Protein AF-A0A7S0ITS0-F1 (afdb_monomer)

Secondary structure (DSSP, 8-state):
--------PPPPPP----TTSPB-HHHHHHS--HHHHTTPPPSSB---TTSHHHHHHHHHTTSS-HHHHHHHHTT-HHHHHHHHTT-TTS------TT----PPP--TTSPB-HHHHHHSS-HHHHTTPPPSSB---TTSHHHHHHHHHTTSS-HHHHHHHHHHTT-PPPPPPPPPPPPP------------------------PPP--TTSPB-HHHHHHS--HHHHTTPPPSSB---TTSHHHHHHHHHTT---S-PPPP---SSHHHHHHHHTTTTTSSSSSSSS-------SSHHHHHHHHHHHHHHHHHHHHHHHHHHHHHHHHHHHHHHHHHHHHHHHHHHHHHHHHHHHHHHHHHHHHHHHHHHHHHHHHHHHHHHHHHHHHHHHHHHHHHHHHH-

Structure (mmCIF, N/CA/C/O backbone):
data_AF-A0A7S0ITS0-F1
#
_entry.id   AF-A0A7S0ITS0-F1
#
loop_
_atom_site.group_PDB
_atom_site.id
_atom_site.type_symbol
_atom_site.label_atom_id
_atom_site.label_alt_id
_atom_site.label_comp_id
_atom_site.label_asym_id
_atom_site.label_entity_id
_atom_site.label_seq_id
_atom_site.pdbx_PDB_ins_code
_atom_site.Cartn_x
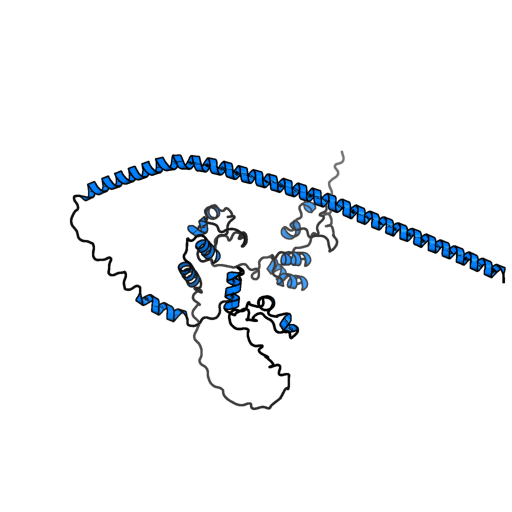_atom_site.Cartn_y
_atom_site.Cartn_z
_atom_site.occupancy
_atom_site.B_iso_or_equiv
_atom_site.auth_seq_id
_atom_site.auth_comp_id
_atom_site.auth_asym_id
_atom_site.auth_atom_id
_atom_site.pdbx_PDB_model_num
ATOM 1 N N . ILE A 1 1 ? 28.813 39.477 42.590 1.00 42.47 1 ILE A N 1
ATOM 2 C CA . ILE A 1 1 ? 28.734 38.665 41.353 1.00 42.47 1 ILE A CA 1
ATOM 3 C C . ILE A 1 1 ? 29.492 37.375 41.623 1.00 42.47 1 ILE A C 1
ATOM 5 O O . ILE A 1 1 ? 30.710 37.340 41.521 1.00 42.47 1 ILE A O 1
ATOM 9 N N . THR A 1 2 ? 28.788 36.361 42.113 1.00 32.75 2 THR A N 1
ATOM 10 C CA . THR A 1 2 ? 29.333 35.030 42.395 1.00 32.75 2 THR A CA 1
ATOM 11 C C . THR A 1 2 ? 29.172 34.181 41.140 1.00 32.75 2 THR A C 1
ATOM 13 O O . THR A 1 2 ? 28.060 33.917 40.695 1.00 32.75 2 THR A O 1
ATOM 16 N N . VAL A 1 3 ? 30.298 33.802 40.538 1.00 39.91 3 VAL A N 1
ATOM 17 C CA . VAL A 1 3 ? 30.356 32.917 39.371 1.00 39.91 3 VAL A CA 1
ATOM 18 C C . VAL A 1 3 ? 30.111 31.490 39.857 1.00 39.91 3 VAL A C 1
ATOM 20 O O . VAL A 1 3 ? 30.981 30.881 40.478 1.00 39.91 3 VAL A O 1
ATOM 23 N N . ILE A 1 4 ? 28.909 30.965 39.615 1.00 39.97 4 ILE A N 1
ATOM 24 C CA . ILE A 1 4 ? 28.580 29.562 39.876 1.00 39.97 4 ILE A CA 1
ATOM 25 C C . ILE A 1 4 ? 29.210 28.733 38.755 1.00 39.97 4 ILE A C 1
ATOM 27 O O . ILE A 1 4 ? 28.819 28.817 37.593 1.00 39.97 4 ILE A O 1
ATOM 31 N N . LYS A 1 5 ? 30.238 27.969 39.121 1.00 49.28 5 LYS A N 1
ATOM 32 C CA . LYS A 1 5 ? 30.976 27.043 38.263 1.00 49.28 5 LYS A CA 1
ATOM 33 C C . LYS A 1 5 ? 30.056 25.872 37.901 1.00 49.28 5 LYS A C 1
ATOM 35 O O . LYS A 1 5 ? 29.666 25.109 38.781 1.00 49.28 5 LYS A O 1
ATOM 40 N N . SER A 1 6 ? 29.695 25.756 36.625 1.00 48.28 6 SER A N 1
ATOM 41 C CA . SER A 1 6 ? 28.881 24.671 36.071 1.00 48.28 6 SER A CA 1
ATOM 42 C C . SER A 1 6 ? 29.515 23.319 36.399 1.00 48.28 6 SER A C 1
ATOM 44 O O . SER A 1 6 ? 30.582 22.984 35.882 1.00 48.28 6 SER A O 1
ATOM 46 N N . GLY A 1 7 ? 28.881 22.567 37.299 1.00 43.94 7 GLY A N 1
ATOM 47 C CA . GLY A 1 7 ? 29.271 21.201 37.620 1.00 43.94 7 GLY A CA 1
ATOM 48 C C . GLY A 1 7 ? 29.162 20.312 36.384 1.00 43.94 7 GLY A C 1
ATOM 49 O O . GLY A 1 7 ? 28.235 20.451 35.587 1.00 43.94 7 GLY A O 1
ATOM 50 N N . SER A 1 8 ? 30.130 19.412 36.233 1.00 50.56 8 SER A N 1
ATOM 51 C CA . SER A 1 8 ? 30.125 18.282 35.306 1.00 50.56 8 SER A CA 1
ATOM 52 C C . SER A 1 8 ? 28.757 17.598 35.316 1.00 50.56 8 SER A C 1
ATOM 54 O O . SER A 1 8 ? 28.393 16.963 36.307 1.00 50.56 8 SER A O 1
ATOM 56 N N . GLY A 1 9 ? 27.989 17.787 34.242 1.00 48.34 9 GLY A N 1
ATOM 57 C CA . GLY A 1 9 ? 26.642 17.250 34.107 1.00 48.34 9 GLY A CA 1
ATOM 58 C C . GLY A 1 9 ? 26.654 15.733 34.242 1.00 48.34 9 GLY A C 1
ATOM 59 O O . GLY A 1 9 ? 27.337 15.047 33.483 1.00 48.34 9 GLY A O 1
ATOM 60 N N . ALA A 1 10 ? 25.906 15.217 35.216 1.00 57.94 10 ALA A N 1
ATOM 61 C CA . ALA A 1 10 ? 25.595 13.800 35.291 1.00 57.94 10 ALA A CA 1
ATOM 62 C C . ALA A 1 10 ? 24.964 13.391 33.953 1.00 57.94 10 ALA A C 1
ATOM 64 O O . ALA A 1 10 ? 23.965 13.980 33.537 1.00 57.94 10 ALA A O 1
ATOM 65 N N . A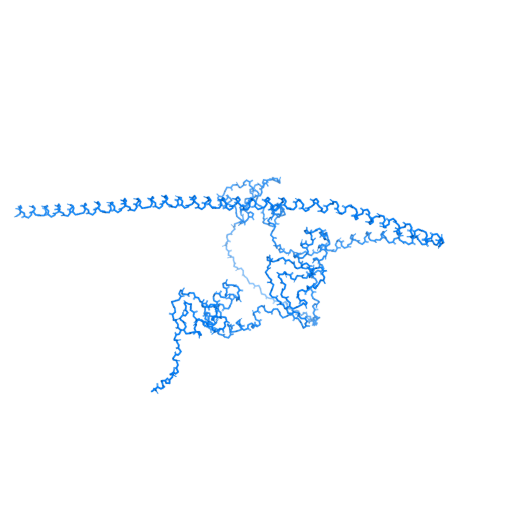LA A 1 11 ? 25.586 12.437 33.255 1.00 62.84 11 ALA A N 1
ATOM 66 C CA . ALA A 1 11 ? 25.053 11.900 32.012 1.00 62.84 11 ALA A CA 1
ATOM 67 C C . ALA A 1 11 ? 23.612 11.447 32.270 1.00 62.84 11 ALA A C 1
ATOM 69 O O . ALA A 1 11 ? 23.376 10.625 33.157 1.00 62.84 11 ALA A O 1
ATOM 70 N N . ALA A 1 12 ? 22.656 12.036 31.544 1.00 63.75 12 ALA A N 1
ATOM 71 C CA . ALA A 1 12 ? 21.253 11.674 31.662 1.00 63.75 12 ALA A CA 1
ATOM 72 C C . ALA A 1 12 ? 21.136 10.159 31.481 1.00 63.75 12 ALA A C 1
ATOM 74 O O . ALA A 1 12 ? 21.561 9.613 30.458 1.00 63.75 12 ALA A O 1
ATOM 75 N N . THR A 1 13 ? 20.619 9.477 32.500 1.00 67.56 13 THR A N 1
ATOM 76 C CA . THR A 1 13 ? 20.425 8.034 32.444 1.00 67.56 13 THR A CA 1
ATOM 77 C C . THR A 1 13 ? 19.500 7.718 31.266 1.00 67.56 13 THR A C 1
ATOM 79 O O . THR A 1 13 ? 18.460 8.366 31.107 1.00 67.56 13 THR A O 1
ATOM 82 N N . PRO A 1 14 ? 19.876 6.775 30.385 1.00 71.75 14 PRO A N 1
ATOM 83 C CA . PRO A 1 14 ? 19.058 6.440 29.232 1.00 71.75 14 PRO A CA 1
ATOM 84 C C . PRO A 1 14 ? 17.687 5.950 29.705 1.00 71.75 14 PRO A C 1
ATOM 86 O O . PRO A 1 14 ? 17.586 5.130 30.617 1.00 71.75 14 PRO A O 1
ATOM 89 N N . TYR A 1 15 ? 16.630 6.472 29.083 1.00 77.31 15 TYR A N 1
ATOM 90 C CA . TYR A 1 15 ? 15.257 6.055 29.345 1.00 77.31 15 TYR A CA 1
ATOM 91 C C . TYR A 1 15 ? 15.112 4.543 29.117 1.00 77.31 15 TYR A C 1
ATOM 93 O O . TYR A 1 15 ? 15.277 4.054 27.996 1.00 77.31 15 TYR A O 1
ATOM 101 N N . GLN A 1 16 ? 14.811 3.804 30.186 1.00 73.69 16 GLN A N 1
ATOM 102 C CA . GLN A 1 16 ? 14.482 2.382 30.121 1.00 73.69 16 GLN A CA 1
ATOM 103 C C . GLN A 1 16 ? 13.000 2.242 29.758 1.00 73.69 16 GLN A C 1
ATOM 105 O O . GLN A 1 16 ? 12.137 2.161 30.629 1.00 73.69 16 GLN A O 1
ATOM 110 N N . GLY A 1 17 ? 12.705 2.282 28.457 1.00 83.12 17 GLY A N 1
ATOM 111 C CA . GLY A 1 17 ? 11.372 1.964 27.941 1.00 83.12 17 GLY A CA 1
ATOM 112 C C . GLY A 1 17 ? 10.968 0.518 28.247 1.00 83.12 17 GLY A C 1
ATOM 113 O O . GLY A 1 17 ? 11.810 -0.338 28.531 1.00 83.12 17 GLY A O 1
ATOM 114 N N . THR A 1 18 ? 9.672 0.235 28.160 1.00 89.88 18 THR A N 1
ATOM 115 C CA . THR A 1 18 ? 9.131 -1.126 28.272 1.00 89.88 18 THR A CA 1
ATOM 116 C C . THR A 1 18 ? 9.589 -1.983 27.090 1.00 89.88 18 THR A C 1
ATOM 118 O O . THR A 1 18 ? 9.863 -1.459 26.014 1.00 89.88 18 THR A O 1
ATOM 121 N N . SER A 1 19 ? 9.640 -3.312 27.226 1.00 86.94 19 SER A N 1
ATOM 122 C CA . SER A 1 19 ? 10.075 -4.214 26.139 1.00 86.94 19 SER A CA 1
ATOM 123 C C . SER A 1 19 ? 9.271 -4.073 24.833 1.00 86.94 19 SER A C 1
ATOM 125 O O . SER A 1 19 ? 9.761 -4.456 23.773 1.00 86.94 19 SER A O 1
ATOM 127 N N . ASN A 1 20 ? 8.079 -3.474 24.890 1.00 90.69 20 ASN A N 1
ATOM 128 C CA . ASN A 1 20 ? 7.211 -3.231 23.739 1.00 90.69 20 ASN A CA 1
ATOM 129 C C . ASN A 1 20 ? 7.474 -1.897 23.024 1.00 90.69 20 ASN A C 1
ATOM 131 O O . ASN A 1 20 ? 6.922 -1.670 21.945 1.00 90.69 20 ASN A O 1
ATOM 135 N N . ASP A 1 21 ? 8.291 -1.010 23.595 1.00 92.94 21 ASP A N 1
ATOM 136 C CA . ASP A 1 21 ? 8.568 0.280 22.974 1.00 92.94 21 ASP A CA 1
ATOM 137 C C . ASP A 1 21 ? 9.462 0.122 21.732 1.00 92.94 21 ASP A C 1
ATOM 139 O O . ASP A 1 21 ? 10.403 -0.682 21.730 1.00 92.94 21 ASP A O 1
ATOM 143 N N . PRO A 1 22 ? 9.202 0.891 20.659 1.00 94.19 22 PRO A N 1
ATOM 144 C CA . PRO A 1 22 ? 9.976 0.805 19.428 1.00 94.19 22 PRO A CA 1
ATOM 145 C C . PRO A 1 22 ? 11.454 1.176 19.638 1.00 94.19 22 PRO A C 1
ATOM 147 O O . PRO A 1 22 ? 11.804 2.024 20.464 1.00 94.19 22 PRO A O 1
ATOM 150 N N . ILE A 1 23 ? 12.330 0.550 18.851 1.00 95.56 23 ILE A N 1
ATOM 151 C CA . ILE A 1 23 ? 13.786 0.736 18.911 1.00 95.56 23 ILE A CA 1
ATOM 152 C C . ILE A 1 23 ? 14.191 2.020 18.169 1.00 95.56 23 ILE A C 1
ATOM 154 O O . ILE A 1 23 ? 13.651 2.347 17.112 1.00 95.56 23 ILE A O 1
ATOM 158 N N . CYS A 1 24 ? 15.159 2.762 18.709 1.00 96.12 24 CYS A N 1
ATOM 159 C CA . CYS A 1 24 ? 15.679 3.979 18.091 1.00 96.12 24 CYS A CA 1
ATOM 160 C C . CYS A 1 24 ? 16.634 3.638 16.938 1.00 96.12 24 CYS A C 1
ATOM 162 O O . CYS A 1 24 ? 17.803 3.324 17.168 1.00 96.12 24 CYS A O 1
ATOM 164 N N . PHE A 1 25 ? 16.164 3.746 15.693 1.00 94.38 25 PHE A N 1
ATOM 165 C CA . PHE A 1 25 ? 16.982 3.419 14.519 1.00 94.38 25 PHE A CA 1
ATOM 166 C C . PHE A 1 25 ? 18.272 4.234 14.411 1.00 94.38 25 PHE A C 1
ATOM 168 O O . PHE A 1 25 ? 19.306 3.682 14.039 1.00 94.38 25 PHE A O 1
ATOM 175 N N . GLU A 1 26 ? 18.222 5.525 14.746 1.00 95.69 26 GLU A N 1
ATOM 176 C CA . GLU A 1 26 ? 19.394 6.405 14.706 1.00 95.69 26 GLU A CA 1
ATOM 177 C C . GLU A 1 26 ? 20.494 5.853 15.622 1.00 95.69 26 GLU A C 1
ATOM 179 O O . GLU A 1 26 ? 21.575 5.516 15.147 1.00 95.69 26 GLU A O 1
ATOM 184 N N . TYR A 1 27 ? 20.155 5.596 16.888 1.00 95.94 27 TYR A N 1
ATOM 185 C CA . TYR A 1 27 ? 21.082 5.043 17.872 1.00 95.94 27 TYR A CA 1
ATOM 186 C C . TYR A 1 27 ? 21.619 3.664 17.481 1.00 95.94 27 TYR A C 1
ATOM 188 O O . TYR A 1 27 ? 22.815 3.426 17.578 1.00 95.94 27 TYR A O 1
ATOM 196 N N . THR A 1 28 ? 20.772 2.752 16.992 1.00 93.62 28 THR A N 1
ATOM 197 C CA . THR A 1 28 ? 21.233 1.400 16.620 1.00 93.62 28 THR A CA 1
ATOM 198 C C . THR A 1 28 ? 22.187 1.367 15.427 1.00 93.62 28 THR A C 1
ATOM 200 O O . THR A 1 28 ? 22.927 0.397 15.269 1.00 93.62 28 THR A O 1
ATOM 203 N N . ASN A 1 29 ? 22.151 2.390 14.568 1.00 89.69 29 ASN A N 1
ATOM 204 C CA . ASN A 1 29 ? 23.000 2.459 13.381 1.00 89.69 29 ASN A CA 1
ATOM 205 C C . ASN A 1 29 ? 24.281 3.258 13.634 1.00 89.69 29 ASN A C 1
ATOM 207 O O . ASN A 1 29 ? 25.328 2.885 13.116 1.00 89.69 29 ASN A O 1
ATOM 211 N N . THR A 1 30 ? 24.208 4.347 14.403 1.00 92.50 30 THR A N 1
ATOM 212 C CA . THR A 1 30 ? 25.341 5.268 14.609 1.00 92.50 30 THR A CA 1
ATOM 213 C C . THR A 1 30 ? 25.968 5.164 15.999 1.00 92.50 30 THR A C 1
ATOM 215 O O . THR A 1 30 ? 27.026 5.740 16.236 1.00 92.50 30 THR A O 1
ATOM 218 N N . GLY A 1 31 ? 25.315 4.482 16.943 1.00 93.62 31 GLY A N 1
ATOM 219 C CA . GLY A 1 31 ? 25.657 4.516 18.368 1.00 93.62 31 GLY A CA 1
ATOM 220 C C . GLY A 1 31 ? 25.289 5.833 19.063 1.00 93.62 31 GLY A C 1
ATOM 221 O O . GLY A 1 31 ? 25.583 6.003 20.244 1.00 93.62 31 GLY A O 1
ATOM 222 N N . GLN A 1 32 ? 24.662 6.782 18.357 1.00 95.44 32 GLN A N 1
ATOM 223 C CA . GLN A 1 32 ? 24.331 8.110 18.875 1.00 95.44 32 GLN A CA 1
ATOM 224 C C . GLN A 1 32 ? 22.893 8.495 18.511 1.00 95.44 32 GLN A C 1
ATOM 226 O O . GLN A 1 32 ? 22.454 8.344 17.377 1.00 95.44 32 GLN A O 1
ATOM 231 N N . CYS A 1 33 ? 22.138 9.017 19.479 1.00 96.00 33 CYS A N 1
ATOM 232 C CA . CYS A 1 33 ? 20.804 9.564 19.237 1.00 96.00 33 CYS A CA 1
ATOM 233 C C . CYS A 1 33 ? 20.864 11.085 19.314 1.00 96.00 33 CYS A C 1
ATOM 235 O O . CYS A 1 33 ? 21.274 11.629 20.341 1.00 96.00 33 CYS A O 1
ATOM 237 N N . SER A 1 34 ? 20.393 11.769 18.272 1.00 96.12 34 SER A N 1
ATOM 238 C CA . SER A 1 34 ? 20.356 13.236 18.209 1.00 96.12 34 SER A CA 1
ATOM 239 C C . SER A 1 34 ? 19.590 13.868 19.380 1.00 96.12 34 SER A C 1
ATOM 241 O O . SER A 1 34 ? 19.975 14.920 19.887 1.00 96.12 34 SER A O 1
ATOM 243 N N . ARG A 1 35 ? 18.528 13.214 19.865 1.00 94.94 35 ARG A N 1
ATOM 244 C CA . ARG A 1 35 ? 17.763 13.668 21.040 1.00 94.94 35 ARG A CA 1
ATOM 245 C C . ARG A 1 35 ? 18.563 13.533 22.328 1.00 94.94 35 ARG A C 1
ATOM 247 O O . ARG A 1 35 ? 18.680 14.504 23.067 1.00 94.94 35 ARG A O 1
ATOM 254 N N . LEU A 1 36 ? 19.181 12.370 22.540 1.00 92.75 36 LEU A N 1
ATOM 255 C CA . LEU A 1 36 ? 20.013 12.126 23.719 1.00 92.75 36 LEU A CA 1
ATOM 256 C C . LEU A 1 36 ? 21.221 13.078 23.753 1.00 92.75 36 LEU A C 1
ATOM 258 O O . LEU A 1 36 ? 21.545 13.620 24.803 1.00 92.75 36 LEU A O 1
ATOM 262 N N . ALA A 1 37 ? 21.833 13.347 22.595 1.00 93.06 37 ALA A N 1
ATOM 263 C CA . ALA A 1 37 ? 22.941 14.294 22.458 1.00 93.06 37 ALA A CA 1
ATOM 264 C C . ALA A 1 37 ? 22.548 15.742 22.809 1.00 93.06 37 ALA A C 1
ATOM 266 O O . ALA A 1 37 ? 23.386 16.514 23.266 1.00 93.06 37 ALA A O 1
ATOM 267 N N . ARG A 1 38 ? 21.270 16.107 22.636 1.00 95.06 38 ARG A N 1
ATOM 268 C CA . ARG A 1 38 ? 20.711 17.408 23.044 1.00 95.06 38 ARG A CA 1
ATOM 269 C C . ARG A 1 38 ? 20.228 17.441 24.500 1.00 95.06 38 ARG A C 1
ATOM 271 O O . ARG A 1 38 ? 19.719 18.467 24.935 1.00 95.06 38 ARG A O 1
ATOM 278 N N . GLY A 1 39 ? 20.359 16.341 25.245 1.00 93.19 39 GLY A N 1
ATOM 279 C CA . GLY A 1 39 ? 19.819 16.211 26.602 1.00 93.19 39 GLY A CA 1
ATOM 280 C C . GLY A 1 39 ? 18.300 16.005 26.653 1.00 93.19 39 GLY A C 1
ATOM 281 O O . GLY A 1 39 ? 17.701 16.123 27.718 1.00 93.19 39 GLY A O 1
ATOM 282 N N . GLU A 1 40 ? 17.661 15.698 25.521 1.00 94.06 40 GLU A N 1
ATOM 283 C CA . GLU A 1 40 ? 16.238 15.363 25.459 1.00 94.06 40 GLU A CA 1
ATOM 284 C C . GLU A 1 40 ? 16.015 13.864 25.702 1.00 94.06 40 GLU A C 1
ATOM 286 O O . GLU A 1 40 ? 16.808 13.009 25.296 1.00 94.06 40 GLU A O 1
ATOM 291 N N . ILE A 1 41 ? 14.867 13.526 26.293 1.00 92.25 41 ILE A N 1
ATOM 292 C CA . ILE A 1 41 ? 14.445 12.134 26.461 1.00 92.25 41 ILE A CA 1
ATOM 293 C C . ILE A 1 41 ? 13.997 11.583 25.099 1.00 92.25 41 ILE A C 1
ATOM 295 O O . ILE A 1 41 ? 13.052 12.077 24.475 1.00 92.25 41 ILE A O 1
ATOM 299 N N . CYS A 1 42 ? 14.676 10.540 24.619 1.00 94.75 42 CYS A N 1
ATOM 300 C CA . CYS A 1 42 ? 14.239 9.814 23.433 1.00 94.75 42 CYS A CA 1
ATOM 301 C C . CYS A 1 42 ? 13.054 8.907 23.783 1.00 94.75 42 CYS A C 1
ATOM 303 O O . CYS A 1 42 ? 13.107 8.161 24.755 1.00 94.75 42 CYS A O 1
ATOM 305 N N . ARG A 1 43 ? 11.996 8.946 22.965 1.00 94.81 43 ARG A N 1
ATOM 306 C CA . ARG A 1 43 ? 10.809 8.086 23.126 1.00 94.81 43 ARG A CA 1
ATOM 307 C C . ARG A 1 43 ? 11.084 6.618 22.767 1.00 94.81 43 ARG A C 1
ATOM 309 O O . ARG A 1 43 ? 10.289 5.748 23.094 1.00 94.81 43 ARG A O 1
ATOM 316 N N . TYR A 1 44 ? 12.175 6.360 22.056 1.00 96.12 44 TYR A N 1
ATOM 317 C CA . TYR A 1 44 ? 12.542 5.045 21.554 1.00 96.12 44 TYR A CA 1
ATOM 318 C C . TYR A 1 44 ? 13.621 4.408 22.429 1.00 96.12 44 TYR A C 1
ATOM 320 O O . TYR A 1 44 ? 14.448 5.109 23.014 1.00 96.12 44 TYR A O 1
ATOM 328 N N . ARG A 1 45 ? 13.661 3.075 22.462 1.00 95.12 45 ARG A N 1
ATOM 329 C CA . ARG A 1 45 ? 14.682 2.327 23.207 1.00 95.12 45 ARG A CA 1
ATOM 330 C C . ARG A 1 45 ? 16.053 2.453 22.545 1.00 95.12 45 ARG A C 1
ATOM 332 O O . ARG A 1 45 ? 16.197 2.227 21.343 1.00 95.12 45 ARG A O 1
ATOM 339 N N . HIS A 1 46 ? 17.065 2.772 23.347 1.00 95.56 46 HIS A N 1
ATOM 340 C CA . HIS A 1 46 ? 18.473 2.740 22.956 1.00 95.56 46 HIS A CA 1
ATOM 341 C C . HIS A 1 46 ? 19.063 1.391 23.351 1.00 95.56 46 HIS A C 1
ATOM 343 O O . HIS A 1 46 ? 19.399 1.170 24.510 1.00 95.56 46 HIS A O 1
ATOM 349 N N . LEU A 1 47 ? 19.120 0.477 22.387 1.00 94.94 47 LEU A N 1
ATOM 350 C CA . LEU A 1 47 ? 19.695 -0.852 22.560 1.00 94.94 47 LEU A CA 1
ATOM 351 C C . LEU A 1 47 ? 21.011 -0.926 21.792 1.00 94.94 47 LEU A C 1
ATOM 353 O O . LEU A 1 47 ? 21.139 -0.333 20.718 1.00 94.94 47 LEU A O 1
ATOM 357 N N . GLU A 1 48 ? 21.978 -1.658 22.336 1.00 92.88 48 GLU A N 1
ATOM 358 C CA . GLU A 1 48 ? 23.237 -1.931 21.648 1.00 92.88 48 GLU A CA 1
ATOM 359 C C . GLU A 1 48 ? 22.998 -2.727 20.360 1.00 92.88 48 GLU A C 1
ATOM 361 O O . GLU A 1 48 ? 22.048 -3.504 20.250 1.00 92.88 48 GLU A O 1
ATOM 366 N N . ALA A 1 49 ? 23.885 -2.566 19.376 1.00 91.56 49 ALA A N 1
ATOM 367 C CA . ALA A 1 49 ? 23.778 -3.254 18.088 1.00 91.56 49 ALA A CA 1
ATOM 368 C C . ALA A 1 49 ? 23.792 -4.793 18.200 1.00 91.56 49 ALA A C 1
ATOM 370 O O . ALA A 1 49 ? 23.316 -5.469 17.288 1.00 91.56 49 ALA A O 1
ATOM 371 N N . SER A 1 50 ? 24.323 -5.327 19.303 1.00 92.69 50 SER A N 1
ATOM 372 C CA . SER A 1 50 ? 24.366 -6.750 19.654 1.00 92.69 50 SER A CA 1
ATOM 373 C C . SER A 1 50 ? 23.087 -7.266 20.330 1.00 92.69 50 SER A C 1
ATOM 375 O O . SER A 1 50 ? 22.942 -8.473 20.508 1.00 92.69 50 SER A O 1
ATOM 377 N N . HIS A 1 51 ? 22.154 -6.390 20.717 1.00 94.50 51 HIS A N 1
ATOM 378 C CA . HIS A 1 51 ? 20.963 -6.785 21.465 1.00 94.50 51 HIS A CA 1
ATOM 379 C C . HIS A 1 51 ? 20.016 -7.643 20.598 1.00 94.50 51 HIS A C 1
ATOM 381 O O . HIS A 1 51 ? 19.750 -7.273 19.448 1.00 94.50 51 HIS A O 1
ATOM 387 N N . PRO A 1 52 ? 19.428 -8.737 21.128 1.00 94.25 52 PRO A N 1
ATOM 388 C CA . PRO A 1 52 ? 18.592 -9.659 20.353 1.00 94.25 52 PRO A CA 1
ATOM 389 C C . PRO A 1 52 ? 17.414 -8.973 19.648 1.00 94.25 52 PRO A C 1
ATOM 391 O O . PRO A 1 52 ? 17.172 -9.254 18.479 1.00 94.25 52 PRO A O 1
ATOM 394 N N . ASP A 1 53 ? 16.738 -8.015 20.293 1.00 94.50 53 ASP A N 1
ATOM 395 C CA . ASP A 1 53 ? 15.663 -7.227 19.656 1.00 94.50 53 ASP A CA 1
ATOM 396 C C . ASP A 1 53 ? 16.143 -6.450 18.411 1.00 94.50 53 ASP A C 1
ATOM 398 O O . ASP A 1 53 ? 15.428 -6.375 17.411 1.00 94.50 53 ASP A O 1
ATOM 402 N N . VAL A 1 54 ? 17.364 -5.895 18.439 1.00 95.19 54 VAL A N 1
ATOM 403 C CA . VAL A 1 54 ? 17.950 -5.151 17.306 1.00 95.19 54 VAL A CA 1
ATOM 404 C C . VAL A 1 54 ? 18.301 -6.108 16.172 1.00 95.19 54 VAL A C 1
ATOM 406 O O . VAL A 1 54 ? 18.049 -5.813 15.002 1.00 95.19 54 VAL A O 1
ATOM 409 N N . VAL A 1 55 ? 18.852 -7.276 16.509 1.00 95.31 55 VAL A N 1
ATOM 410 C CA . VAL A 1 55 ? 19.171 -8.330 15.538 1.00 95.31 55 VAL A CA 1
ATOM 411 C C . VAL A 1 55 ? 17.894 -8.877 14.899 1.00 95.31 55 VAL A C 1
ATOM 413 O O . VAL A 1 55 ? 17.828 -8.986 13.676 1.00 95.31 55 VAL A O 1
ATOM 416 N N . ALA A 1 56 ? 16.853 -9.144 15.691 1.00 94.75 56 ALA A N 1
ATOM 417 C CA . ALA A 1 56 ? 15.559 -9.616 15.207 1.00 94.75 56 ALA A CA 1
ATOM 418 C C . ALA A 1 56 ? 14.909 -8.620 14.237 1.00 94.75 56 ALA A C 1
ATOM 420 O O . ALA A 1 56 ? 14.385 -9.028 13.198 1.00 94.75 56 ALA A O 1
ATOM 421 N N . ASP A 1 57 ? 14.980 -7.318 14.532 1.00 93.50 57 ASP A N 1
ATOM 422 C CA . ASP A 1 57 ? 14.467 -6.288 13.628 1.00 93.50 57 ASP A CA 1
ATOM 423 C C . ASP A 1 57 ? 15.288 -6.205 12.328 1.00 93.50 57 ASP A C 1
ATOM 425 O O . ASP A 1 57 ? 14.720 -6.166 11.235 1.00 93.50 57 ASP A O 1
ATOM 429 N N . LYS A 1 58 ? 16.624 -6.305 12.401 1.00 93.31 58 LYS A N 1
ATOM 430 C CA . LYS A 1 58 ? 17.495 -6.361 11.209 1.00 93.31 58 LYS A CA 1
ATOM 431 C C . LYS A 1 58 ? 17.250 -7.602 10.343 1.00 93.31 58 LYS A C 1
ATOM 433 O O . LYS A 1 58 ? 17.277 -7.482 9.118 1.00 93.31 58 LYS A O 1
ATOM 438 N N . VAL A 1 59 ? 16.981 -8.764 10.940 1.00 95.06 59 VAL A N 1
ATOM 439 C CA . VAL A 1 59 ? 16.603 -9.985 10.205 1.00 95.06 59 VAL A CA 1
ATOM 440 C C . VAL A 1 59 ? 15.239 -9.813 9.537 1.00 95.06 59 VAL A C 1
ATOM 442 O O . VAL A 1 59 ? 15.092 -10.128 8.359 1.00 95.06 59 VAL A O 1
ATOM 445 N N . ARG A 1 60 ? 14.254 -9.230 10.235 1.00 93.31 60 ARG A N 1
ATOM 446 C CA . ARG A 1 60 ? 12.927 -8.934 9.666 1.00 93.31 60 ARG A CA 1
ATOM 447 C C . ARG A 1 60 ? 12.999 -7.963 8.483 1.00 93.31 60 ARG A C 1
ATOM 449 O O . ARG A 1 60 ? 12.240 -8.105 7.531 1.00 93.31 60 ARG A O 1
ATOM 456 N N . GLN A 1 61 ? 13.926 -7.006 8.528 1.00 91.00 61 GLN A N 1
ATOM 457 C CA . GLN A 1 61 ? 14.217 -6.081 7.426 1.00 91.00 61 GLN A CA 1
ATOM 458 C C . GLN A 1 61 ? 15.069 -6.703 6.303 1.00 91.00 61 GLN A C 1
ATOM 460 O O . GLN A 1 61 ? 15.352 -6.021 5.320 1.00 91.00 61 GLN A O 1
ATOM 465 N N . GLY A 1 62 ? 15.523 -7.954 6.442 1.00 92.94 62 GLY A N 1
ATOM 466 C CA . GLY A 1 62 ? 16.389 -8.626 5.469 1.00 92.94 62 GLY A CA 1
ATOM 467 C C . GLY A 1 62 ? 17.833 -8.110 5.429 1.00 92.94 62 GLY A C 1
ATOM 468 O O . GLY A 1 62 ? 18.556 -8.405 4.484 1.00 92.94 62 GLY A O 1
ATOM 469 N N . LYS A 1 63 ? 18.270 -7.334 6.432 1.00 92.31 63 LYS A N 1
ATOM 470 C CA . LYS A 1 63 ? 19.644 -6.800 6.525 1.00 92.31 63 LYS A CA 1
ATOM 471 C C . LYS A 1 63 ? 20.637 -7.794 7.119 1.00 92.31 63 LYS A C 1
ATOM 473 O O . LYS A 1 63 ? 21.838 -7.626 6.942 1.00 92.31 63 LYS A O 1
ATOM 478 N N . LEU A 1 64 ? 20.145 -8.791 7.851 1.00 93.69 64 LEU A N 1
ATOM 479 C CA . LEU A 1 64 ? 20.942 -9.874 8.420 1.00 93.69 64 LEU A CA 1
ATOM 480 C C . LEU A 1 64 ? 20.309 -11.228 8.071 1.00 93.69 64 LEU A C 1
ATOM 482 O O . LEU A 1 64 ? 19.080 -11.318 7.999 1.00 93.69 64 LEU A O 1
ATOM 486 N N . PRO A 1 65 ? 21.116 -12.285 7.877 1.00 94.31 65 PRO A N 1
ATOM 487 C CA . PRO A 1 65 ? 20.595 -13.634 7.699 1.00 94.31 65 PRO A CA 1
ATOM 488 C C . PRO A 1 65 ? 19.959 -14.153 9.005 1.00 94.31 65 PRO A C 1
ATOM 490 O O . PRO A 1 65 ? 20.387 -13.754 10.091 1.00 94.31 65 PRO A O 1
ATOM 493 N N . PRO A 1 66 ? 18.995 -15.095 8.945 1.00 94.62 66 PRO A N 1
ATOM 494 C CA . PRO A 1 66 ? 18.382 -15.690 10.139 1.00 94.62 66 PRO A CA 1
ATOM 495 C C . PRO A 1 66 ? 19.382 -16.333 11.114 1.00 94.62 66 PRO A C 1
ATOM 497 O O . PRO A 1 66 ? 19.129 -16.366 12.316 1.00 94.62 66 PRO A O 1
ATOM 500 N N . SER A 1 67 ? 20.543 -16.787 10.627 1.00 95.00 67 SER A N 1
ATOM 501 C CA . SER A 1 67 ? 21.630 -17.327 11.457 1.00 95.00 67 SER A CA 1
ATOM 502 C C . SER A 1 67 ? 22.219 -16.305 12.436 1.00 95.00 67 SER A C 1
ATOM 504 O O . SER A 1 67 ? 22.681 -16.691 13.508 1.00 95.00 67 SER A O 1
ATOM 506 N N . ALA A 1 68 ? 22.152 -15.005 12.129 1.00 93.06 68 ALA A N 1
ATOM 507 C CA . ALA A 1 68 ? 22.588 -13.958 13.050 1.00 93.06 68 ALA A CA 1
ATOM 508 C C . ALA A 1 68 ? 21.686 -13.877 14.293 1.00 93.06 68 ALA A C 1
ATOM 510 O O . ALA A 1 68 ? 22.170 -13.585 15.385 1.00 93.06 68 ALA A O 1
ATOM 511 N N . LEU A 1 69 ? 20.386 -14.173 14.147 1.00 94.75 69 LEU A N 1
ATOM 512 C CA . LEU A 1 69 ? 19.457 -14.210 15.277 1.00 94.75 69 LEU A CA 1
ATOM 513 C C . LEU A 1 69 ? 19.760 -15.383 16.214 1.00 94.75 69 LEU A C 1
ATOM 515 O O . LEU A 1 69 ? 19.771 -15.186 17.425 1.00 94.75 69 LEU A O 1
ATOM 519 N N . ALA A 1 70 ? 20.066 -16.562 15.663 1.00 93.06 70 ALA A N 1
ATOM 520 C CA . ALA A 1 70 ? 20.482 -17.721 16.455 1.00 93.06 70 ALA A CA 1
ATOM 521 C C . ALA A 1 70 ? 21.770 -17.422 17.243 1.00 93.06 70 ALA A C 1
ATOM 523 O O . ALA A 1 70 ? 21.805 -17.610 18.455 1.00 93.06 70 ALA A O 1
ATOM 524 N N . ALA A 1 71 ? 22.776 -16.822 16.595 1.00 92.75 71 ALA A N 1
ATOM 525 C CA . ALA A 1 71 ? 24.017 -16.422 17.263 1.00 92.75 71 ALA A CA 1
ATOM 526 C C . ALA A 1 71 ? 23.788 -15.410 18.405 1.00 92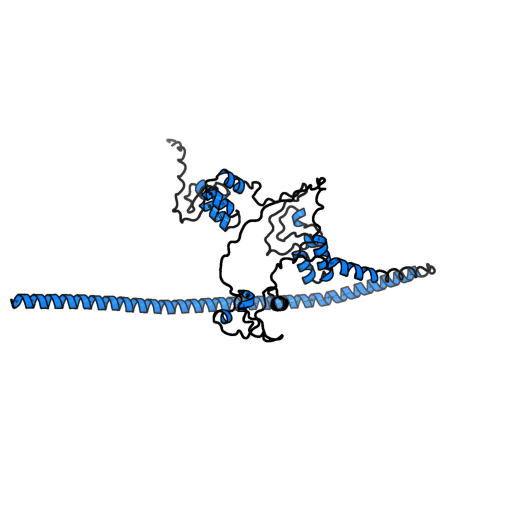.75 71 ALA A C 1
ATOM 528 O O . ALA A 1 71 ? 24.440 -15.497 19.445 1.00 92.75 71 ALA A O 1
ATOM 529 N N . ALA A 1 72 ? 22.850 -14.469 18.236 1.00 94.06 72 ALA A N 1
ATOM 530 C CA . ALA A 1 72 ? 22.477 -13.525 19.290 1.00 94.06 72 ALA A CA 1
ATOM 531 C C . ALA A 1 72 ? 21.763 -14.214 20.467 1.00 94.06 72 ALA A C 1
ATOM 533 O O . ALA A 1 72 ? 22.035 -13.886 21.620 1.00 94.06 72 ALA A O 1
ATOM 534 N N . GLN A 1 73 ? 20.876 -15.175 20.190 1.00 94.12 73 GLN A N 1
ATOM 535 C CA . GLN A 1 73 ? 20.153 -15.939 21.215 1.00 94.12 73 GLN A CA 1
ATOM 536 C C . GLN A 1 73 ? 21.069 -16.881 22.006 1.00 94.12 73 GLN A C 1
ATOM 538 O O . GLN A 1 73 ? 20.881 -17.051 23.206 1.00 94.12 73 GLN A O 1
ATOM 543 N N . GLU A 1 74 ? 22.083 -17.447 21.354 1.00 94.31 74 GLU A N 1
ATOM 544 C CA . GLU A 1 74 ? 23.100 -18.305 21.975 1.00 94.31 74 GLU A CA 1
ATOM 545 C C . GLU A 1 74 ? 24.160 -17.514 22.764 1.00 94.31 74 GLU A C 1
ATOM 547 O O . GLU A 1 74 ? 25.026 -18.106 23.405 1.00 94.31 74 GLU A O 1
ATOM 552 N N . GLY A 1 75 ? 24.129 -16.176 22.715 1.00 93.25 75 GLY A N 1
ATOM 553 C CA . GLY A 1 75 ? 25.147 -15.330 23.342 1.00 93.25 75 GLY A CA 1
ATOM 554 C C . GLY A 1 75 ? 26.520 -15.415 22.663 1.00 93.25 75 GLY A C 1
ATOM 555 O O . GLY A 1 75 ? 27.525 -15.019 23.254 1.00 93.25 75 GLY A O 1
ATOM 556 N N . ASN A 1 76 ? 26.590 -15.905 21.420 1.00 94.56 76 ASN A N 1
ATOM 557 C CA . ASN A 1 76 ? 27.831 -16.006 20.657 1.00 94.56 76 ASN A CA 1
ATOM 558 C C . ASN A 1 76 ? 28.197 -14.643 20.045 1.00 94.56 76 ASN A C 1
ATOM 560 O O . ASN A 1 76 ? 27.991 -14.372 18.856 1.00 94.56 76 ASN A O 1
ATOM 564 N N . THR A 1 77 ? 28.740 -13.764 20.888 1.00 90.44 77 THR A N 1
ATOM 565 C CA . THR A 1 77 ? 29.094 -12.384 20.528 1.00 90.44 77 THR A CA 1
ATOM 566 C C . THR A 1 77 ? 30.122 -12.313 19.402 1.00 90.44 77 THR A C 1
ATOM 568 O O . THR A 1 77 ? 30.002 -11.440 18.551 1.00 90.44 77 THR A O 1
ATOM 571 N N . ALA A 1 78 ? 31.070 -13.253 19.321 1.00 91.81 78 ALA A N 1
ATOM 572 C CA . ALA A 1 78 ? 32.070 -13.299 18.252 1.00 91.81 78 ALA A CA 1
ATOM 573 C C . ALA A 1 78 ? 31.437 -13.577 16.877 1.00 91.81 78 ALA A C 1
ATOM 575 O O . ALA A 1 78 ? 31.726 -12.878 15.903 1.00 91.81 78 ALA A O 1
ATOM 576 N N . ALA A 1 79 ? 30.529 -14.556 16.794 1.00 91.06 79 ALA A N 1
ATOM 577 C CA . ALA A 1 79 ? 29.801 -14.846 15.560 1.00 91.06 79 ALA A CA 1
ATOM 578 C C . ALA A 1 79 ? 28.893 -13.676 15.157 1.00 91.06 79 ALA A C 1
ATOM 580 O O . ALA A 1 79 ? 28.887 -13.265 13.996 1.00 91.06 79 ALA A O 1
ATOM 581 N N . LEU A 1 80 ? 28.176 -13.086 16.118 1.00 92.19 80 LEU A N 1
ATOM 582 C CA . LEU A 1 80 ? 27.334 -11.918 15.866 1.00 92.19 80 LEU A CA 1
ATOM 583 C C . LEU A 1 80 ? 28.154 -10.711 15.392 1.00 92.19 80 LEU A C 1
ATOM 585 O O . LEU A 1 80 ? 27.755 -10.018 14.458 1.00 92.19 80 LEU A O 1
ATOM 589 N N . GLN A 1 81 ? 29.319 -10.480 15.991 1.00 92.25 81 GLN A N 1
ATOM 590 C CA . GLN A 1 81 ? 30.207 -9.388 15.616 1.00 92.25 81 GLN A CA 1
ATOM 591 C C . GLN A 1 81 ? 30.800 -9.590 14.220 1.00 92.25 81 GLN A C 1
ATOM 593 O O . GLN A 1 81 ? 30.931 -8.619 13.480 1.00 92.25 81 GLN A O 1
ATOM 598 N N . ASN A 1 82 ? 31.037 -10.836 13.797 1.00 92.56 82 ASN A N 1
ATOM 599 C CA . ASN A 1 82 ? 31.371 -11.138 12.405 1.00 92.56 82 ASN A CA 1
ATOM 600 C C . ASN A 1 82 ? 30.230 -10.762 11.450 1.00 92.56 82 ASN A C 1
ATOM 602 O O . ASN A 1 82 ? 30.495 -10.168 10.412 1.00 92.56 82 ASN A O 1
ATOM 606 N N . PHE A 1 83 ? 28.964 -11.020 11.793 1.00 90.75 83 PHE A N 1
ATOM 607 C CA . PHE A 1 83 ? 27.839 -10.566 10.964 1.00 90.75 83 PHE A CA 1
ATOM 608 C C . PHE A 1 83 ? 27.703 -9.037 10.937 1.00 90.75 83 PHE A C 1
ATOM 610 O O . PHE A 1 83 ? 27.429 -8.463 9.884 1.00 90.75 83 PHE A O 1
ATOM 617 N N . LEU A 1 84 ? 27.910 -8.368 12.074 1.00 87.75 84 LEU A N 1
ATOM 618 C CA . LEU A 1 84 ? 27.788 -6.911 12.190 1.00 87.75 84 LEU A CA 1
ATOM 619 C C . LEU A 1 84 ? 28.930 -6.155 11.496 1.00 87.75 84 LEU A C 1
ATOM 621 O O . LEU A 1 84 ? 28.687 -5.098 10.921 1.00 87.75 84 LEU A O 1
ATOM 625 N N . ASN A 1 85 ? 30.145 -6.707 11.504 1.00 88.62 85 ASN A N 1
ATOM 626 C CA . ASN A 1 85 ? 31.329 -6.107 10.884 1.00 88.62 85 ASN A CA 1
ATOM 627 C C . ASN A 1 85 ? 31.483 -6.459 9.394 1.00 88.62 85 ASN A C 1
ATOM 629 O O . ASN A 1 85 ? 32.512 -6.144 8.800 1.00 88.62 85 ASN A O 1
ATOM 633 N N . GLY A 1 86 ? 30.501 -7.133 8.783 1.00 79.81 86 GLY A N 1
ATOM 634 C CA . GLY A 1 86 ? 30.599 -7.569 7.387 1.00 79.81 86 GLY A CA 1
ATOM 635 C C . GLY A 1 86 ? 31.651 -8.663 7.159 1.00 79.81 86 GLY A C 1
ATOM 636 O O . GLY A 1 86 ? 32.231 -8.742 6.080 1.00 79.81 86 GLY A O 1
ATOM 637 N N . GLY A 1 87 ? 31.920 -9.482 8.180 1.00 51.31 87 GLY A N 1
ATOM 638 C CA . GLY A 1 87 ? 32.835 -10.619 8.128 1.00 51.31 87 GLY A CA 1
ATOM 639 C C . GLY A 1 87 ? 32.433 -11.653 7.068 1.00 51.31 87 GLY A C 1
ATOM 640 O O . GLY A 1 87 ? 31.321 -11.601 6.555 1.00 51.31 87 GLY A O 1
ATOM 641 N N . PRO A 1 88 ? 33.306 -12.623 6.751 1.00 42.91 88 PRO A N 1
ATOM 642 C CA . PRO A 1 88 ? 33.296 -13.422 5.510 1.00 42.91 88 PRO A CA 1
ATOM 643 C C . PRO A 1 88 ? 32.104 -14.389 5.299 1.00 42.91 88 PRO A C 1
ATOM 645 O O . PRO A 1 88 ? 32.144 -15.229 4.407 1.00 42.91 88 PRO A O 1
ATOM 648 N N . GLY A 1 89 ? 31.042 -14.279 6.102 1.00 42.84 89 GLY A N 1
ATOM 649 C CA . GLY A 1 89 ? 29.731 -14.909 5.887 1.00 42.84 89 GLY A CA 1
ATOM 650 C C . GLY A 1 89 ? 28.572 -13.910 5.745 1.00 42.84 89 GLY A C 1
ATOM 651 O O . GLY A 1 89 ? 27.437 -14.315 5.495 1.00 42.84 89 GLY A O 1
ATOM 652 N N . ALA A 1 90 ? 28.831 -12.606 5.883 1.00 41.84 90 ALA A N 1
ATOM 653 C CA . ALA A 1 90 ? 28.044 -11.599 5.194 1.00 41.84 90 ALA A CA 1
ATOM 654 C C . ALA A 1 90 ? 28.250 -11.846 3.702 1.00 41.84 90 ALA A C 1
ATOM 656 O O . ALA A 1 90 ? 29.348 -12.177 3.268 1.00 41.84 90 ALA A O 1
ATOM 657 N N . ILE A 1 91 ? 27.186 -11.745 2.920 1.00 40.00 91 ILE A N 1
ATOM 658 C CA . ILE A 1 91 ? 27.226 -11.947 1.477 1.00 40.00 91 ILE A CA 1
ATOM 659 C C . ILE A 1 91 ? 27.951 -10.733 0.869 1.00 40.00 91 ILE A C 1
ATOM 661 O O . ILE A 1 91 ? 27.337 -9.843 0.293 1.00 40.00 91 ILE A O 1
ATOM 665 N N . THR A 1 92 ? 29.262 -10.650 1.069 1.00 37.12 92 THR A N 1
ATOM 666 C CA . THR A 1 92 ? 30.195 -9.796 0.348 1.00 37.12 92 THR A CA 1
ATOM 667 C C . THR A 1 92 ? 30.832 -10.683 -0.707 1.00 37.12 92 THR A C 1
ATOM 669 O O . THR A 1 92 ? 31.783 -11.421 -0.462 1.00 37.12 92 THR A O 1
ATOM 672 N N . ALA A 1 93 ? 30.251 -10.639 -1.904 1.00 35.97 93 ALA A N 1
ATOM 673 C CA . ALA A 1 93 ? 30.883 -11.136 -3.111 1.00 35.97 93 ALA A CA 1
ATOM 674 C C . ALA A 1 93 ? 32.236 -10.423 -3.285 1.00 35.97 93 ALA A C 1
ATOM 676 O O . ALA A 1 93 ? 32.283 -9.250 -3.652 1.00 35.97 93 ALA A O 1
ATOM 677 N N . VAL A 1 94 ? 33.337 -11.114 -2.986 1.00 34.59 94 VAL A N 1
ATOM 678 C CA . VAL A 1 94 ? 34.679 -10.671 -3.370 1.00 34.59 94 VAL A CA 1
ATOM 679 C C . VAL A 1 94 ? 34.925 -11.160 -4.793 1.00 34.59 94 VAL A C 1
ATOM 681 O O . VAL A 1 94 ? 35.234 -12.326 -5.024 1.00 34.59 94 VAL A O 1
ATOM 684 N N . SER A 1 95 ? 34.746 -10.244 -5.742 1.00 35.00 95 SER A N 1
ATOM 685 C CA . SER A 1 95 ? 35.259 -10.341 -7.109 1.00 35.00 95 SER A CA 1
ATOM 686 C C . SER A 1 95 ? 36.753 -9.958 -7.162 1.00 35.00 95 SER A C 1
ATOM 688 O O . SER A 1 95 ? 37.221 -9.213 -6.297 1.00 35.00 95 SER A O 1
ATOM 690 N N . PRO A 1 96 ? 37.505 -10.446 -8.170 1.00 33.31 96 PRO A N 1
ATOM 691 C CA . PRO A 1 96 ? 38.944 -10.209 -8.358 1.00 33.31 96 PRO A CA 1
ATOM 692 C C . PRO A 1 96 ? 39.311 -8.722 -8.568 1.00 33.31 96 PRO A C 1
ATOM 694 O O . PRO A 1 96 ? 38.430 -7.890 -8.812 1.00 33.31 96 PRO A O 1
ATOM 697 N N . PRO A 1 97 ? 40.610 -8.357 -8.480 1.00 31.80 97 PRO A N 1
ATOM 698 C CA . PRO A 1 97 ? 41.067 -6.969 -8.536 1.00 31.80 97 PRO A CA 1
ATOM 699 C C . PRO A 1 97 ? 40.796 -6.350 -9.915 1.00 31.80 97 PRO A C 1
ATOM 701 O O . PRO A 1 97 ? 41.475 -6.628 -10.899 1.00 31.80 97 PRO A O 1
ATOM 704 N N . GLY A 1 98 ? 39.761 -5.513 -9.943 1.00 39.12 98 GLY A N 1
ATOM 705 C CA . GLY A 1 98 ? 39.246 -4.773 -11.099 1.00 39.12 98 GLY A CA 1
ATOM 706 C C . GLY A 1 98 ? 37.820 -4.229 -10.899 1.00 39.12 98 GLY A C 1
ATOM 707 O O . GLY A 1 98 ? 37.271 -3.612 -11.806 1.00 39.12 98 GLY A O 1
ATOM 708 N N . ALA A 1 99 ? 37.203 -4.458 -9.732 1.00 38.22 99 ALA A N 1
ATOM 709 C CA . ALA A 1 99 ? 35.806 -4.132 -9.470 1.00 38.22 99 ALA A CA 1
ATO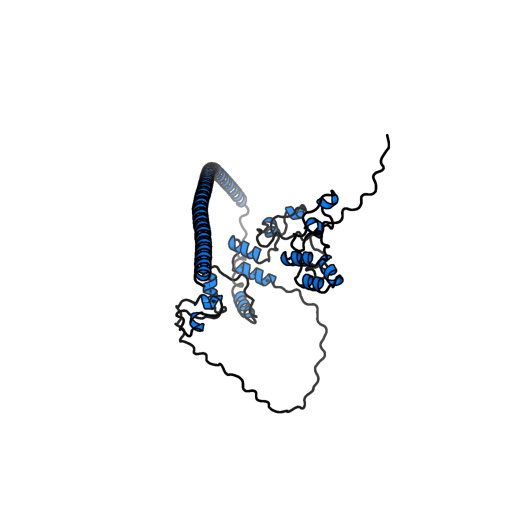M 710 C C . ALA A 1 99 ? 35.582 -2.626 -9.240 1.00 38.22 99 ALA A C 1
ATOM 712 O O . ALA A 1 99 ? 35.946 -2.069 -8.202 1.00 38.22 99 ALA A O 1
ATOM 713 N N . GLU A 1 100 ? 34.942 -1.985 -10.220 1.00 46.12 100 GLU A N 1
ATOM 714 C CA . GLU A 1 100 ? 34.289 -0.686 -10.079 1.00 46.12 100 GLU A CA 1
ATOM 715 C C . GLU A 1 100 ? 33.362 -0.689 -8.853 1.00 46.12 100 GLU A C 1
ATOM 717 O O . GLU A 1 100 ? 32.679 -1.677 -8.577 1.00 46.12 100 GLU A O 1
ATOM 722 N N . ALA A 1 101 ? 33.345 0.417 -8.105 1.00 45.97 101 ALA A N 1
ATOM 723 C CA . ALA A 1 101 ? 32.539 0.579 -6.900 1.00 45.97 101 ALA A CA 1
ATOM 724 C C . ALA A 1 101 ? 31.076 0.174 -7.156 1.00 45.97 101 ALA A C 1
ATOM 726 O O . ALA A 1 101 ? 30.335 0.864 -7.861 1.00 45.97 101 ALA A O 1
ATOM 727 N N . HIS A 1 102 ? 30.660 -0.956 -6.581 1.00 52.28 102 HIS A N 1
ATOM 728 C CA . HIS A 1 102 ? 29.303 -1.464 -6.712 1.00 52.28 102 HIS A CA 1
ATOM 729 C C . HIS A 1 102 ? 28.366 -0.579 -5.880 1.00 52.28 102 HIS A C 1
ATOM 731 O O . HIS A 1 102 ? 28.177 -0.777 -4.681 1.00 52.28 102 HIS A O 1
ATOM 737 N N . LEU A 1 103 ? 27.819 0.458 -6.518 1.00 65.19 103 LEU A N 1
ATOM 738 C CA . LEU A 1 103 ? 26.741 1.260 -5.950 1.00 65.19 103 LEU A CA 1
ATOM 739 C C . LEU A 1 103 ? 25.495 0.382 -5.724 1.00 65.19 103 LEU A C 1
ATOM 741 O O . LEU A 1 103 ? 25.259 -0.539 -6.512 1.00 65.19 103 LEU A O 1
ATOM 745 N N . PRO A 1 104 ? 24.685 0.672 -4.686 1.00 69.06 104 PRO A N 1
ATOM 746 C CA . PRO A 1 104 ? 23.507 -0.121 -4.345 1.00 69.06 104 PRO A CA 1
ATOM 747 C C . PRO A 1 104 ? 22.534 -0.201 -5.531 1.00 69.06 104 PRO A C 1
ATOM 749 O O . PRO A 1 104 ? 22.080 0.833 -6.027 1.00 69.06 104 PRO A O 1
ATOM 752 N N . ASP A 1 105 ? 22.226 -1.425 -5.981 1.00 71.62 105 ASP A N 1
ATOM 753 C CA . ASP A 1 105 ? 21.242 -1.684 -7.042 1.00 71.62 105 ASP A CA 1
ATOM 754 C C . ASP A 1 105 ? 19.872 -1.139 -6.576 1.00 71.62 105 ASP A C 1
ATOM 756 O O . ASP A 1 105 ? 19.419 -1.514 -5.490 1.00 71.62 105 ASP A O 1
ATOM 760 N N . PRO A 1 106 ? 19.193 -0.261 -7.342 1.00 80.88 106 PRO A N 1
ATOM 761 C CA . PRO A 1 106 ? 17.893 0.328 -6.985 1.00 80.88 106 PRO A CA 1
ATOM 762 C C . PRO A 1 106 ? 16.710 -0.667 -6.887 1.00 80.88 106 PRO A C 1
ATOM 764 O O . PRO A 1 106 ? 15.543 -0.270 -6.933 1.00 80.88 106 PRO A O 1
ATOM 767 N N . GLY A 1 107 ? 16.991 -1.958 -6.710 1.00 83.00 107 GLY A N 1
ATOM 768 C CA . GLY A 1 107 ? 16.028 -3.041 -6.562 1.00 83.00 107 GLY A CA 1
ATOM 769 C C . GLY A 1 107 ? 15.459 -3.524 -7.901 1.00 83.00 107 GLY A C 1
ATOM 770 O O . GLY A 1 107 ? 15.455 -2.781 -8.886 1.00 83.00 107 GLY A O 1
ATOM 771 N N . PRO A 1 108 ? 14.919 -4.755 -7.957 1.00 83.12 108 PRO A N 1
ATOM 772 C CA . PRO A 1 108 ? 14.482 -5.405 -9.199 1.00 83.12 108 PRO A CA 1
ATOM 773 C C . PRO A 1 108 ? 13.316 -4.693 -9.905 1.00 83.12 108 PRO A C 1
ATOM 775 O O . PRO A 1 108 ? 13.075 -4.928 -11.085 1.00 83.12 108 PRO A O 1
ATOM 778 N N . SER A 1 109 ? 12.600 -3.807 -9.207 1.00 84.12 109 SER A N 1
ATOM 779 C CA . SER A 1 109 ? 11.491 -3.017 -9.755 1.00 84.12 109 SER A CA 1
ATOM 780 C C . SER A 1 109 ? 11.927 -1.747 -10.489 1.00 84.12 109 SER A C 1
ATOM 782 O O . SER A 1 109 ? 11.089 -1.070 -11.084 1.00 84.12 109 SER A O 1
ATOM 784 N N . SER A 1 110 ? 13.202 -1.368 -10.414 1.00 90.12 110 SER A N 1
ATOM 785 C CA . SER A 1 110 ? 13.702 -0.167 -11.083 1.00 90.12 110 SER A CA 1
ATOM 786 C C . SER A 1 110 ? 14.037 -0.447 -12.552 1.00 90.12 110 SER A C 1
ATOM 788 O O . SER A 1 110 ? 14.484 -1.533 -12.923 1.00 90.12 110 SER A O 1
ATOM 790 N N . SER A 1 111 ? 13.774 0.528 -13.424 1.00 94.06 111 SER A N 1
ATOM 791 C CA . SER A 1 111 ? 14.009 0.381 -14.862 1.00 94.06 111 SER A CA 1
ATOM 792 C C . SER A 1 111 ? 15.504 0.312 -15.197 1.00 94.06 111 SER A C 1
ATOM 794 O O . SER A 1 111 ? 16.346 0.867 -14.486 1.00 94.06 111 SER A O 1
ATOM 796 N N . LEU A 1 112 ? 15.831 -0.362 -16.302 1.00 95.06 112 LEU A N 1
ATOM 797 C CA . LEU A 1 112 ? 17.198 -0.501 -16.810 1.00 95.06 112 LEU A CA 1
ATOM 798 C C . LEU A 1 112 ? 17.747 0.844 -17.302 1.00 95.06 112 LEU A C 1
ATOM 800 O O . LEU A 1 112 ? 17.016 1.661 -17.868 1.00 95.06 112 LEU A O 1
ATOM 804 N N . CYS A 1 113 ? 19.045 1.078 -17.112 1.00 95.75 113 CYS A N 1
ATOM 805 C CA . CYS A 1 113 ? 19.707 2.257 -17.659 1.00 95.75 113 CYS A CA 1
ATOM 806 C C . CYS A 1 113 ? 19.980 2.049 -19.152 1.00 95.75 113 CYS A C 1
ATOM 808 O O . CYS A 1 113 ? 20.817 1.226 -19.524 1.00 95.75 113 CYS A O 1
ATOM 810 N N . PHE A 1 114 ? 19.314 2.818 -20.010 1.00 94.25 114 PHE A N 1
ATOM 811 C CA . PHE A 1 114 ? 19.483 2.701 -21.460 1.00 94.25 114 PHE A CA 1
ATOM 812 C C . PHE A 1 114 ? 20.912 2.991 -21.937 1.00 94.25 114 PHE A C 1
ATOM 814 O O . PHE A 1 114 ? 21.409 2.275 -22.805 1.00 94.25 114 PHE A O 1
ATOM 821 N N . ASP A 1 115 ? 21.585 3.986 -21.356 1.00 94.88 115 ASP A N 1
ATOM 822 C CA . ASP A 1 115 ? 22.954 4.350 -21.743 1.00 94.88 115 ASP A CA 1
ATOM 823 C C . ASP A 1 115 ? 23.926 3.195 -21.479 1.00 94.88 115 ASP A C 1
ATOM 825 O O . ASP A 1 115 ? 24.704 2.822 -22.353 1.00 94.88 115 ASP A O 1
ATOM 829 N N . PHE A 1 116 ? 23.809 2.563 -20.307 1.00 95.75 116 PHE A N 1
ATOM 830 C CA . PHE A 1 116 ? 24.645 1.425 -19.931 1.00 95.75 116 PHE A CA 1
ATOM 831 C C . PHE A 1 116 ? 24.367 0.192 -20.796 1.00 95.75 116 PHE A C 1
ATOM 833 O O . PHE A 1 116 ? 25.294 -0.456 -21.266 1.00 95.75 116 PHE A O 1
ATOM 840 N N . VAL A 1 117 ? 23.093 -0.114 -21.056 1.00 93.75 117 VAL A N 1
ATOM 841 C CA . VAL A 1 117 ? 22.698 -1.282 -21.861 1.00 93.75 117 VAL A CA 1
ATOM 842 C C . VAL A 1 117 ? 23.159 -1.172 -23.318 1.00 93.75 117 VAL A C 1
ATOM 844 O O . VAL A 1 117 ? 23.463 -2.193 -23.942 1.00 93.75 117 VAL A O 1
ATOM 847 N N . ASN A 1 118 ? 23.196 0.042 -23.873 1.00 90.94 118 ASN A N 1
ATOM 848 C CA . ASN A 1 118 ? 23.588 0.264 -25.265 1.00 90.94 118 ASN A CA 1
ATOM 849 C C . ASN A 1 118 ? 25.098 0.470 -25.429 1.00 90.94 118 ASN A C 1
ATOM 851 O O . ASN A 1 118 ? 25.671 -0.054 -26.379 1.00 90.94 118 ASN A O 1
ATOM 855 N N . ASN A 1 119 ? 25.735 1.203 -24.512 1.00 92.88 119 ASN A N 1
ATOM 856 C CA . ASN A 1 119 ? 27.127 1.640 -24.661 1.00 92.88 119 ASN A CA 1
ATOM 857 C C . ASN A 1 119 ? 28.102 0.909 -23.726 1.00 92.88 119 ASN A C 1
ATOM 859 O O . ASN A 1 119 ? 29.295 1.205 -23.742 1.00 92.88 119 ASN A O 1
ATOM 863 N N . GLY A 1 120 ? 27.611 0.031 -22.846 1.00 91.94 120 GLY A N 1
ATOM 864 C CA . GLY A 1 120 ? 28.409 -0.604 -21.789 1.00 91.94 120 GLY A CA 1
ATOM 865 C C . GLY A 1 120 ? 28.888 0.363 -20.701 1.00 91.94 120 GLY A C 1
ATOM 866 O O . GLY A 1 120 ? 29.640 -0.031 -19.819 1.00 91.94 120 GLY A O 1
ATOM 867 N N . SER A 1 121 ? 28.481 1.634 -20.754 1.00 94.56 121 SER A N 1
ATOM 868 C CA . SER A 1 121 ? 28.881 2.667 -19.801 1.00 94.56 121 SER A CA 1
ATOM 869 C C . SER A 1 121 ? 27.740 3.656 -19.568 1.00 94.56 121 SER A C 1
ATOM 871 O O . SER A 1 121 ? 26.979 3.988 -20.475 1.00 94.56 121 SER A O 1
ATOM 873 N N . CYS A 1 122 ? 27.597 4.120 -18.326 1.00 95.88 122 CYS A N 1
ATOM 874 C CA . CYS A 1 122 ? 26.611 5.130 -17.954 1.00 95.88 122 CYS A CA 1
ATOM 875 C C . CYS A 1 122 ? 27.319 6.458 -17.693 1.00 95.88 122 CYS A C 1
ATOM 877 O O . CYS A 1 122 ? 28.199 6.531 -16.834 1.00 95.88 122 CYS A O 1
ATOM 879 N N . SER A 1 123 ? 26.890 7.527 -18.363 1.00 95.62 123 SER A N 1
ATOM 880 C CA . SER A 1 123 ? 27.459 8.872 -18.198 1.00 95.62 123 SER A CA 1
ATOM 881 C C . SER A 1 123 ? 27.426 9.356 -16.744 1.00 95.62 123 SER A C 1
ATOM 883 O O . SER A 1 123 ? 28.351 10.028 -16.297 1.00 95.62 123 SER A O 1
ATOM 885 N N . ARG A 1 124 ? 26.389 8.975 -15.981 1.00 94.62 124 ARG A N 1
ATOM 886 C CA . ARG A 1 124 ? 26.269 9.324 -14.555 1.00 94.62 124 ARG A CA 1
ATOM 887 C C . ARG A 1 124 ? 27.286 8.583 -13.700 1.00 94.62 124 ARG A C 1
ATOM 889 O O . ARG A 1 124 ? 27.943 9.215 -12.883 1.00 94.62 124 ARG A O 1
ATOM 896 N N . LEU A 1 125 ? 27.464 7.284 -13.948 1.00 92.44 125 LEU A N 1
ATOM 897 C CA . LEU A 1 125 ? 28.446 6.474 -13.227 1.00 92.44 125 LEU A CA 1
ATOM 898 C C . LEU A 1 125 ? 29.872 6.970 -13.512 1.00 92.44 125 LEU A C 1
ATOM 900 O O . LEU A 1 125 ? 30.665 7.134 -12.591 1.00 92.44 125 LEU A O 1
ATOM 904 N N . ARG A 1 126 ? 30.158 7.332 -14.771 1.00 93.62 126 ARG A N 1
ATOM 905 C CA . ARG A 1 126 ? 31.438 7.933 -15.177 1.00 93.62 126 ARG A CA 1
ATOM 906 C C . ARG A 1 126 ? 31.693 9.296 -14.524 1.00 93.62 126 ARG A C 1
ATOM 908 O O . ARG A 1 126 ? 32.838 9.649 -14.274 1.00 93.62 126 ARG A O 1
ATOM 915 N N . GLY A 1 127 ? 30.631 10.049 -14.240 1.00 92.31 127 GLY A N 1
ATOM 916 C CA . GLY A 1 127 ? 30.684 11.309 -13.498 1.00 92.31 127 GLY A CA 1
ATOM 917 C C . GLY A 1 127 ? 30.699 11.155 -11.973 1.00 92.31 127 GLY A C 1
ATOM 918 O O . GLY A 1 127 ? 30.554 12.158 -11.280 1.00 92.31 127 GLY A O 1
ATOM 919 N N . GLY A 1 128 ? 30.805 9.932 -11.438 1.00 92.31 128 GLY A N 1
ATOM 920 C CA . GLY A 1 128 ? 30.766 9.668 -9.994 1.00 92.31 128 GLY A CA 1
ATOM 921 C C . GLY A 1 128 ? 29.391 9.875 -9.347 1.00 92.31 128 GLY A C 1
ATOM 922 O O . GLY A 1 128 ? 29.283 9.924 -8.124 1.00 92.31 128 GLY A O 1
ATOM 923 N N . GLN A 1 129 ? 28.329 10.010 -10.145 1.00 93.62 129 GLN A N 1
ATOM 924 C CA . GLN A 1 129 ? 26.958 10.163 -9.663 1.00 93.62 129 GLN A CA 1
ATOM 925 C C . GLN A 1 129 ? 26.240 8.813 -9.630 1.00 93.62 129 GLN A C 1
ATOM 927 O O . GLN A 1 129 ? 26.400 7.973 -10.520 1.00 93.62 129 GLN A O 1
ATOM 932 N N . SER A 1 130 ? 25.375 8.620 -8.634 1.00 91.38 130 SER A N 1
ATOM 933 C CA . SER A 1 130 ? 24.527 7.435 -8.576 1.00 91.38 130 SER A CA 1
ATOM 934 C C . SER A 1 130 ? 23.499 7.444 -9.709 1.00 91.38 130 SER A C 1
ATOM 936 O O . SER A 1 130 ? 22.767 8.413 -9.938 1.00 91.38 130 SER A O 1
ATOM 938 N N . CYS A 1 131 ? 23.445 6.350 -10.467 1.00 94.12 131 CYS A N 1
ATOM 939 C CA . CYS A 1 131 ? 22.410 6.174 -11.472 1.00 94.12 131 CYS A CA 1
ATOM 940 C C . CYS A 1 131 ? 21.144 5.640 -10.799 1.00 94.12 131 CYS A C 1
ATOM 942 O O . CYS A 1 131 ? 21.189 4.664 -10.059 1.00 94.12 131 CYS A O 1
ATOM 944 N N . LYS A 1 132 ? 19.998 6.268 -11.079 1.00 95.25 132 LYS A N 1
ATOM 945 C CA . LYS A 1 132 ? 18.683 5.817 -10.589 1.00 95.25 132 LYS A CA 1
ATOM 946 C C . LYS A 1 132 ? 18.243 4.486 -11.223 1.00 95.25 132 LYS A C 1
ATOM 948 O O . LYS A 1 132 ? 17.298 3.862 -10.753 1.00 95.25 132 LYS A O 1
ATOM 953 N N . TYR A 1 133 ? 18.888 4.095 -12.316 1.00 95.94 133 TYR A N 1
ATOM 954 C CA . TYR A 1 133 ? 18.521 2.952 -13.137 1.00 95.94 133 TYR A CA 1
ATOM 955 C C . TYR A 1 133 ? 19.519 1.811 -12.968 1.00 95.94 133 TYR A C 1
ATOM 957 O O . TYR A 1 133 ? 20.695 2.050 -12.695 1.00 95.94 133 TYR A O 1
ATOM 965 N N . ARG A 1 134 ? 19.059 0.578 -13.184 1.00 94.81 134 ARG A N 1
ATOM 966 C CA . ARG A 1 134 ? 19.892 -0.620 -13.017 1.00 94.81 134 ARG A CA 1
ATOM 967 C C . ARG A 1 134 ? 20.922 -0.729 -14.136 1.00 94.81 134 ARG A C 1
ATOM 969 O O . ARG A 1 134 ? 20.584 -0.583 -15.315 1.00 94.81 134 ARG A O 1
ATOM 976 N N . HIS A 1 135 ? 22.162 -1.028 -13.767 1.00 95.50 135 HIS A N 1
ATOM 977 C CA . HIS A 1 135 ? 23.247 -1.347 -14.691 1.00 95.50 135 HIS A CA 1
ATOM 978 C C . HIS A 1 135 ? 23.411 -2.859 -14.752 1.00 95.50 135 HIS A C 1
ATOM 980 O O . HIS A 1 135 ? 24.089 -3.453 -13.921 1.00 95.50 135 HIS A O 1
ATOM 986 N N . LEU A 1 136 ? 22.739 -3.482 -15.716 1.00 94.88 136 LEU A N 1
ATOM 987 C CA . LEU A 1 136 ? 22.855 -4.915 -15.960 1.00 94.88 136 LEU A CA 1
ATOM 988 C C . LEU A 1 136 ? 23.700 -5.152 -17.213 1.00 94.88 136 LEU A C 1
ATOM 990 O O . LEU A 1 136 ? 23.567 -4.395 -18.183 1.00 94.88 136 LEU A O 1
ATOM 994 N N . PRO A 1 137 ? 24.559 -6.185 -17.219 1.00 92.00 137 PRO A N 1
ATOM 995 C CA . PRO A 1 137 ? 25.359 -6.512 -18.388 1.00 92.00 137 PRO A CA 1
ATOM 996 C C . PRO A 1 137 ? 24.458 -6.914 -19.569 1.00 92.00 137 PRO A C 1
ATOM 998 O O . PRO A 1 137 ? 23.354 -7.425 -19.357 1.00 92.00 137 PRO A O 1
ATOM 1001 N N . PRO A 1 138 ? 24.910 -6.743 -20.825 1.00 90.25 138 PRO A N 1
ATOM 1002 C CA . PRO A 1 138 ? 24.114 -7.076 -22.010 1.00 90.25 138 PRO A CA 1
ATOM 1003 C C . PRO A 1 138 ? 23.655 -8.539 -22.095 1.00 90.25 138 PRO A C 1
ATOM 1005 O O . PRO A 1 138 ? 22.679 -8.820 -22.789 1.00 90.25 138 PRO A O 1
ATOM 1008 N N . SER A 1 139 ? 24.348 -9.450 -21.406 1.00 91.25 139 SER A N 1
ATOM 1009 C CA . SER A 1 139 ? 24.019 -10.876 -21.294 1.00 91.25 139 SER A CA 1
ATOM 1010 C C . SER A 1 139 ? 22.952 -11.187 -20.238 1.00 91.25 139 SER A C 1
ATOM 1012 O O . SER A 1 139 ? 22.478 -12.318 -20.170 1.00 91.25 139 SER A O 1
ATOM 1014 N N . HIS A 1 140 ? 22.557 -10.216 -19.410 1.00 94.00 140 HIS A N 1
ATOM 1015 C CA . HIS A 1 140 ? 21.591 -10.452 -18.344 1.00 94.00 140 HIS A CA 1
ATOM 1016 C C . HIS A 1 140 ? 20.190 -10.737 -18.921 1.00 94.00 140 HIS A C 1
ATOM 1018 O O . HIS A 1 140 ? 19.741 -10.007 -19.815 1.00 94.00 140 HIS A O 1
ATOM 1024 N N . PRO A 1 141 ? 19.446 -11.730 -18.394 1.00 93.06 141 PRO A N 1
ATOM 1025 C CA . PRO A 1 141 ? 18.128 -12.108 -18.910 1.00 93.06 141 PRO A CA 1
ATOM 1026 C C . PRO A 1 141 ? 17.136 -10.937 -18.954 1.00 93.06 141 PRO A C 1
ATOM 1028 O O . PRO A 1 141 ? 16.411 -10.804 -19.935 1.00 93.06 141 PRO A O 1
ATOM 1031 N N . ASP A 1 142 ? 17.152 -10.037 -17.964 1.00 93.06 142 ASP A N 1
ATOM 1032 C CA . ASP A 1 142 ? 16.294 -8.837 -17.963 1.00 93.06 142 ASP A CA 1
ATOM 1033 C C . ASP A 1 142 ? 16.576 -7.902 -19.151 1.00 93.06 142 ASP A C 1
ATOM 1035 O O . ASP A 1 142 ? 15.648 -7.350 -19.742 1.00 93.06 142 ASP A O 1
ATOM 1039 N N . VAL A 1 143 ? 17.850 -7.734 -19.528 1.00 95.00 143 VAL A N 1
ATOM 1040 C CA . VAL A 1 143 ? 18.255 -6.886 -20.661 1.00 95.00 143 VAL A CA 1
ATOM 1041 C C . VAL A 1 143 ? 17.830 -7.529 -21.978 1.00 95.00 143 VAL A C 1
ATOM 1043 O O . VAL A 1 143 ? 17.343 -6.847 -22.882 1.00 95.00 143 VAL A O 1
ATOM 1046 N N . ILE A 1 144 ? 17.969 -8.851 -22.077 1.00 95.00 144 ILE A N 1
ATOM 1047 C CA . ILE A 1 144 ? 17.543 -9.634 -23.238 1.00 95.00 144 ILE A CA 1
ATOM 1048 C C . ILE A 1 144 ? 16.017 -9.574 -23.388 1.00 95.00 144 ILE A C 1
ATOM 1050 O O . ILE A 1 144 ? 15.518 -9.259 -24.469 1.00 95.00 144 ILE A O 1
ATOM 1054 N N . ALA A 1 145 ? 15.270 -9.787 -22.302 1.00 93.25 145 ALA A N 1
ATOM 1055 C CA . ALA A 1 145 ? 13.814 -9.684 -22.288 1.00 93.25 145 ALA A CA 1
ATOM 1056 C C . ALA A 1 145 ? 13.342 -8.285 -22.710 1.00 93.25 145 ALA A C 1
ATOM 1058 O O . ALA A 1 145 ? 12.402 -8.160 -23.499 1.00 93.25 145 ALA A O 1
ATOM 1059 N N . ASP A 1 146 ? 14.016 -7.228 -22.248 1.00 92.38 146 ASP A N 1
ATOM 1060 C CA . ASP A 1 146 ? 13.674 -5.863 -22.637 1.00 92.38 146 ASP A CA 1
ATOM 1061 C C . ASP A 1 146 ? 13.960 -5.580 -24.122 1.00 92.38 146 ASP A C 1
ATOM 1063 O O . ASP A 1 146 ? 13.132 -4.975 -24.807 1.00 92.38 146 ASP A O 1
ATOM 1067 N N . LYS A 1 147 ? 15.067 -6.105 -24.669 1.00 93.19 147 LYS A N 1
ATOM 1068 C CA . LYS A 1 147 ? 15.381 -6.013 -26.107 1.00 93.19 147 LYS A CA 1
ATOM 1069 C C . LYS A 1 147 ? 14.380 -6.770 -26.987 1.00 93.19 147 LYS A C 1
ATOM 1071 O O . LYS A 1 147 ? 14.050 -6.270 -28.064 1.00 93.19 147 LYS A O 1
ATOM 1076 N N . ILE A 1 148 ? 13.864 -7.919 -26.538 1.00 94.69 148 ILE A N 1
ATOM 1077 C CA . ILE A 1 148 ? 12.793 -8.653 -27.238 1.00 94.69 148 ILE A CA 1
ATOM 1078 C C . ILE A 1 148 ? 11.492 -7.844 -27.213 1.00 94.69 148 ILE A C 1
ATOM 1080 O O . ILE A 1 148 ? 10.875 -7.658 -28.260 1.00 94.69 148 ILE A O 1
ATOM 1084 N N . ARG A 1 149 ? 11.090 -7.307 -26.049 1.00 92.44 149 ARG A N 1
ATOM 1085 C CA . ARG A 1 149 ? 9.873 -6.475 -25.927 1.00 92.44 149 ARG A CA 1
ATOM 1086 C C . ARG A 1 149 ? 9.922 -5.231 -26.811 1.00 92.44 149 ARG A C 1
ATOM 1088 O O . ARG A 1 149 ? 8.898 -4.828 -27.350 1.00 92.44 149 ARG A O 1
ATOM 1095 N N . GLN A 1 150 ? 11.104 -4.642 -26.983 1.00 91.06 150 GLN A N 1
ATOM 1096 C CA . GLN A 1 150 ? 11.321 -3.497 -27.871 1.00 91.06 150 GLN A CA 1
ATOM 1097 C C . GLN A 1 150 ? 11.438 -3.882 -29.358 1.00 91.06 150 GLN A C 1
ATOM 1099 O O . GLN A 1 150 ? 11.620 -2.997 -30.190 1.00 91.06 150 GLN A O 1
ATOM 1104 N N . GLY A 1 151 ? 11.394 -5.175 -29.709 1.00 94.12 151 GLY A N 1
ATOM 1105 C CA . GLY A 1 151 ? 11.573 -5.655 -31.084 1.00 94.12 151 GLY A CA 1
ATOM 1106 C C . GLY A 1 151 ? 12.991 -5.466 -31.637 1.00 94.12 151 GLY A C 1
ATOM 1107 O O . GLY A 1 151 ? 13.207 -5.605 -32.837 1.00 94.12 151 GLY A O 1
ATOM 1108 N N . LYS A 1 152 ? 13.968 -5.149 -30.777 1.00 93.00 152 LYS A N 1
ATOM 1109 C CA . LYS A 1 152 ? 15.374 -4.923 -31.157 1.00 93.00 152 LYS A CA 1
ATOM 1110 C C . LYS A 1 152 ? 16.183 -6.215 -31.246 1.00 93.00 152 LYS A C 1
ATOM 1112 O O . LYS A 1 152 ? 17.315 -6.196 -31.720 1.00 93.00 152 LYS A O 1
ATOM 1117 N N . MET A 1 153 ? 15.633 -7.323 -30.756 1.00 93.12 153 MET A N 1
ATOM 1118 C CA . MET A 1 153 ? 16.272 -8.633 -30.770 1.00 93.12 153 MET A CA 1
ATOM 1119 C C . MET A 1 153 ? 15.243 -9.706 -31.108 1.00 93.12 153 MET A C 1
ATOM 1121 O O . MET A 1 153 ? 14.155 -9.734 -30.534 1.00 93.12 153 MET A O 1
ATOM 1125 N N . THR A 1 154 ? 15.590 -10.593 -32.040 1.00 95.94 154 THR A N 1
ATOM 1126 C CA . THR A 1 154 ? 14.752 -11.749 -32.364 1.00 95.94 154 THR A CA 1
ATOM 1127 C C . THR A 1 154 ? 14.859 -12.801 -31.253 1.00 95.94 154 THR A C 1
ATOM 1129 O O . THR A 1 154 ? 15.928 -12.942 -30.650 1.00 95.94 154 THR A O 1
ATOM 1132 N N . PRO A 1 155 ? 13.798 -13.586 -30.982 1.00 93.62 155 PRO A N 1
ATOM 1133 C CA . PRO A 1 155 ? 13.847 -14.657 -29.983 1.00 93.62 155 PRO A CA 1
ATOM 1134 C C . PRO A 1 155 ? 14.990 -15.658 -30.219 1.00 93.62 155 PRO A C 1
ATOM 1136 O O . PRO A 1 155 ? 15.607 -16.130 -29.270 1.00 93.62 155 PRO A O 1
ATOM 1139 N N . THR A 1 156 ? 15.333 -15.926 -31.483 1.00 93.94 156 THR A N 1
ATOM 1140 C CA . THR A 1 156 ? 16.453 -16.803 -31.856 1.00 93.94 156 THR A CA 1
ATOM 1141 C C . THR A 1 156 ? 17.809 -16.211 -31.464 1.00 93.94 156 THR A C 1
ATOM 1143 O O . THR A 1 156 ? 18.653 -16.919 -30.920 1.00 93.94 156 THR A O 1
ATOM 1146 N N . ALA A 1 157 ? 18.018 -14.906 -31.682 1.00 93.19 157 ALA A N 1
ATOM 1147 C CA . ALA A 1 157 ? 19.246 -14.226 -31.266 1.00 93.19 157 ALA A CA 1
ATOM 1148 C C . ALA A 1 157 ? 19.370 -14.158 -29.734 1.00 93.19 157 ALA A C 1
ATOM 1150 O O . ALA A 1 157 ? 20.460 -14.326 -29.188 1.00 93.19 157 ALA A O 1
ATOM 1151 N N . ALA A 1 158 ? 18.247 -13.976 -29.036 1.00 92.50 158 ALA A N 1
ATOM 1152 C CA . ALA A 1 158 ? 18.201 -14.026 -27.580 1.00 92.50 158 ALA A CA 1
ATOM 1153 C C . ALA A 1 158 ? 18.579 -15.410 -27.026 1.00 92.50 158 ALA A C 1
ATOM 1155 O O . ALA A 1 158 ? 19.354 -15.492 -26.075 1.00 92.50 158 ALA A O 1
ATOM 1156 N N . ALA A 1 159 ? 18.089 -16.492 -27.642 1.00 92.19 159 ALA A N 1
ATOM 1157 C CA . ALA A 1 159 ? 18.447 -17.856 -27.256 1.00 92.19 159 ALA A CA 1
ATOM 1158 C C . ALA A 1 159 ? 19.952 -18.131 -27.429 1.00 92.19 159 ALA A C 1
ATOM 1160 O O . ALA A 1 159 ? 20.564 -18.740 -26.556 1.00 92.19 159 ALA A O 1
ATOM 1161 N N . ALA A 1 160 ? 20.564 -17.627 -28.507 1.00 92.50 160 ALA A N 1
ATOM 1162 C CA . ALA A 1 160 ? 22.004 -17.753 -28.733 1.00 92.50 160 ALA A CA 1
ATOM 1163 C C . ALA A 1 160 ? 22.837 -17.011 -27.669 1.00 92.50 160 ALA A C 1
ATOM 1165 O O . ALA A 1 160 ? 23.829 -17.550 -27.184 1.00 92.50 160 ALA A O 1
ATOM 1166 N N . LEU A 1 161 ? 22.418 -15.807 -27.260 1.00 90.12 161 LEU A N 1
ATOM 1167 C CA . LEU A 1 161 ? 23.097 -15.045 -26.202 1.00 90.12 161 LEU A CA 1
ATOM 1168 C C . LEU A 1 161 ? 22.944 -15.684 -24.819 1.00 90.12 161 LEU A C 1
ATOM 1170 O O . LEU A 1 161 ? 23.909 -15.719 -24.058 1.00 90.12 161 LEU A O 1
ATOM 1174 N N . LEU A 1 162 ? 21.760 -16.218 -24.505 1.00 89.94 162 LEU A N 1
ATOM 1175 C CA . LEU A 1 162 ? 21.539 -16.959 -23.261 1.00 89.94 162 LEU A CA 1
ATOM 1176 C C . LEU A 1 162 ? 22.366 -18.250 -23.222 1.00 89.94 162 LEU A C 1
ATOM 1178 O O . LEU A 1 162 ? 22.932 -18.569 -22.182 1.00 89.94 162 LEU A O 1
ATOM 1182 N N . ALA A 1 163 ? 22.496 -18.956 -24.350 1.00 88.00 163 ALA A N 1
ATOM 1183 C CA . ALA A 1 163 ? 23.352 -20.136 -24.449 1.00 88.00 163 ALA A CA 1
ATOM 1184 C C . ALA A 1 163 ? 24.839 -19.778 -24.270 1.00 88.00 163 ALA A C 1
ATOM 1186 O O . ALA A 1 163 ? 25.542 -20.440 -23.508 1.00 88.00 163 ALA A O 1
ATOM 1187 N N . ALA A 1 164 ? 25.305 -18.693 -24.898 1.00 84.44 164 ALA A N 1
ATOM 1188 C CA . ALA A 1 164 ? 26.693 -18.237 -24.801 1.00 84.44 164 ALA A CA 1
ATOM 1189 C C . ALA A 1 164 ? 27.082 -17.741 -23.393 1.00 84.44 164 ALA A C 1
ATOM 1191 O O . ALA A 1 164 ? 28.236 -17.870 -22.996 1.00 84.44 164 ALA A O 1
ATOM 1192 N N . GLY A 1 165 ? 26.130 -17.201 -22.623 1.00 70.56 165 GLY A N 1
ATOM 1193 C CA . GLY A 1 165 ? 26.366 -16.681 -21.271 1.00 70.56 165 GLY A CA 1
ATOM 1194 C C . GLY A 1 165 ? 26.543 -17.740 -20.175 1.00 70.56 165 GLY A C 1
ATOM 1195 O O . GLY A 1 165 ? 26.865 -17.379 -19.049 1.00 70.56 165 GLY A O 1
ATOM 1196 N N . THR A 1 166 ? 26.348 -19.029 -20.479 1.00 57.22 166 THR A N 1
ATOM 1197 C CA . THR A 1 166 ? 26.497 -20.136 -19.507 1.00 57.22 166 THR A CA 1
ATOM 1198 C C . THR A 1 166 ? 27.882 -20.787 -19.506 1.00 57.22 166 THR A C 1
ATOM 1200 O O . THR A 1 166 ? 28.068 -21.833 -18.886 1.00 57.22 166 THR A O 1
ATOM 1203 N N . GLY A 1 167 ? 28.868 -20.171 -20.167 1.00 47.97 167 GLY A N 1
ATOM 1204 C CA . GLY A 1 167 ? 30.264 -20.594 -20.093 1.00 47.97 167 GLY A CA 1
ATOM 1205 C C . GLY A 1 167 ? 30.797 -20.481 -18.666 1.00 47.97 167 GLY A C 1
ATOM 1206 O O . GLY A 1 167 ? 31.215 -19.408 -18.246 1.00 47.97 167 GLY A O 1
ATOM 1207 N N . ALA A 1 168 ? 30.752 -21.593 -17.933 1.00 41.34 168 ALA A N 1
ATOM 1208 C CA . ALA A 1 168 ? 31.472 -21.786 -16.688 1.00 41.34 168 ALA A CA 1
ATOM 1209 C C . ALA A 1 168 ? 32.967 -21.507 -16.907 1.00 41.34 168 ALA A C 1
ATOM 1211 O O . ALA A 1 168 ? 33.532 -21.927 -17.921 1.00 41.34 168 ALA A O 1
ATOM 1212 N N . ASP A 1 169 ? 33.594 -20.815 -15.955 1.00 33.72 169 ASP A N 1
ATOM 1213 C CA . ASP A 1 169 ? 35.045 -20.638 -15.912 1.00 33.72 169 ASP A CA 1
ATOM 1214 C C . ASP A 1 169 ? 35.758 -21.996 -16.097 1.00 33.72 169 ASP A C 1
ATOM 1216 O O . ASP A 1 169 ? 35.326 -22.999 -15.514 1.00 33.72 169 ASP A O 1
ATOM 1220 N N . PRO A 1 170 ? 36.840 -22.078 -16.895 1.00 40.47 170 PRO A N 1
ATOM 1221 C CA . PRO A 1 170 ? 37.590 -23.316 -17.051 1.00 40.47 170 PRO A CA 1
ATOM 1222 C C . PRO A 1 170 ? 38.176 -23.732 -15.696 1.00 40.47 170 PRO A C 1
ATOM 1224 O O . PRO A 1 170 ? 38.994 -23.024 -15.107 1.00 40.47 170 PRO A O 1
ATOM 1227 N N . ALA A 1 171 ? 37.743 -24.891 -15.198 1.00 36.09 171 ALA A N 1
ATOM 1228 C CA . ALA A 1 171 ? 38.258 -25.487 -13.972 1.00 36.09 171 ALA A CA 1
ATOM 1229 C C . ALA A 1 171 ? 39.792 -25.679 -14.051 1.00 36.09 171 ALA A C 1
ATOM 1231 O O . ALA A 1 171 ? 40.298 -26.094 -15.099 1.00 36.09 171 ALA A O 1
ATOM 1232 N N . PRO A 1 172 ? 40.549 -25.415 -12.968 1.00 42.59 172 PRO A N 1
ATOM 1233 C CA . PRO A 1 172 ? 41.987 -25.667 -12.938 1.00 42.59 172 PRO A CA 1
ATOM 1234 C C . PRO A 1 172 ? 42.294 -27.176 -13.052 1.00 42.59 172 PRO A C 1
ATOM 1236 O O . PRO A 1 172 ? 41.479 -28.004 -12.634 1.00 42.59 172 PRO A O 1
ATOM 1239 N N . PRO A 1 173 ? 43.459 -27.561 -13.609 1.00 44.50 173 PRO A N 1
ATOM 1240 C CA . PRO A 1 173 ? 43.775 -28.955 -13.911 1.00 44.50 173 PRO A CA 1
ATOM 1241 C C . PRO A 1 173 ? 43.917 -29.795 -12.635 1.00 44.50 173 PRO A C 1
ATOM 1243 O O . PRO A 1 173 ? 44.734 -29.502 -11.762 1.00 44.50 173 PRO A O 1
ATOM 1246 N N . ALA A 1 174 ? 43.124 -30.864 -12.549 1.00 38.31 174 ALA A N 1
ATOM 1247 C CA . ALA A 1 174 ? 43.196 -31.856 -11.484 1.00 38.31 174 ALA A CA 1
ATOM 1248 C C . ALA A 1 174 ? 44.452 -32.739 -11.620 1.00 38.31 174 ALA A C 1
ATOM 1250 O O . ALA A 1 174 ? 44.798 -33.202 -12.708 1.00 38.31 174 ALA A O 1
ATOM 1251 N N . ALA A 1 175 ? 45.112 -32.975 -10.485 1.00 40.34 175 ALA A N 1
ATOM 1252 C CA . ALA A 1 175 ? 46.245 -33.882 -10.317 1.00 40.34 175 ALA A CA 1
ATOM 1253 C C . ALA A 1 175 ? 45.852 -35.366 -10.546 1.00 40.34 175 ALA A C 1
ATOM 1255 O O . ALA A 1 175 ? 44.677 -35.716 -10.400 1.00 40.34 175 ALA A O 1
ATOM 1256 N N . PRO A 1 176 ? 46.807 -36.250 -10.905 1.00 50.53 176 PRO A N 1
ATOM 1257 C CA . PRO A 1 176 ? 46.507 -37.584 -11.425 1.00 50.53 176 PRO A CA 1
ATOM 1258 C C . PRO A 1 176 ? 46.066 -38.594 -10.355 1.00 50.53 176 PRO A C 1
ATOM 1260 O O . PRO A 1 176 ? 46.599 -38.650 -9.247 1.00 50.53 176 PRO A O 1
ATOM 1263 N N . ALA A 1 177 ? 45.102 -39.428 -10.749 1.00 38.03 177 ALA A N 1
ATOM 1264 C CA . ALA A 1 177 ? 44.514 -40.512 -9.976 1.00 38.03 177 ALA A CA 1
ATOM 1265 C C . ALA A 1 177 ? 45.444 -41.732 -9.825 1.00 38.03 177 ALA A C 1
ATOM 1267 O O . ALA A 1 177 ? 46.185 -42.099 -10.737 1.00 38.03 177 ALA A O 1
ATOM 1268 N N . VAL A 1 178 ? 45.327 -42.391 -8.671 1.00 46.94 178 VAL A N 1
ATOM 1269 C CA . VAL A 1 178 ? 45.927 -43.689 -8.318 1.00 46.94 178 VAL A CA 1
ATOM 1270 C C . VAL A 1 178 ? 44.927 -44.812 -8.672 1.00 46.94 178 VAL A C 1
ATOM 1272 O O . VAL A 1 178 ? 43.725 -44.608 -8.483 1.00 46.94 178 VAL A O 1
ATOM 1275 N N . PRO A 1 179 ? 45.360 -45.980 -9.194 1.00 46.31 179 PRO A N 1
ATOM 1276 C CA . PRO A 1 179 ? 44.453 -47.033 -9.666 1.00 46.31 179 PRO A CA 1
ATOM 1277 C C . PRO A 1 179 ? 43.893 -47.930 -8.539 1.00 46.31 179 PRO A C 1
ATOM 1279 O O . PRO A 1 179 ? 44.491 -48.013 -7.464 1.00 46.31 179 PRO A O 1
ATOM 1282 N N . PRO A 1 180 ? 42.772 -48.644 -8.781 1.00 52.00 180 PRO A N 1
ATOM 1283 C CA . PRO A 1 180 ? 42.120 -49.479 -7.781 1.00 52.00 180 PRO A CA 1
ATOM 1284 C C . PRO A 1 180 ? 42.687 -50.904 -7.774 1.00 52.00 180 PRO A C 1
ATOM 1286 O O . PRO A 1 180 ? 42.843 -51.534 -8.821 1.00 52.00 180 PRO A O 1
ATOM 1289 N N . ALA A 1 181 ? 42.921 -51.444 -6.579 1.00 36.72 181 ALA A N 1
ATOM 1290 C CA . ALA A 1 181 ? 43.198 -52.857 -6.364 1.00 36.72 181 ALA A CA 1
ATOM 1291 C C . ALA A 1 181 ? 42.114 -53.475 -5.468 1.00 36.72 181 ALA A C 1
ATOM 1293 O O . ALA A 1 181 ? 41.866 -53.000 -4.365 1.00 36.72 181 ALA A O 1
ATOM 1294 N N . LEU A 1 182 ? 41.486 -54.524 -6.008 1.00 44.88 182 LEU A N 1
ATOM 1295 C CA . LEU A 1 182 ? 41.005 -55.742 -5.347 1.00 44.88 182 LEU A CA 1
ATOM 1296 C C . LEU A 1 182 ? 40.576 -55.664 -3.872 1.00 44.88 182 LEU A C 1
ATOM 1298 O O . LEU A 1 182 ? 41.421 -55.596 -2.986 1.00 44.88 182 LEU A O 1
ATOM 1302 N N . GLN A 1 183 ? 39.296 -55.966 -3.621 1.00 39.41 183 GLN A N 1
ATOM 1303 C CA . GLN A 1 183 ? 38.933 -57.000 -2.642 1.00 39.41 183 GLN A CA 1
ATOM 1304 C C . GLN A 1 183 ? 37.489 -57.487 -2.830 1.00 39.41 183 GLN A C 1
ATOM 1306 O O . GLN A 1 183 ? 36.523 -56.744 -2.690 1.00 39.41 183 GLN A O 1
ATOM 1311 N N . SER A 1 184 ? 37.372 -58.774 -3.157 1.00 40.84 184 SER A N 1
ATOM 1312 C CA . SER A 1 184 ? 36.217 -59.611 -2.825 1.00 40.84 184 SER A CA 1
ATOM 1313 C C . SER A 1 184 ? 36.429 -60.195 -1.426 1.00 40.84 184 SER A C 1
ATOM 1315 O O . SER A 1 184 ? 37.577 -60.464 -1.076 1.00 40.84 184 SER A O 1
ATOM 1317 N N . LEU A 1 185 ? 35.339 -60.460 -0.693 1.00 34.88 185 LEU A N 1
ATOM 1318 C CA . LEU A 1 185 ? 34.926 -61.778 -0.163 1.00 34.88 185 LEU A CA 1
ATOM 1319 C C . LEU A 1 185 ? 34.232 -61.677 1.220 1.00 34.88 185 LEU A C 1
ATOM 1321 O O . LEU A 1 185 ? 34.748 -61.051 2.136 1.00 34.88 185 LEU A O 1
ATOM 1325 N N . LEU A 1 186 ? 33.133 -62.439 1.342 1.00 36.81 186 LEU A N 1
ATOM 1326 C CA . LEU A 1 186 ? 32.415 -62.915 2.543 1.00 36.81 186 LEU A CA 1
ATOM 1327 C C . LEU A 1 186 ? 31.387 -62.004 3.237 1.00 36.81 186 LEU A C 1
ATOM 1329 O O . LEU A 1 186 ? 31.683 -60.914 3.706 1.00 36.81 186 LEU A O 1
ATOM 1333 N N . GLY A 1 187 ? 30.186 -62.573 3.417 1.00 31.11 187 GLY A N 1
ATOM 1334 C CA . GLY A 1 187 ? 29.212 -62.118 4.409 1.00 31.11 187 GLY A CA 1
ATOM 1335 C C . GLY A 1 187 ? 27.748 -62.411 4.079 1.00 31.11 187 GLY A C 1
ATOM 1336 O O . GLY A 1 187 ? 26.972 -61.480 3.918 1.00 31.11 187 GLY A O 1
ATOM 1337 N N . ALA A 1 188 ? 27.355 -63.685 3.979 1.00 44.34 188 ALA A N 1
ATOM 1338 C CA . ALA A 1 188 ? 25.945 -64.084 3.985 1.00 44.34 188 ALA A CA 1
ATOM 1339 C C . ALA A 1 188 ? 25.340 -63.932 5.397 1.00 44.34 188 ALA A C 1
ATOM 1341 O O . ALA A 1 188 ? 25.981 -64.308 6.376 1.00 44.34 188 ALA A O 1
ATOM 1342 N N . GLY A 1 189 ? 24.098 -63.440 5.503 1.00 32.38 189 GLY A N 1
ATOM 1343 C CA . GLY A 1 189 ? 23.396 -63.339 6.787 1.00 32.38 189 GLY A CA 1
ATOM 1344 C C . GLY A 1 189 ? 21.943 -62.858 6.698 1.00 32.38 189 GLY A C 1
ATOM 1345 O O . GLY A 1 189 ? 21.695 -61.665 6.645 1.00 32.38 189 GLY A O 1
ATOM 1346 N N . ALA A 1 190 ? 21.024 -63.828 6.700 1.00 32.97 190 ALA A N 1
ATOM 1347 C CA . ALA A 1 190 ? 19.665 -63.856 7.261 1.00 32.97 190 ALA A CA 1
ATOM 1348 C C . ALA A 1 190 ? 18.687 -62.658 7.137 1.00 32.97 190 ALA A C 1
ATOM 1350 O O . ALA A 1 190 ? 18.846 -61.583 7.703 1.00 32.97 190 ALA A O 1
ATOM 1351 N N . ALA A 1 191 ? 17.566 -63.002 6.500 1.00 37.94 191 ALA A N 1
ATOM 1352 C CA . ALA A 1 191 ? 16.186 -62.557 6.675 1.00 37.94 191 ALA A CA 1
ATOM 1353 C C . ALA A 1 191 ? 15.803 -61.772 7.951 1.00 37.94 191 ALA A C 1
ATOM 1355 O O . ALA A 1 191 ? 15.968 -62.251 9.070 1.00 37.94 191 ALA A O 1
ATOM 1356 N N . ALA A 1 192 ? 15.067 -60.676 7.741 1.00 37.19 192 ALA A N 1
ATOM 1357 C CA . ALA A 1 192 ? 13.978 -60.246 8.616 1.00 37.19 192 ALA A CA 1
ATOM 1358 C C . ALA A 1 192 ? 12.882 -59.584 7.764 1.00 37.19 192 ALA A C 1
ATOM 1360 O O . ALA A 1 192 ? 13.063 -58.505 7.204 1.00 37.19 192 ALA A O 1
ATOM 1361 N N . ALA A 1 193 ? 11.756 -60.283 7.628 1.00 34.75 193 ALA A N 1
ATOM 1362 C CA . ALA A 1 193 ? 10.545 -59.783 6.998 1.00 34.75 193 ALA A CA 1
ATOM 1363 C C . ALA A 1 193 ? 9.850 -58.775 7.925 1.00 34.75 193 ALA A C 1
ATOM 1365 O O . ALA A 1 193 ? 9.609 -59.073 9.094 1.00 34.75 193 ALA A O 1
ATOM 1366 N N . VAL A 1 194 ? 9.484 -57.613 7.383 1.00 40.06 194 VAL A N 1
ATOM 1367 C CA . VAL A 1 194 ? 8.579 -56.652 8.025 1.00 40.06 194 VAL A CA 1
ATOM 1368 C C . VAL A 1 194 ? 7.339 -56.526 7.132 1.00 40.06 194 VAL A C 1
ATOM 1370 O O . VAL A 1 194 ? 7.483 -56.142 5.969 1.00 40.06 194 VAL A O 1
ATOM 1373 N N . PRO A 1 195 ? 6.129 -56.868 7.607 1.00 47.03 195 PRO A N 1
ATOM 1374 C CA . PRO A 1 195 ? 4.901 -56.663 6.852 1.00 47.03 195 PRO A CA 1
ATOM 1375 C C . PRO A 1 195 ? 4.400 -55.233 7.093 1.00 47.03 195 PRO A C 1
ATOM 1377 O O . PRO A 1 195 ? 4.212 -54.825 8.237 1.00 47.03 195 PRO A O 1
ATOM 1380 N N . GLY A 1 196 ? 4.173 -54.454 6.034 1.00 34.53 196 GLY A N 1
ATOM 1381 C CA . GLY A 1 196 ? 3.728 -53.068 6.196 1.00 34.53 196 GLY A CA 1
ATOM 1382 C C . GLY A 1 196 ? 3.155 -52.430 4.937 1.00 34.53 196 GLY A C 1
ATOM 1383 O O . GLY A 1 196 ? 3.868 -51.750 4.215 1.00 34.53 196 GLY A O 1
ATOM 1384 N N . LEU A 1 197 ? 1.845 -52.624 4.749 1.00 35.62 197 LEU A N 1
ATOM 1385 C CA . LEU A 1 197 ? 0.899 -51.756 4.028 1.00 35.62 197 LEU A CA 1
ATOM 1386 C C . LEU A 1 197 ? 1.182 -51.450 2.547 1.00 35.62 197 LEU A C 1
ATOM 1388 O O . LEU A 1 197 ? 1.677 -50.392 2.166 1.00 35.62 197 LEU A O 1
ATOM 1392 N N . GLY A 1 198 ? 0.698 -52.361 1.700 1.00 37.28 198 GLY A N 1
ATOM 1393 C CA . GLY A 1 198 ? 0.368 -52.064 0.311 1.00 37.28 198 GLY A CA 1
ATOM 1394 C C . GLY A 1 198 ? -0.839 -51.126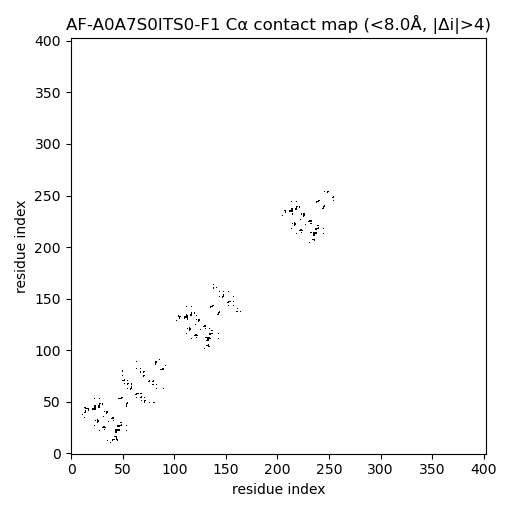 0.220 1.00 37.28 198 GLY A C 1
ATOM 1395 O O . GLY A 1 198 ? -1.934 -51.455 0.670 1.00 37.28 198 GLY A O 1
ATOM 1396 N N . LEU A 1 199 ? -0.627 -49.967 -0.399 1.00 39.72 199 LEU A N 1
ATOM 1397 C CA . LEU A 1 199 ? -1.665 -49.038 -0.847 1.00 39.72 199 LEU A CA 1
ATOM 1398 C C . LEU A 1 199 ? -1.437 -48.748 -2.340 1.00 39.72 199 LEU A C 1
ATOM 1400 O O . LEU A 1 199 ? -1.298 -47.612 -2.776 1.00 39.72 199 LEU A O 1
ATOM 1404 N N . THR A 1 200 ? -1.358 -49.810 -3.143 1.00 35.62 200 THR A N 1
ATOM 1405 C CA . THR A 1 200 ? -1.387 -49.739 -4.611 1.00 35.62 200 THR A CA 1
ATOM 1406 C C . THR A 1 200 ? -2.828 -49.912 -5.070 1.00 35.62 200 THR A C 1
ATOM 1408 O O . THR A 1 200 ? -3.236 -50.976 -5.526 1.00 35.62 200 THR A O 1
ATOM 1411 N N . GLY A 1 201 ? -3.619 -48.864 -4.859 1.00 37.88 201 GLY A N 1
ATOM 1412 C CA . GLY A 1 201 ? -5.002 -48.758 -5.311 1.00 37.88 201 GLY A CA 1
ATOM 1413 C C . GLY A 1 201 ? -5.188 -47.530 -6.195 1.00 37.88 201 GLY A C 1
ATOM 1414 O O . GLY A 1 201 ? -6.019 -46.682 -5.884 1.00 37.88 201 GLY A O 1
ATOM 1415 N N . THR A 1 202 ? -4.402 -47.393 -7.266 1.00 45.03 202 THR A N 1
ATOM 1416 C CA . THR A 1 202 ? -4.693 -46.429 -8.338 1.00 45.03 202 THR A CA 1
ATOM 1417 C C . THR A 1 202 ? -5.897 -46.949 -9.114 1.00 45.03 202 THR A C 1
ATOM 1419 O O . THR A 1 202 ? -5.779 -47.641 -10.121 1.00 45.03 202 THR A O 1
ATOM 1422 N N . THR A 1 203 ? -7.089 -46.666 -8.593 1.00 47.94 203 THR A N 1
ATOM 1423 C CA . THR A 1 203 ? -8.304 -46.690 -9.403 1.00 47.94 203 THR A CA 1
ATOM 1424 C C . THR A 1 203 ? -8.214 -45.495 -10.342 1.00 47.94 203 THR A C 1
ATOM 1426 O O . THR A 1 203 ? -8.653 -44.392 -10.023 1.00 47.94 203 THR A O 1
ATOM 1429 N N . ASP A 1 204 ? -7.551 -45.704 -11.479 1.00 53.72 204 ASP A N 1
ATOM 1430 C CA . ASP A 1 204 ? -7.545 -44.759 -12.586 1.00 53.72 204 ASP A CA 1
ATOM 1431 C C . ASP A 1 204 ? -8.989 -44.622 -13.073 1.00 53.72 204 ASP A C 1
ATOM 1433 O O . ASP A 1 204 ? -9.502 -45.430 -13.850 1.00 53.72 204 ASP A O 1
ATOM 1437 N N . ALA A 1 205 ? -9.686 -43.613 -12.549 1.00 62.16 205 ALA A N 1
ATOM 1438 C CA . ALA A 1 205 ? -10.918 -43.148 -13.155 1.00 62.16 205 ALA A CA 1
ATOM 1439 C C . ALA A 1 205 ? -10.600 -42.823 -14.627 1.00 62.16 205 ALA A C 1
ATOM 1441 O O . ALA A 1 205 ? -9.575 -42.186 -14.885 1.00 62.16 205 ALA A O 1
ATOM 1442 N N . PRO A 1 206 ? -11.431 -43.266 -15.586 1.00 71.25 206 PRO A N 1
ATOM 1443 C CA . PRO A 1 206 ? -11.142 -43.102 -17.005 1.00 71.25 206 PRO A CA 1
ATOM 1444 C C . PRO A 1 206 ? -10.894 -41.621 -17.314 1.00 71.25 206 PRO A C 1
ATOM 1446 O O . PRO A 1 206 ? -11.780 -40.794 -17.091 1.00 71.25 206 PRO A O 1
ATOM 1449 N N . ASP A 1 207 ? -9.679 -41.294 -17.778 1.00 72.81 207 ASP A N 1
ATOM 1450 C CA . ASP A 1 207 ? -9.295 -39.926 -18.147 1.00 72.81 207 ASP A CA 1
ATOM 1451 C C . ASP A 1 207 ? -10.306 -39.425 -19.192 1.00 72.81 207 ASP A C 1
ATOM 1453 O O . ASP A 1 207 ? -10.435 -40.039 -20.260 1.00 72.81 207 ASP A O 1
ATOM 1457 N N . PRO A 1 208 ? -11.080 -38.362 -18.902 1.00 77.38 208 PRO A N 1
ATOM 1458 C CA . PRO A 1 208 ? -11.958 -37.774 -19.894 1.00 77.38 208 PRO A CA 1
ATOM 1459 C C . PRO A 1 208 ? -11.047 -37.236 -20.993 1.00 77.38 208 PRO A C 1
ATOM 1461 O O . PRO A 1 208 ? -10.286 -36.302 -20.755 1.00 77.38 208 PRO A O 1
ATOM 1464 N N . GLY A 1 209 ? -11.074 -37.889 -22.156 1.00 83.75 209 GLY A N 1
ATOM 1465 C CA . GLY A 1 209 ? -10.067 -37.755 -23.207 1.00 83.75 209 GLY A CA 1
ATOM 1466 C C . GLY A 1 209 ? -9.684 -36.318 -23.616 1.00 83.75 209 GLY A C 1
ATOM 1467 O O . GLY A 1 209 ? -10.315 -35.331 -23.215 1.00 83.75 209 GLY A O 1
ATOM 1468 N N . PRO A 1 210 ? -8.638 -36.179 -24.450 1.00 84.56 210 PRO A N 1
ATOM 1469 C CA . PRO A 1 210 ? -8.070 -34.887 -24.835 1.00 84.56 210 PRO A CA 1
ATOM 1470 C C . PRO A 1 210 ? -9.154 -33.899 -25.304 1.00 84.56 210 PRO A C 1
ATOM 1472 O O . PRO A 1 210 ? -9.963 -34.213 -26.173 1.00 84.56 210 PRO A O 1
ATOM 1475 N N . GLY A 1 211 ? -9.190 -32.710 -24.689 1.00 84.69 211 GLY A N 1
ATOM 1476 C CA . GLY A 1 211 ? -10.194 -31.663 -24.942 1.00 84.69 211 GLY A CA 1
ATOM 1477 C C . GLY A 1 211 ? -10.970 -31.191 -23.706 1.00 84.69 211 GLY A C 1
ATOM 1478 O O . GLY A 1 211 ? -11.593 -30.130 -23.745 1.00 84.69 211 GLY A O 1
ATOM 1479 N N . HIS A 1 212 ? -10.909 -31.922 -22.589 1.00 90.69 212 HIS A N 1
ATOM 1480 C CA . HIS A 1 212 ? -11.495 -31.476 -21.320 1.00 90.69 212 HIS A CA 1
ATOM 1481 C C . HIS A 1 212 ? -10.583 -30.485 -20.581 1.00 90.69 212 HIS A C 1
ATOM 1483 O O . HIS A 1 212 ? -9.359 -30.599 -20.615 1.00 90.69 212 HIS A O 1
ATOM 1489 N N . GLN A 1 213 ? -11.186 -29.506 -19.895 1.00 93.94 213 GLN A N 1
ATOM 1490 C CA . GLN A 1 213 ? -10.450 -28.503 -19.117 1.00 93.94 213 GLN A CA 1
ATOM 1491 C C . GLN A 1 213 ? -9.701 -29.134 -17.929 1.00 93.94 213 GLN A C 1
ATOM 1493 O O . GLN A 1 213 ? -10.136 -30.134 -17.347 1.00 93.94 213 GLN A O 1
ATOM 1498 N N . LEU A 1 214 ? -8.577 -28.519 -17.559 1.00 94.81 214 LEU A N 1
ATOM 1499 C CA . LEU A 1 214 ? -7.748 -28.908 -16.418 1.00 94.81 214 LEU A CA 1
ATOM 1500 C C . LEU A 1 214 ? -8.420 -28.530 -15.093 1.00 94.81 214 LEU A C 1
ATOM 1502 O O . LEU A 1 214 ? -9.036 -27.470 -14.971 1.00 94.81 214 LEU A O 1
ATOM 1506 N N . CYS A 1 215 ? -8.272 -29.368 -14.067 1.00 95.44 215 CYS A N 1
ATOM 1507 C CA . CYS A 1 215 ? -8.783 -29.043 -12.739 1.00 95.44 215 CYS A CA 1
ATOM 1508 C C . CYS A 1 215 ? -7.889 -27.989 -12.073 1.00 95.44 215 CYS A C 1
ATOM 1510 O O . CYS A 1 215 ? -6.760 -28.282 -11.676 1.00 95.44 215 CYS A O 1
ATOM 1512 N N . PHE A 1 216 ? -8.402 -26.771 -11.897 1.00 94.56 216 PHE A N 1
ATOM 1513 C CA . PHE A 1 216 ? -7.629 -25.664 -11.329 1.00 94.56 216 PHE A CA 1
ATOM 1514 C C . PHE A 1 216 ? -7.150 -25.928 -9.889 1.00 94.56 216 PHE A C 1
ATOM 1516 O O . PHE A 1 216 ? -6.029 -25.557 -9.537 1.00 94.56 216 PHE A O 1
ATOM 1523 N N . ASP A 1 217 ? -7.960 -26.603 -9.067 1.00 94.94 217 ASP A N 1
ATOM 1524 C CA . ASP A 1 217 ? -7.584 -26.962 -7.693 1.00 94.94 217 ASP A CA 1
ATOM 1525 C C . ASP A 1 217 ? -6.375 -27.904 -7.679 1.00 94.94 217 ASP A C 1
ATOM 1527 O O . ASP A 1 217 ? -5.401 -27.658 -6.967 1.00 94.94 217 ASP A O 1
ATOM 1531 N N . TYR A 1 218 ? -6.397 -28.933 -8.528 1.00 96.00 218 TYR A N 1
ATOM 1532 C CA . TYR A 1 218 ? -5.312 -29.907 -8.627 1.00 96.00 218 TYR A CA 1
ATOM 1533 C C . TYR A 1 218 ? -4.030 -29.284 -9.188 1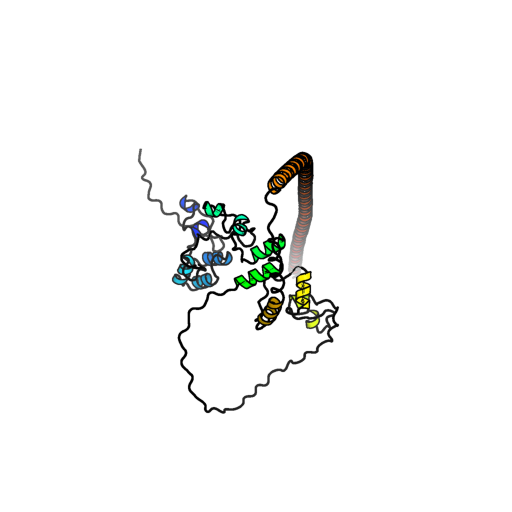.00 96.00 218 TYR A C 1
ATOM 1535 O O . TYR A 1 218 ? -2.956 -29.481 -8.630 1.00 96.00 218 TYR A O 1
ATOM 1543 N N . VAL A 1 219 ? -4.137 -28.470 -10.242 1.00 94.06 219 VAL A N 1
ATOM 1544 C CA . VAL A 1 219 ? -2.978 -27.823 -10.883 1.00 94.06 219 VAL A CA 1
ATOM 1545 C C . VAL A 1 219 ? -2.250 -26.852 -9.945 1.00 94.06 219 VAL A C 1
ATOM 1547 O O . VAL A 1 219 ? -1.028 -26.720 -10.033 1.00 94.06 219 VAL A O 1
ATOM 1550 N N . ASN A 1 220 ? -2.974 -26.162 -9.058 1.00 92.25 220 ASN A N 1
ATOM 1551 C CA . ASN A 1 220 ? -2.370 -25.175 -8.158 1.00 92.25 220 ASN A CA 1
ATOM 1552 C C . ASN A 1 220 ? -1.996 -25.737 -6.786 1.00 92.25 220 ASN A C 1
ATOM 1554 O O . ASN A 1 220 ? -1.012 -25.288 -6.207 1.00 92.25 220 ASN A O 1
ATOM 1558 N N . ARG A 1 221 ? -2.780 -26.676 -6.245 1.00 93.25 221 ARG A N 1
ATOM 1559 C CA . ARG A 1 221 ? -2.592 -27.201 -4.881 1.00 93.25 221 ARG A CA 1
ATOM 1560 C C . ARG A 1 221 ? -2.015 -28.615 -4.848 1.00 93.25 221 ARG A C 1
ATOM 1562 O O . ARG A 1 221 ? -1.727 -29.113 -3.768 1.00 93.25 221 ARG A O 1
ATOM 1569 N N . GLY A 1 222 ? -1.908 -29.286 -5.995 1.00 92.38 222 GLY A N 1
ATOM 1570 C CA . GLY A 1 222 ? -1.542 -30.703 -6.086 1.00 92.38 222 GLY A CA 1
ATOM 1571 C C . GLY A 1 222 ? -2.636 -31.663 -5.603 1.00 92.38 222 GLY A C 1
ATOM 1572 O O . GLY A 1 222 ? -2.445 -32.873 -5.636 1.00 92.38 222 GLY A O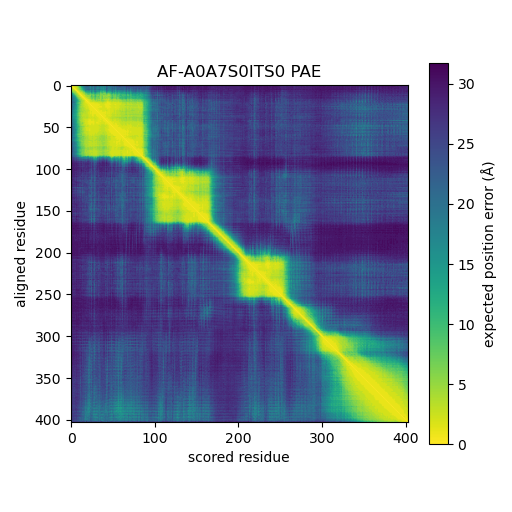 1
ATOM 1573 N N . MET A 1 223 ? -3.786 -31.147 -5.153 1.00 94.12 223 MET A N 1
ATOM 1574 C CA . MET A 1 223 ? -4.893 -31.941 -4.621 1.00 94.12 223 MET A CA 1
ATOM 1575 C C . MET A 1 223 ? -6.234 -31.371 -5.080 1.00 94.12 223 MET A C 1
ATOM 1577 O O . MET A 1 223 ? -6.473 -30.166 -4.994 1.00 94.12 223 MET A O 1
ATOM 1581 N N . CYS A 1 224 ? -7.129 -32.245 -5.541 1.00 96.06 224 CYS A N 1
ATOM 1582 C CA . CYS A 1 224 ? -8.492 -31.881 -5.909 1.00 96.06 224 CYS A CA 1
ATOM 1583 C C . CYS A 1 224 ? -9.444 -32.185 -4.755 1.00 96.06 224 CYS A C 1
ATOM 1585 O O . CYS A 1 224 ? -9.517 -33.319 -4.281 1.00 96.06 224 CYS A O 1
ATOM 1587 N N . SER A 1 225 ? -10.220 -31.184 -4.351 1.00 95.69 225 SER A N 1
ATOM 1588 C CA . SER A 1 225 ? -11.210 -31.293 -3.276 1.00 95.69 225 SER A CA 1
ATOM 1589 C C . SER A 1 225 ? -12.280 -32.364 -3.540 1.00 95.69 225 SER A C 1
ATOM 1591 O O . SER A 1 225 ? -12.769 -32.975 -2.595 1.00 95.69 225 SER A O 1
ATOM 1593 N N . ARG A 1 226 ? -12.619 -32.630 -4.809 1.00 95.75 226 ARG A N 1
ATOM 1594 C CA . ARG A 1 226 ? -13.567 -33.690 -5.204 1.00 95.75 226 ARG A CA 1
ATOM 1595 C C . ARG A 1 226 ? -12.955 -35.080 -5.078 1.00 95.75 226 ARG A C 1
ATOM 1597 O O . ARG A 1 226 ? -13.573 -35.966 -4.500 1.00 95.75 226 ARG A O 1
ATOM 1604 N N . LEU A 1 227 ? -11.705 -35.229 -5.519 1.00 93.19 227 LEU A N 1
ATOM 1605 C CA . LEU A 1 227 ? -10.981 -36.495 -5.417 1.00 93.19 227 LEU A CA 1
ATOM 1606 C C . LEU A 1 227 ? -10.771 -36.899 -3.947 1.00 93.19 227 LEU A C 1
ATOM 1608 O O . LEU A 1 227 ? -10.917 -38.064 -3.604 1.00 93.19 227 LEU A O 1
ATOM 1612 N N . GLN A 1 228 ? -10.531 -35.926 -3.058 1.00 95.50 228 GLN A N 1
ATOM 1613 C CA . GLN A 1 228 ? -10.443 -36.165 -1.610 1.00 95.50 228 GLN A CA 1
ATOM 1614 C C . GLN A 1 228 ? -11.753 -36.650 -0.972 1.00 95.50 228 GLN A C 1
ATOM 1616 O O . GLN A 1 228 ? -11.711 -37.306 0.063 1.00 95.50 228 GLN A O 1
ATOM 1621 N N . ARG A 1 229 ? -12.910 -36.341 -1.568 1.00 95.81 229 ARG A N 1
ATOM 1622 C CA . ARG A 1 229 ? -14.221 -36.827 -1.106 1.00 95.81 229 ARG A CA 1
ATOM 1623 C C . ARG A 1 229 ? -14.637 -38.147 -1.759 1.00 95.81 229 ARG A C 1
ATOM 1625 O O . ARG A 1 229 ? -15.725 -38.633 -1.477 1.00 95.81 229 ARG A O 1
ATOM 1632 N N . GLY A 1 230 ? -13.810 -38.703 -2.646 1.00 94.19 230 GLY A N 1
ATOM 1633 C CA . GLY A 1 230 ? -14.168 -39.871 -3.452 1.00 94.19 230 GLY A CA 1
ATOM 1634 C C . GLY A 1 230 ? -15.141 -39.563 -4.597 1.00 94.19 230 GLY A C 1
ATOM 1635 O O . GLY A 1 230 ? -15.723 -40.481 -5.165 1.00 94.19 230 GLY A O 1
ATOM 1636 N N . GLU A 1 231 ? -15.331 -38.290 -4.956 1.00 94.56 231 GLU A N 1
ATOM 1637 C CA . GLU A 1 231 ? -16.131 -37.894 -6.117 1.00 94.56 231 GLU A CA 1
ATOM 1638 C C . GLU A 1 231 ? -15.271 -37.882 -7.391 1.00 94.56 231 GLU A C 1
ATOM 1640 O O . GLU A 1 231 ? -14.124 -37.420 -7.393 1.00 94.56 231 GLU A O 1
ATOM 1645 N N . VAL A 1 232 ? -15.850 -38.309 -8.518 1.00 91.88 232 VAL A N 1
ATOM 1646 C CA . VAL A 1 232 ? -15.191 -38.224 -9.828 1.00 91.88 232 VAL A CA 1
ATOM 1647 C C . VAL A 1 232 ? -15.115 -36.760 -10.264 1.00 91.88 232 VAL A C 1
ATOM 1649 O O . VAL A 1 232 ? -16.128 -36.077 -10.446 1.00 91.88 232 VAL A O 1
ATOM 1652 N N . CYS A 1 233 ? -13.898 -36.247 -10.439 1.00 94.38 233 CYS A N 1
ATOM 1653 C CA . CYS A 1 233 ? -13.708 -34.896 -10.947 1.00 94.38 233 CYS A CA 1
ATOM 1654 C C . CYS A 1 233 ? -14.002 -34.849 -12.450 1.00 94.38 233 CYS A C 1
ATOM 1656 O O . CYS A 1 233 ? -13.482 -35.647 -13.220 1.00 94.38 233 CYS A O 1
ATOM 1658 N N . ARG A 1 234 ? -14.805 -33.870 -12.879 1.00 94.94 234 ARG A N 1
ATOM 1659 C CA . ARG A 1 234 ? -15.140 -33.647 -14.298 1.00 94.94 234 ARG A CA 1
ATOM 1660 C C . ARG A 1 234 ? -13.960 -33.101 -15.119 1.00 94.94 234 ARG A C 1
ATOM 1662 O O . ARG A 1 234 ? -14.024 -33.064 -16.344 1.00 94.94 234 ARG A O 1
ATOM 1669 N N . TYR A 1 235 ? -12.922 -32.624 -14.442 1.00 95.94 235 TYR A N 1
ATOM 1670 C CA . TYR A 1 235 ? -11.763 -31.975 -15.039 1.00 95.94 235 TYR A CA 1
ATOM 1671 C C . TYR A 1 235 ? -10.535 -32.877 -14.949 1.00 95.94 235 TYR A C 1
ATOM 1673 O O . TYR A 1 235 ? -10.408 -33.664 -14.011 1.00 95.94 235 TYR A O 1
ATOM 1681 N N . ARG A 1 236 ? -9.603 -32.712 -15.888 1.00 94.81 236 ARG A N 1
ATOM 1682 C CA . ARG A 1 236 ? -8.396 -33.544 -15.964 1.00 94.81 236 ARG A CA 1
ATOM 1683 C C . ARG A 1 236 ? -7.413 -33.194 -14.847 1.00 94.81 236 ARG A C 1
ATOM 1685 O O . ARG A 1 236 ? -7.119 -32.017 -14.609 1.00 94.81 236 ARG A O 1
ATOM 1692 N N . HIS A 1 237 ? -6.896 -34.217 -14.171 1.00 95.12 237 HIS A N 1
ATOM 1693 C CA . HIS A 1 237 ? -5.852 -34.105 -13.151 1.00 95.12 237 HIS A CA 1
ATOM 1694 C C . HIS A 1 237 ? -4.498 -34.414 -13.773 1.00 95.12 237 HIS A C 1
ATOM 1696 O O . HIS A 1 237 ? -4.007 -35.535 -13.705 1.00 95.12 237 HIS A O 1
ATOM 1702 N N . LEU A 1 238 ? -3.908 -33.409 -14.412 1.00 94.31 238 LEU A N 1
ATOM 1703 C CA . LEU A 1 238 ? -2.569 -33.536 -14.968 1.00 94.31 238 LEU A CA 1
ATOM 1704 C C . LEU A 1 238 ? -1.526 -33.021 -13.961 1.00 94.31 238 LEU A C 1
ATOM 1706 O O . LEU A 1 238 ? -1.777 -32.012 -13.291 1.00 94.31 238 LEU A O 1
ATOM 1710 N N . PRO A 1 239 ? -0.361 -33.685 -13.840 1.00 90.69 239 PRO A N 1
ATOM 1711 C CA . PRO A 1 239 ? 0.726 -33.227 -12.983 1.00 90.69 239 PRO A CA 1
ATOM 1712 C C . PRO A 1 239 ? 1.169 -31.798 -13.338 1.00 90.69 239 PRO A C 1
ATOM 1714 O O . PRO A 1 239 ? 1.140 -31.431 -14.515 1.00 90.69 239 PRO A O 1
ATOM 1717 N N . PRO A 1 240 ? 1.672 -31.003 -12.374 1.00 88.81 240 PRO A N 1
ATOM 1718 C CA . PRO A 1 240 ? 2.129 -29.633 -12.631 1.00 88.81 240 PRO A CA 1
ATOM 1719 C C . PRO A 1 240 ? 3.188 -29.491 -13.738 1.00 88.81 240 PRO A C 1
ATOM 1721 O O . PRO A 1 240 ? 3.273 -28.429 -14.351 1.00 88.81 240 PRO A O 1
ATOM 1724 N N . ASN A 1 241 ? 3.960 -30.553 -14.006 1.00 87.56 241 ASN A N 1
ATOM 1725 C CA . ASN A 1 241 ? 5.002 -30.602 -15.039 1.00 87.56 241 ASN A CA 1
ATOM 1726 C C . ASN A 1 241 ? 4.499 -31.102 -16.409 1.00 87.56 241 ASN A C 1
ATOM 1728 O O . ASN A 1 241 ? 5.295 -31.251 -17.332 1.00 87.56 241 ASN A O 1
ATOM 1732 N N . HIS A 1 242 ? 3.204 -31.392 -16.564 1.00 93.06 242 HIS A N 1
ATOM 1733 C CA . HIS A 1 242 ? 2.653 -31.859 -17.836 1.00 93.06 242 HIS A CA 1
ATOM 1734 C C . HIS A 1 242 ? 2.622 -30.716 -18.873 1.00 93.06 242 HIS A C 1
ATOM 1736 O O . HIS A 1 242 ? 2.219 -29.599 -18.529 1.00 93.06 242 HIS A O 1
ATOM 1742 N N . PRO A 1 243 ? 2.978 -30.957 -20.152 1.00 88.00 243 PRO A N 1
ATOM 1743 C CA . PRO A 1 243 ? 3.055 -29.911 -21.178 1.00 88.00 243 PRO A CA 1
ATOM 1744 C C . PRO A 1 243 ? 1.748 -29.127 -21.362 1.00 88.00 243 PRO A C 1
ATOM 1746 O O . PRO A 1 243 ? 1.787 -27.916 -21.563 1.00 88.00 243 PRO A O 1
ATOM 1749 N N . GLU A 1 244 ? 0.585 -29.771 -21.224 1.00 91.44 244 GLU A N 1
ATOM 1750 C CA . GLU A 1 244 ? -0.710 -29.073 -21.305 1.00 91.44 244 GLU A CA 1
ATOM 1751 C C . GLU A 1 244 ? -0.936 -28.090 -20.145 1.00 91.44 244 GLU A C 1
ATOM 1753 O O . GLU A 1 244 ? -1.489 -27.011 -20.353 1.00 91.44 244 GLU A O 1
ATOM 1758 N N . VAL A 1 245 ? -0.462 -28.418 -18.937 1.00 93.00 245 VAL A N 1
ATOM 1759 C CA . VAL A 1 245 ? -0.548 -27.529 -17.766 1.00 93.00 245 VAL A CA 1
ATOM 1760 C C . VAL A 1 245 ? 0.374 -26.323 -17.944 1.00 93.00 245 VAL A C 1
ATOM 1762 O O . VAL A 1 245 ? 0.010 -25.199 -17.596 1.00 93.00 245 VAL A O 1
ATOM 1765 N N . ILE A 1 246 ? 1.553 -26.538 -18.533 1.00 92.12 246 ILE A N 1
ATOM 1766 C CA . ILE A 1 246 ? 2.500 -25.470 -18.873 1.00 92.12 246 ILE A CA 1
ATOM 1767 C C . ILE A 1 246 ? 1.897 -24.552 -19.944 1.00 92.12 246 ILE A C 1
ATOM 1769 O O . ILE A 1 246 ? 1.903 -23.332 -19.778 1.00 92.12 246 ILE A O 1
ATOM 1773 N N . ALA A 1 247 ? 1.321 -25.120 -21.006 1.00 90.62 247 ALA A N 1
ATOM 1774 C CA . ALA A 1 247 ? 0.683 -24.357 -22.075 1.00 90.62 247 ALA A CA 1
ATOM 1775 C C . ALA A 1 247 ? -0.499 -23.513 -21.567 1.00 90.62 247 ALA A C 1
ATOM 1777 O O . ALA A 1 247 ? -0.634 -22.353 -21.964 1.00 90.62 247 ALA A O 1
ATOM 1778 N N . ASP A 1 248 ? -1.324 -24.054 -20.663 1.00 88.19 248 ASP A N 1
ATOM 1779 C CA . ASP A 1 248 ? -2.444 -23.320 -20.065 1.00 88.19 248 ASP A CA 1
ATOM 1780 C C . ASP A 1 248 ? -1.957 -22.182 -19.144 1.00 88.19 248 ASP A C 1
ATOM 1782 O O . ASP A 1 248 ? -2.436 -21.052 -19.245 1.00 88.19 248 ASP A O 1
ATOM 1786 N N . LYS A 1 249 ? -0.910 -22.412 -18.334 1.00 87.62 249 LYS A N 1
ATOM 1787 C CA . LYS A 1 249 ? -0.279 -21.355 -17.513 1.00 87.62 249 LYS A CA 1
ATOM 1788 C C . LYS A 1 249 ? 0.331 -20.227 -18.353 1.00 87.62 249 LYS A C 1
ATOM 1790 O O . LYS A 1 249 ? 0.198 -19.058 -17.984 1.00 87.62 249 LYS A O 1
ATOM 1795 N N . VAL A 1 250 ? 0.967 -20.556 -19.481 1.00 88.25 250 VAL A N 1
ATOM 1796 C CA . VAL A 1 250 ? 1.514 -19.567 -20.430 1.00 88.25 250 VAL A CA 1
ATOM 1797 C C . VAL A 1 250 ? 0.389 -18.764 -21.080 1.00 88.25 250 VAL A C 1
ATOM 1799 O O . VAL A 1 250 ? 0.461 -17.537 -21.122 1.00 88.25 250 VAL A O 1
ATOM 1802 N N . ARG A 1 251 ? -0.687 -19.428 -21.521 1.00 87.88 251 ARG A N 1
ATOM 1803 C CA . ARG A 1 251 ? -1.857 -18.761 -22.114 1.00 87.88 251 ARG A CA 1
ATOM 1804 C C . ARG A 1 251 ? -2.550 -17.815 -21.129 1.00 87.88 251 ARG A C 1
ATOM 1806 O O . ARG A 1 251 ? -3.030 -16.763 -21.535 1.00 87.88 251 ARG A O 1
ATOM 1813 N N . GLN A 1 252 ? -2.557 -18.157 -19.842 1.00 83.94 252 GLN A N 1
ATOM 1814 C CA . GLN A 1 252 ? -3.103 -17.323 -18.764 1.00 83.94 252 GLN A CA 1
ATOM 1815 C C . GLN A 1 252 ? -2.165 -16.185 -18.319 1.00 83.94 252 GLN A C 1
ATOM 1817 O O . GLN A 1 252 ? -2.490 -15.469 -17.372 1.00 83.94 252 GLN A O 1
ATOM 1822 N N . GLY A 1 253 ? -0.993 -16.017 -18.947 1.00 81.69 253 GLY A N 1
ATOM 1823 C CA . GLY A 1 253 ? -0.027 -14.975 -18.582 1.00 81.69 253 GLY A CA 1
ATOM 1824 C C . GLY A 1 253 ? 0.610 -15.167 -17.200 1.00 81.69 253 GLY A C 1
ATOM 1825 O O . GLY A 1 253 ? 1.244 -14.250 -16.685 1.00 81.69 253 GLY A O 1
ATOM 1826 N N . LYS A 1 254 ? 0.461 -16.355 -16.596 1.00 77.62 254 LYS A N 1
ATOM 1827 C CA . LYS A 1 254 ? 1.031 -16.741 -15.294 1.00 77.62 254 LYS A CA 1
ATOM 1828 C C . LYS A 1 254 ? 2.234 -17.664 -15.480 1.00 77.62 254 LYS A C 1
ATOM 1830 O O . LYS A 1 254 ? 2.351 -18.685 -14.800 1.00 77.62 254 LYS A O 1
ATOM 1835 N N . ALA A 1 255 ? 3.111 -17.348 -16.432 1.00 60.03 255 ALA A N 1
ATOM 1836 C CA . ALA A 1 255 ? 4.347 -18.102 -16.586 1.00 60.03 255 ALA A CA 1
ATOM 1837 C C . ALA A 1 255 ? 5.174 -17.964 -15.289 1.00 60.03 255 ALA A C 1
ATOM 1839 O O . ALA A 1 255 ? 5.454 -16.834 -14.877 1.00 60.03 255 ALA A O 1
ATOM 1840 N N . PRO A 1 256 ? 5.535 -19.069 -14.609 1.00 52.44 256 PRO A N 1
ATOM 1841 C CA . PRO A 1 256 ? 6.428 -18.999 -13.464 1.00 52.44 256 PRO A CA 1
ATOM 1842 C C . PRO A 1 256 ? 7.776 -18.459 -13.948 1.00 52.44 256 PRO A C 1
ATOM 1844 O O . PRO A 1 256 ? 8.378 -19.020 -14.859 1.00 52.44 256 PRO A O 1
ATOM 1847 N N . GLY A 1 257 ? 8.246 -17.368 -13.342 1.00 45.69 257 GLY A N 1
ATOM 1848 C CA . GLY A 1 257 ? 9.502 -16.689 -13.685 1.00 45.69 257 GLY A CA 1
ATOM 1849 C C . GLY A 1 257 ? 10.785 -17.490 -13.421 1.00 45.69 257 GLY A C 1
ATOM 1850 O O . GLY A 1 257 ? 11.857 -16.903 -13.396 1.00 45.69 257 GLY A O 1
ATOM 1851 N N . ALA A 1 258 ? 10.698 -18.801 -13.212 1.00 49.56 258 ALA A N 1
ATOM 1852 C CA . ALA A 1 258 ? 11.827 -19.713 -13.107 1.00 49.56 258 ALA A CA 1
ATOM 1853 C C . ALA A 1 258 ? 11.305 -21.150 -13.257 1.00 49.56 258 ALA A C 1
ATOM 1855 O O . ALA A 1 258 ? 10.592 -21.647 -12.385 1.00 49.56 258 ALA A O 1
ATOM 1856 N N . LEU A 1 259 ? 11.639 -21.822 -14.358 1.00 44.53 259 LEU A N 1
ATOM 1857 C CA . LEU A 1 259 ? 11.615 -23.283 -14.400 1.00 44.53 259 LEU A CA 1
ATOM 1858 C C . LEU A 1 259 ? 13.019 -23.779 -14.022 1.00 44.53 259 LEU A C 1
ATOM 1860 O O . LEU A 1 259 ? 13.991 -23.249 -14.565 1.00 44.53 259 LEU A O 1
ATOM 1864 N N . PRO A 1 260 ? 13.158 -24.778 -13.132 1.00 44.47 260 PRO A N 1
ATOM 1865 C CA . PRO A 1 260 ? 14.411 -25.505 -12.986 1.00 44.47 260 PRO A CA 1
ATOM 1866 C C . PRO A 1 260 ? 14.694 -26.252 -14.293 1.00 44.47 260 PRO A C 1
ATOM 1868 O O . PRO A 1 260 ? 13.847 -26.982 -14.810 1.00 44.47 260 PRO A O 1
ATOM 1871 N N . THR A 1 261 ? 15.877 -26.025 -14.851 1.00 38.78 261 THR A N 1
ATOM 1872 C CA . THR A 1 261 ? 16.381 -26.698 -16.046 1.00 38.78 261 THR A CA 1
ATOM 1873 C C . THR A 1 261 ? 16.441 -28.214 -15.812 1.00 38.78 261 THR A C 1
ATOM 1875 O O . THR A 1 261 ? 17.109 -28.656 -14.877 1.00 38.78 261 THR A O 1
ATOM 1878 N N . PRO A 1 262 ? 15.770 -29.047 -16.630 1.00 43.59 262 PRO A N 1
ATOM 1879 C CA . PRO A 1 262 ? 16.017 -30.484 -16.612 1.00 43.59 262 PRO A CA 1
ATOM 1880 C C . PRO A 1 262 ? 17.426 -30.784 -17.162 1.00 43.59 262 PRO A C 1
ATOM 1882 O O . PRO A 1 262 ? 17.923 -30.033 -18.010 1.00 43.59 262 PRO A O 1
ATOM 1885 N N . PRO A 1 263 ? 18.080 -31.876 -16.723 1.00 47.97 263 PRO A N 1
ATOM 1886 C CA . PRO A 1 263 ? 19.386 -32.285 -17.227 1.00 47.97 263 PRO A CA 1
ATOM 1887 C C . PRO A 1 263 ? 19.238 -32.799 -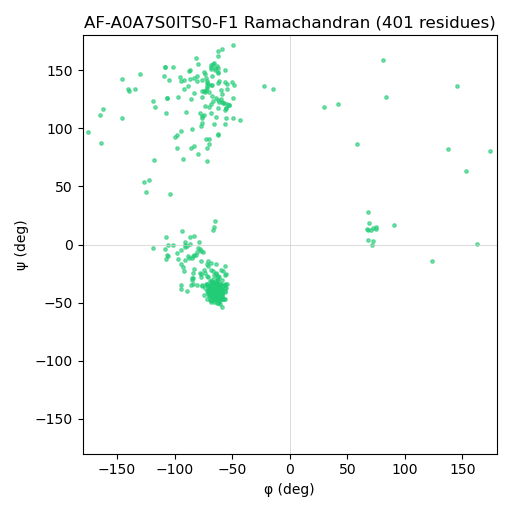18.667 1.00 47.97 263 PRO A C 1
ATOM 1889 O O . PRO A 1 263 ? 18.950 -33.968 -18.911 1.00 47.97 263 PRO A O 1
ATOM 1892 N N . MET A 1 264 ? 19.384 -31.899 -19.639 1.00 39.41 264 MET A N 1
ATOM 1893 C CA . MET A 1 264 ? 19.303 -32.203 -21.068 1.00 39.41 264 MET A CA 1
ATOM 1894 C C . MET A 1 264 ? 20.668 -32.663 -21.589 1.00 39.41 264 MET A C 1
ATOM 1896 O O . MET A 1 264 ? 21.422 -31.884 -22.168 1.00 39.41 264 MET A O 1
ATOM 1900 N N . GLY A 1 265 ? 20.978 -33.944 -21.401 1.00 48.81 265 GLY A N 1
ATOM 1901 C CA . GLY A 1 265 ? 22.004 -34.619 -22.193 1.00 48.81 265 GLY A CA 1
ATOM 1902 C C . GLY A 1 265 ? 21.466 -34.949 -23.590 1.00 48.81 265 GLY A C 1
ATOM 1903 O O . GLY A 1 265 ? 20.433 -35.600 -23.709 1.00 48.81 265 GLY A O 1
ATOM 1904 N N . ASN A 1 266 ? 22.197 -34.535 -24.631 1.00 52.88 266 ASN A N 1
ATOM 1905 C CA . ASN A 1 266 ? 22.145 -35.046 -26.017 1.00 52.88 266 ASN A CA 1
ATOM 1906 C C . ASN A 1 266 ? 21.184 -34.406 -27.044 1.00 52.88 266 ASN A C 1
ATOM 1908 O O . ASN A 1 266 ? 20.986 -34.982 -28.113 1.00 52.88 266 ASN A O 1
ATOM 1912 N N . TYR A 1 267 ? 20.643 -33.201 -26.822 1.00 46.25 267 TYR A N 1
ATOM 1913 C CA . TYR A 1 267 ? 19.880 -32.499 -27.882 1.00 46.25 267 TYR A CA 1
ATOM 1914 C C . TYR A 1 267 ? 20.728 -31.532 -28.737 1.00 46.25 267 TYR A C 1
ATOM 1916 O O . TYR A 1 267 ? 20.350 -31.196 -29.858 1.00 46.25 267 TYR A O 1
ATOM 1924 N N . VAL A 1 268 ? 21.894 -31.106 -28.238 1.00 53.06 268 VAL A N 1
ATOM 1925 C CA . VAL A 1 268 ? 22.737 -30.077 -28.879 1.00 53.06 268 VAL A CA 1
ATOM 1926 C C . VAL A 1 268 ? 23.504 -30.623 -30.093 1.00 53.06 268 VAL A C 1
ATOM 1928 O O . VAL A 1 268 ? 23.588 -29.947 -31.119 1.00 53.06 268 VAL A O 1
ATOM 1931 N N . ASP A 1 269 ? 23.956 -31.879 -30.046 1.00 53.56 269 ASP A N 1
ATOM 1932 C CA . ASP A 1 269 ? 24.751 -32.477 -31.131 1.00 53.56 269 ASP A CA 1
ATOM 1933 C C . ASP A 1 269 ? 23.940 -32.751 -32.408 1.00 53.56 269 ASP A C 1
ATOM 1935 O O . ASP A 1 269 ? 24.471 -32.681 -33.519 1.00 53.56 269 ASP A O 1
ATOM 1939 N N . ASN A 1 270 ? 22.630 -32.993 -32.288 1.00 49.88 270 ASN A N 1
ATOM 1940 C CA . ASN A 1 270 ? 21.772 -33.233 -33.453 1.00 49.88 270 ASN A CA 1
ATOM 1941 C C . ASN A 1 270 ? 21.391 -31.938 -34.194 1.00 49.88 270 ASN A C 1
ATOM 1943 O O . ASN A 1 270 ? 21.135 -31.981 -35.397 1.00 49.88 270 ASN A O 1
ATOM 1947 N N . LEU A 1 271 ? 21.410 -30.776 -33.526 1.00 57.12 271 LEU A N 1
ATOM 1948 C CA . LEU A 1 271 ? 21.112 -29.486 -34.164 1.00 57.12 271 LEU A CA 1
ATOM 1949 C C . LEU A 1 271 ? 22.343 -28.878 -34.857 1.00 57.12 271 LEU A C 1
ATOM 1951 O O . LEU A 1 271 ? 22.215 -28.285 -35.930 1.00 57.12 271 LEU A O 1
ATOM 1955 N N . ALA A 1 272 ? 23.542 -29.081 -34.298 1.00 58.69 272 ALA A N 1
ATOM 1956 C CA . ALA A 1 272 ? 24.796 -28.619 -34.899 1.00 58.69 272 ALA A CA 1
ATOM 1957 C C . ALA A 1 272 ? 25.068 -29.273 -36.269 1.00 58.69 272 ALA A C 1
ATOM 1959 O O . ALA A 1 272 ? 25.617 -28.641 -37.173 1.00 58.69 272 ALA A O 1
ATOM 1960 N N . ARG A 1 273 ? 24.608 -30.515 -36.469 1.00 54.53 273 ARG A N 1
ATOM 1961 C CA . ARG A 1 273 ? 24.785 -31.250 -37.730 1.00 54.53 273 ARG A CA 1
ATOM 1962 C C . ARG A 1 273 ? 23.884 -30.754 -38.871 1.00 54.53 273 ARG A C 1
ATOM 1964 O O . ARG A 1 273 ? 24.250 -30.897 -40.033 1.00 54.53 273 ARG A O 1
ATOM 1971 N N . LEU A 1 274 ? 22.748 -30.128 -38.554 1.00 51.56 274 LEU A N 1
ATOM 1972 C CA . LEU A 1 274 ? 21.811 -29.563 -39.537 1.00 51.56 274 LEU A CA 1
ATOM 1973 C C . LEU A 1 274 ? 22.205 -28.147 -40.001 1.00 51.56 274 LEU A C 1
ATOM 1975 O O . LEU A 1 274 ? 21.944 -27.786 -41.147 1.00 51.56 274 LEU A O 1
ATOM 1979 N N . GLY A 1 275 ? 22.892 -27.363 -39.162 1.00 51.16 275 GLY A N 1
ATOM 1980 C CA . GLY A 1 275 ? 23.341 -26.005 -39.510 1.00 51.16 275 GLY A CA 1
ATOM 1981 C C . GLY A 1 275 ? 24.497 -25.946 -40.522 1.00 51.16 275 GLY A C 1
ATOM 1982 O O . GLY A 1 275 ? 24.597 -24.989 -41.290 1.00 51.16 275 GLY A O 1
ATOM 1983 N N . ALA A 1 276 ? 25.336 -26.984 -40.584 1.00 53.09 276 ALA A N 1
ATOM 1984 C CA . ALA A 1 276 ? 26.500 -27.027 -41.476 1.00 53.09 276 ALA A CA 1
ATOM 1985 C C . ALA A 1 276 ? 26.142 -27.188 -42.969 1.00 53.09 276 ALA A C 1
ATOM 1987 O O . ALA A 1 276 ? 26.951 -26.858 -43.832 1.00 53.09 276 ALA A O 1
ATOM 1988 N N . ILE A 1 277 ? 24.928 -27.647 -43.292 1.00 53.72 277 ILE A N 1
ATOM 1989 C CA . ILE A 1 277 ? 24.513 -27.914 -44.680 1.00 53.72 277 ILE A CA 1
ATOM 1990 C C . ILE A 1 277 ? 24.015 -26.637 -45.388 1.00 53.72 277 ILE A C 1
ATOM 1992 O O . ILE A 1 277 ? 24.121 -26.538 -46.607 1.00 53.72 277 ILE A O 1
ATOM 1996 N N . MET A 1 278 ? 23.543 -25.615 -44.660 1.00 51.75 278 MET A N 1
ATOM 1997 C CA . MET A 1 278 ? 22.979 -24.406 -45.289 1.00 51.75 278 MET A CA 1
ATOM 1998 C C . MET A 1 278 ? 23.977 -23.264 -45.536 1.00 51.75 278 MET A C 1
ATOM 2000 O O . MET A 1 278 ? 23.749 -22.448 -46.427 1.00 51.75 278 MET A O 1
ATOM 2004 N N . HIS A 1 279 ? 25.100 -23.193 -44.815 1.00 50.72 279 HIS A N 1
ATOM 2005 C CA . HIS A 1 279 ? 26.052 -22.078 -44.961 1.00 50.72 279 HIS A CA 1
ATOM 2006 C C . HIS A 1 279 ? 27.016 -22.195 -46.159 1.00 50.72 279 HIS A C 1
ATOM 2008 O O . HIS A 1 279 ? 27.717 -21.235 -46.473 1.00 50.72 279 HIS A O 1
ATOM 2014 N N . GLY A 1 280 ? 27.018 -23.320 -46.882 1.00 42.12 280 GLY A N 1
ATOM 2015 C CA . GLY A 1 280 ? 27.855 -23.514 -48.073 1.00 42.12 280 GLY A CA 1
ATOM 2016 C C . GLY A 1 280 ? 27.358 -22.816 -49.350 1.00 42.12 280 GLY A C 1
ATOM 2017 O O . GLY A 1 280 ? 28.121 -22.693 -50.303 1.00 42.12 280 GLY A O 1
ATOM 2018 N N . ALA A 1 281 ? 26.108 -22.337 -49.395 1.00 42.81 281 ALA A N 1
ATOM 2019 C CA . ALA A 1 281 ? 25.489 -21.866 -50.642 1.00 42.81 281 ALA A CA 1
ATOM 2020 C C . ALA A 1 281 ? 25.610 -20.349 -50.905 1.00 42.81 281 ALA A C 1
ATOM 2022 O O . ALA A 1 281 ? 25.434 -19.912 -52.040 1.00 42.81 281 ALA A O 1
ATOM 2023 N N . THR A 1 282 ? 25.928 -19.521 -49.903 1.00 45.28 282 THR A N 1
ATOM 2024 C CA . THR A 1 282 ? 25.850 -18.049 -50.042 1.00 45.28 282 THR A CA 1
ATOM 2025 C C . THR A 1 282 ? 27.176 -17.353 -50.361 1.00 45.28 282 THR A C 1
ATOM 2027 O O . THR A 1 282 ? 27.169 -16.167 -50.677 1.00 45.28 282 THR A O 1
ATOM 2030 N N . HIS A 1 283 ? 28.312 -18.059 -50.343 1.00 45.78 283 HIS A N 1
ATOM 2031 C CA . HIS A 1 283 ? 29.626 -17.459 -50.632 1.00 45.78 283 HIS A CA 1
ATOM 2032 C C . HIS A 1 283 ? 30.091 -17.576 -52.096 1.00 45.78 283 HIS A C 1
ATOM 2034 O O . HIS A 1 283 ? 31.085 -16.954 -52.461 1.00 45.78 283 HIS A O 1
ATOM 2040 N N . ALA A 1 284 ? 29.355 -18.281 -52.964 1.00 42.78 284 ALA A N 1
ATOM 2041 C CA . ALA A 1 284 ? 29.727 -18.452 -54.374 1.00 42.78 284 ALA A CA 1
ATOM 2042 C C . ALA A 1 284 ? 29.223 -17.334 -55.319 1.00 42.78 284 ALA A C 1
ATOM 2044 O O . ALA A 1 284 ? 29.684 -17.247 -56.452 1.00 42.78 284 ALA A O 1
ATOM 2045 N N . ALA A 1 285 ? 28.318 -16.448 -54.877 1.00 42.34 285 ALA A N 1
ATOM 2046 C CA . ALA A 1 285 ? 27.701 -15.432 -55.747 1.00 42.34 285 ALA A CA 1
ATOM 2047 C C . ALA A 1 285 ? 28.358 -14.034 -55.689 1.00 42.34 285 ALA A C 1
ATOM 2049 O O . ALA A 1 285 ? 28.090 -13.193 -56.543 1.00 42.34 285 ALA A O 1
ATOM 2050 N N . ALA A 1 286 ? 29.236 -13.763 -54.716 1.00 45.84 286 ALA A N 1
ATOM 2051 C CA . ALA A 1 286 ? 29.802 -12.422 -54.503 1.00 45.84 286 ALA A CA 1
ATOM 2052 C C . ALA A 1 286 ? 31.120 -12.147 -55.263 1.00 45.84 286 ALA A C 1
ATOM 2054 O O . ALA A 1 286 ? 31.649 -11.040 -55.184 1.00 45.84 286 ALA A O 1
ATOM 2055 N N . ALA A 1 287 ? 31.660 -13.121 -56.006 1.00 44.88 287 ALA A N 1
ATOM 2056 C CA . ALA A 1 287 ? 32.984 -13.016 -56.635 1.00 44.88 287 ALA A CA 1
ATOM 2057 C C . ALA A 1 287 ? 32.980 -12.677 -58.145 1.00 44.88 287 ALA A C 1
ATOM 2059 O O . ALA A 1 287 ? 34.053 -12.550 -58.726 1.00 44.88 287 ALA A O 1
ATOM 2060 N N . ALA A 1 288 ? 31.820 -12.500 -58.794 1.00 46.41 288 ALA A N 1
ATOM 2061 C CA . ALA A 1 288 ? 31.733 -12.452 -60.264 1.00 46.41 288 ALA A CA 1
ATOM 2062 C C . ALA A 1 288 ? 31.461 -11.068 -60.906 1.00 46.41 288 ALA A C 1
ATOM 2064 O O . ALA A 1 288 ? 31.272 -11.003 -62.116 1.00 46.41 288 ALA A O 1
ATOM 2065 N N . LEU A 1 289 ? 31.448 -9.954 -60.160 1.00 45.44 289 LEU A N 1
ATOM 2066 C CA . LEU A 1 289 ? 31.087 -8.626 -60.711 1.00 45.44 289 LEU A CA 1
ATOM 2067 C C . LEU A 1 289 ? 32.149 -7.536 -60.490 1.00 45.44 289 LEU A C 1
ATOM 2069 O O . LEU A 1 289 ? 31.838 -6.405 -60.127 1.00 45.44 289 LEU A O 1
ATOM 2073 N N . LYS A 1 290 ? 33.422 -7.856 -60.741 1.00 51.31 290 LYS A N 1
ATOM 2074 C CA . LYS A 1 290 ? 34.490 -6.853 -60.896 1.00 51.31 290 LYS A CA 1
ATOM 2075 C C . LYS A 1 290 ? 35.087 -6.931 -62.299 1.00 51.31 290 LYS A C 1
ATOM 2077 O O . LYS A 1 290 ? 36.216 -7.372 -62.466 1.00 51.31 290 LYS A O 1
ATOM 2082 N N . ASN A 1 291 ? 34.327 -6.467 -63.291 1.00 43.66 291 ASN A N 1
ATOM 2083 C CA . ASN A 1 291 ? 34.890 -6.072 -64.578 1.00 43.66 291 ASN A CA 1
ATOM 2084 C C . ASN A 1 291 ? 34.861 -4.548 -64.713 1.00 43.66 291 ASN A C 1
ATOM 2086 O O . ASN A 1 291 ? 33.814 -3.908 -64.718 1.00 43.66 291 ASN A O 1
ATOM 2090 N N . LYS A 1 292 ? 36.092 -4.038 -64.720 1.00 48.06 292 LYS A N 1
ATOM 2091 C CA . LYS A 1 292 ? 36.638 -2.864 -65.397 1.00 48.06 292 LYS A CA 1
ATOM 2092 C C . LYS A 1 292 ? 35.832 -2.413 -66.625 1.00 48.06 292 LYS A C 1
ATOM 2094 O O . LYS A 1 292 ? 35.468 -3.258 -67.433 1.00 48.06 292 LYS A O 1
ATOM 2099 N N . ASP A 1 293 ? 35.644 -1.093 -66.726 1.00 46.22 293 ASP A N 1
ATOM 2100 C CA . ASP A 1 293 ? 35.705 -0.253 -67.943 1.00 46.22 293 ASP A CA 1
ATOM 2101 C C . ASP A 1 293 ? 34.571 0.781 -68.001 1.00 46.22 293 ASP A C 1
ATOM 2103 O O . ASP A 1 293 ? 33.546 0.551 -68.633 1.00 46.22 293 ASP A O 1
ATOM 2107 N N . SER A 1 294 ? 34.749 1.918 -67.307 1.00 49.78 294 SER A N 1
ATOM 2108 C CA . SER A 1 294 ? 34.193 3.257 -67.637 1.00 49.78 294 SER A CA 1
ATOM 2109 C C . SER A 1 294 ? 34.519 4.246 -66.505 1.00 49.78 294 SER A C 1
ATOM 2111 O O . SER A 1 294 ? 33.719 4.497 -65.609 1.00 49.78 294 SER A O 1
ATOM 2113 N N . ALA A 1 295 ? 35.748 4.773 -66.503 1.00 51.75 295 ALA A N 1
ATOM 2114 C CA . ALA A 1 295 ? 36.214 5.739 -65.501 1.00 51.75 295 ALA A CA 1
ATOM 2115 C C . ALA A 1 295 ? 35.946 7.210 -65.884 1.00 51.75 295 ALA A C 1
ATOM 2117 O O . ALA A 1 295 ? 36.250 8.092 -65.090 1.00 51.75 295 ALA A O 1
ATOM 2118 N N . GLU A 1 296 ? 35.366 7.485 -67.057 1.00 51.44 296 GLU A N 1
ATOM 2119 C CA . GLU A 1 296 ? 35.241 8.858 -67.581 1.00 51.44 296 GLU A CA 1
ATOM 2120 C C . GLU A 1 296 ? 33.815 9.444 -67.491 1.00 51.44 296 GLU A C 1
ATOM 2122 O O . GLU A 1 296 ? 33.658 10.653 -67.600 1.00 51.44 296 GLU A O 1
ATOM 2127 N N . ASP A 1 297 ? 32.794 8.639 -67.150 1.00 50.41 297 ASP A N 1
ATOM 2128 C CA . ASP A 1 297 ? 31.401 9.102 -66.938 1.00 50.41 297 ASP A CA 1
ATOM 2129 C C . ASP A 1 297 ? 30.973 9.148 -65.450 1.00 50.41 297 ASP A C 1
ATOM 2131 O O . ASP A 1 297 ? 29.843 9.508 -65.107 1.00 50.41 297 ASP A O 1
ATOM 2135 N N . ALA A 1 298 ? 31.862 8.769 -64.524 1.00 56.50 298 ALA A N 1
ATOM 2136 C CA . ALA A 1 298 ? 31.533 8.630 -63.102 1.00 56.50 298 ALA A CA 1
ATOM 2137 C C . ALA A 1 298 ? 31.379 9.976 -62.363 1.00 56.50 298 ALA A C 1
ATOM 2139 O O . ALA A 1 298 ? 30.709 10.036 -61.325 1.00 56.50 298 ALA A O 1
ATOM 2140 N N . GLU A 1 299 ? 31.965 11.058 -62.882 1.00 56.72 299 GLU A N 1
ATOM 2141 C CA . GLU A 1 299 ? 31.935 12.366 -62.215 1.00 56.72 299 GLU A CA 1
ATOM 2142 C C . GLU A 1 299 ? 30.573 13.076 -62.361 1.00 56.72 299 GLU A C 1
ATOM 2144 O O . GLU A 1 299 ? 30.088 13.656 -61.385 1.00 56.72 299 GLU A O 1
ATOM 2149 N N . ASP A 1 300 ? 29.877 12.921 -63.498 1.00 59.97 300 ASP A N 1
ATOM 2150 C CA . ASP A 1 300 ? 28.530 13.488 -63.722 1.00 59.97 300 ASP A CA 1
ATOM 2151 C C . ASP A 1 300 ? 27.445 12.745 -62.909 1.00 59.97 300 ASP A C 1
ATOM 2153 O O . ASP A 1 300 ? 26.521 13.339 -62.341 1.00 59.97 300 ASP A O 1
ATOM 2157 N N . ALA A 1 301 ? 27.589 11.426 -62.737 1.00 67.88 301 ALA A N 1
ATOM 2158 C CA . ALA A 1 301 ? 26.669 10.636 -61.914 1.00 67.88 301 ALA A CA 1
ATOM 2159 C C . ALA A 1 301 ? 26.696 11.057 -60.430 1.00 67.88 301 ALA A C 1
ATOM 2161 O O . ALA A 1 301 ? 25.656 11.071 -59.759 1.00 67.88 301 ALA A O 1
ATOM 2162 N N . GLY A 1 302 ? 27.871 11.445 -59.921 1.00 78.62 302 GLY A N 1
ATOM 2163 C CA . GLY A 1 302 ? 28.035 11.935 -58.553 1.00 78.62 302 GLY A CA 1
ATOM 2164 C C . GLY A 1 302 ? 27.335 13.274 -58.316 1.00 78.62 302 GLY A C 1
ATOM 2165 O O . GLY A 1 302 ? 26.712 13.473 -57.269 1.00 78.62 302 GLY A O 1
ATOM 2166 N N . GLU A 1 303 ? 27.379 14.185 -59.287 1.00 79.38 303 GLU A N 1
ATOM 2167 C CA . GLU A 1 303 ? 26.746 15.499 -59.163 1.00 79.38 303 GLU A CA 1
ATOM 2168 C C . GLU A 1 303 ? 25.216 15.417 -59.235 1.00 79.38 303 GLU A C 1
ATOM 2170 O O . GLU A 1 303 ? 24.529 16.008 -58.394 1.00 79.38 303 GLU A O 1
ATOM 2175 N N . ARG A 1 304 ? 24.665 14.576 -60.122 1.00 79.75 304 ARG A N 1
ATOM 2176 C CA . ARG A 1 304 ? 23.216 14.301 -60.167 1.00 79.75 304 ARG A CA 1
ATOM 2177 C C . ARG A 1 304 ? 22.700 13.658 -58.881 1.00 79.75 304 ARG A C 1
ATOM 2179 O O . ARG A 1 304 ? 21.593 13.974 -58.443 1.00 79.75 304 ARG A O 1
ATOM 2186 N N . PHE A 1 305 ? 23.490 12.790 -58.247 1.00 82.88 305 PHE A N 1
ATOM 2187 C CA . PHE A 1 305 ? 23.128 12.205 -56.956 1.00 82.88 305 PHE A CA 1
ATOM 2188 C C . PHE A 1 305 ? 23.090 13.266 -55.847 1.00 82.88 305 PHE A C 1
ATOM 2190 O O . PHE A 1 305 ? 22.101 13.352 -55.120 1.00 82.88 305 PHE A O 1
ATOM 2197 N N . ARG A 1 306 ? 24.107 14.136 -55.762 1.00 85.25 306 ARG A N 1
ATOM 2198 C CA . ARG A 1 306 ? 24.137 15.248 -54.790 1.00 85.25 306 ARG A CA 1
ATOM 2199 C C . ARG A 1 306 ? 23.018 16.268 -55.031 1.00 85.25 306 ARG A C 1
ATOM 2201 O O . ARG A 1 306 ? 22.491 16.831 -54.075 1.00 85.25 306 ARG A O 1
ATOM 2208 N N . ALA A 1 307 ? 22.641 16.516 -56.285 1.00 86.06 307 ALA A N 1
ATOM 2209 C CA . ALA A 1 307 ? 21.504 17.371 -56.628 1.00 86.06 307 ALA A CA 1
ATOM 2210 C C . ALA A 1 307 ? 20.172 16.755 -56.169 1.00 86.06 307 ALA A C 1
ATOM 2212 O O . ALA A 1 307 ? 19.381 17.427 -55.509 1.00 86.06 307 ALA A O 1
ATOM 2213 N N . ARG A 1 308 ? 19.963 15.458 -56.427 1.00 88.62 308 ARG A N 1
ATOM 2214 C CA . ARG A 1 308 ? 18.760 14.734 -55.992 1.00 88.62 308 ARG A CA 1
ATOM 2215 C C . ARG A 1 308 ? 18.666 14.627 -54.465 1.00 88.62 308 ARG A C 1
ATOM 2217 O O . ARG A 1 308 ? 17.569 14.679 -53.918 1.00 88.62 308 ARG A O 1
ATOM 2224 N N . ASP A 1 309 ? 19.797 14.505 -53.773 1.00 90.31 309 ASP A N 1
ATOM 2225 C CA . ASP A 1 309 ? 19.834 14.484 -52.307 1.00 90.31 309 ASP A CA 1
ATOM 2226 C C . ASP A 1 309 ? 19.512 15.861 -51.699 1.00 90.31 309 ASP A C 1
ATOM 2228 O O . ASP A 1 309 ? 18.726 15.946 -50.755 1.00 90.31 309 ASP A O 1
ATOM 2232 N N . ARG A 1 310 ? 20.008 16.954 -52.304 1.00 90.81 310 ARG A N 1
ATOM 2233 C CA . ARG A 1 310 ? 19.601 18.323 -51.936 1.00 90.81 310 ARG A CA 1
ATOM 2234 C C . ARG A 1 310 ? 18.101 18.540 -52.118 1.00 90.81 310 ARG A C 1
ATOM 2236 O O . ARG A 1 310 ? 17.444 18.995 -51.188 1.00 90.81 310 ARG A O 1
ATOM 2243 N N . GLU A 1 311 ? 17.542 18.130 -53.253 1.00 91.56 311 GLU A N 1
ATOM 2244 C CA . GLU A 1 311 ? 16.100 18.233 -53.506 1.00 91.56 311 GLU A CA 1
ATOM 2245 C C . GLU A 1 311 ? 15.282 17.385 -52.514 1.00 91.56 311 GLU A C 1
ATOM 2247 O O . GLU A 1 311 ? 14.244 17.817 -52.008 1.00 91.56 311 GLU A O 1
ATOM 2252 N N . ARG A 1 312 ? 15.770 16.186 -52.165 1.00 90.00 312 ARG A N 1
ATOM 2253 C CA . ARG A 1 312 ? 15.141 15.335 -51.147 1.00 90.00 312 ARG A CA 1
ATOM 2254 C C . ARG A 1 312 ? 15.147 16.004 -49.775 1.00 90.00 312 ARG A C 1
ATOM 2256 O O . ARG A 1 312 ? 14.138 15.930 -49.074 1.00 90.00 312 ARG A O 1
ATOM 2263 N N . ARG A 1 313 ? 16.248 16.658 -49.402 1.00 89.94 313 ARG A N 1
ATOM 2264 C CA . ARG A 1 313 ? 16.366 17.390 -48.138 1.00 89.94 313 ARG A CA 1
ATOM 2265 C C . ARG A 1 313 ? 15.437 18.602 -48.092 1.00 89.94 313 ARG A C 1
ATOM 2267 O O . ARG A 1 313 ? 14.678 18.720 -47.137 1.00 89.94 313 ARG A O 1
ATOM 2274 N N . GLU A 1 314 ? 15.408 19.424 -49.138 1.00 88.44 314 GLU A N 1
ATOM 2275 C CA . GLU A 1 314 ? 14.493 20.574 -49.223 1.00 88.44 314 GLU A CA 1
ATOM 2276 C C . GLU A 1 314 ? 13.019 20.144 -49.176 1.00 88.44 314 GLU A C 1
ATOM 2278 O O . GLU A 1 314 ? 12.179 20.809 -48.566 1.00 88.44 314 GLU A O 1
ATOM 2283 N N . ARG A 1 315 ? 12.686 18.997 -49.785 1.00 88.06 315 ARG A N 1
ATOM 2284 C CA . ARG A 1 315 ? 11.334 18.432 -49.715 1.00 88.06 315 ARG A CA 1
ATOM 2285 C C . ARG A 1 315 ? 10.969 17.997 -48.299 1.00 88.06 315 ARG A C 1
ATOM 2287 O O . ARG A 1 315 ? 9.830 18.215 -47.896 1.00 88.06 315 ARG A O 1
ATOM 2294 N N . LEU A 1 316 ? 11.913 17.402 -47.568 1.00 84.38 316 LEU A N 1
ATOM 2295 C CA . LEU A 1 316 ? 11.713 16.985 -46.181 1.00 84.38 316 LEU A CA 1
ATOM 2296 C C . LEU A 1 316 ? 11.552 18.188 -45.244 1.00 84.38 316 LEU A C 1
ATOM 2298 O O . LEU A 1 316 ? 10.621 18.189 -44.441 1.00 84.38 316 LEU A O 1
ATOM 2302 N N . GLU A 1 317 ? 12.374 19.227 -45.404 1.00 81.94 317 GLU A N 1
ATOM 2303 C CA . GLU A 1 317 ? 12.283 20.469 -44.618 1.00 81.94 317 GLU A CA 1
ATOM 2304 C C . GLU A 1 317 ? 10.934 21.180 -44.850 1.00 81.94 317 GLU A C 1
ATOM 2306 O O . GLU A 1 317 ? 10.254 21.560 -43.901 1.00 81.94 317 GLU A O 1
ATOM 2311 N N . ARG A 1 318 ? 10.433 21.234 -46.097 1.00 77.12 318 ARG A N 1
ATOM 2312 C CA . ARG A 1 318 ? 9.089 21.789 -46.378 1.00 77.12 318 ARG A CA 1
ATOM 2313 C C . ARG A 1 318 ? 7.938 20.979 -45.777 1.00 77.12 318 ARG A C 1
ATOM 2315 O O . ARG A 1 318 ? 6.849 21.528 -45.587 1.00 77.12 318 ARG A O 1
ATOM 2322 N N . THR A 1 319 ? 8.125 19.679 -45.552 1.00 72.12 319 THR A N 1
ATOM 2323 C CA . THR A 1 319 ? 7.101 18.832 -44.923 1.00 72.12 319 THR A CA 1
ATOM 2324 C C . THR A 1 319 ? 7.151 18.875 -43.400 1.00 72.12 319 THR A C 1
ATOM 2326 O O . THR A 1 319 ? 6.082 18.879 -42.795 1.00 72.12 319 THR A O 1
ATOM 2329 N N . SER A 1 320 ? 8.333 18.984 -42.775 1.00 68.69 320 SER A N 1
ATOM 2330 C CA . SER A 1 320 ? 8.427 19.018 -41.306 1.00 68.69 320 SER A CA 1
ATOM 2331 C C . SER A 1 320 ? 7.746 20.248 -40.714 1.00 68.69 320 SER A C 1
ATOM 2333 O O . SER A 1 320 ? 6.947 20.112 -39.791 1.00 68.69 320 SER A O 1
ATOM 2335 N N . ASP A 1 321 ? 7.919 21.417 -41.336 1.00 61.41 321 ASP A N 1
ATOM 2336 C CA . ASP A 1 321 ? 7.357 22.672 -40.817 1.00 61.41 321 ASP A CA 1
ATOM 2337 C C . ASP A 1 321 ? 5.815 22.687 -40.794 1.00 61.41 321 ASP A C 1
ATOM 2339 O O . ASP A 1 321 ? 5.195 23.409 -40.010 1.00 61.41 321 ASP A O 1
ATOM 2343 N N . ARG A 1 322 ? 5.157 21.885 -41.648 1.00 60.59 322 ARG A N 1
ATOM 2344 C CA . ARG A 1 322 ? 3.687 21.768 -41.670 1.00 60.59 322 ARG A CA 1
ATOM 2345 C C . ARG A 1 322 ? 3.147 20.755 -40.664 1.00 60.59 322 ARG A C 1
ATOM 2347 O O . ARG A 1 322 ? 2.020 20.933 -40.194 1.00 60.59 322 ARG A O 1
ATOM 2354 N N . ASP A 1 323 ? 3.916 19.724 -40.337 1.00 58.22 323 ASP A N 1
ATOM 2355 C CA . ASP A 1 323 ? 3.478 18.668 -39.424 1.00 58.22 323 ASP A CA 1
ATOM 2356 C C . ASP A 1 323 ? 3.720 19.037 -37.951 1.00 58.22 323 ASP A C 1
ATOM 2358 O O . ASP A 1 323 ? 2.893 18.702 -37.092 1.00 58.22 323 ASP A O 1
ATOM 2362 N N . ASP A 1 324 ? 4.753 19.831 -37.656 1.00 60.50 324 ASP A N 1
ATOM 2363 C CA . ASP A 1 324 ? 5.087 20.237 -36.285 1.00 60.50 324 ASP A CA 1
ATOM 2364 C C . ASP A 1 324 ? 3.965 21.068 -35.629 1.00 60.50 324 ASP A C 1
ATOM 2366 O O . ASP A 1 324 ? 3.519 20.764 -34.516 1.00 60.50 324 ASP A O 1
ATOM 2370 N N . GLY A 1 325 ? 3.372 22.020 -36.360 1.00 60.31 325 GLY A N 1
ATOM 2371 C CA . GLY A 1 325 ? 2.263 22.838 -35.847 1.00 60.31 325 GLY A CA 1
ATOM 2372 C C . GLY A 1 325 ? 0.950 22.069 -35.620 1.00 60.31 325 GLY A C 1
ATOM 2373 O O . GLY A 1 325 ? 0.097 22.490 -34.829 1.00 60.31 325 GLY A O 1
ATOM 2374 N N . ARG A 1 326 ? 0.757 20.923 -36.289 1.00 63.53 326 ARG A N 1
ATOM 2375 C CA . ARG A 1 326 ? -0.420 20.058 -36.084 1.00 63.53 326 ARG A CA 1
ATOM 2376 C C . ARG A 1 326 ? -0.252 19.179 -34.848 1.00 63.53 326 ARG A C 1
ATOM 2378 O O . ARG A 1 326 ? -1.230 18.926 -34.138 1.00 63.53 326 ARG A O 1
ATOM 2385 N N . HIS A 1 327 ? 0.975 18.742 -34.578 1.00 66.00 327 HIS A N 1
ATOM 2386 C CA . HIS A 1 327 ? 1.295 17.935 -33.409 1.00 66.00 327 HIS A CA 1
ATOM 2387 C C . HIS A 1 327 ? 1.210 18.728 -32.102 1.00 66.00 327 HIS A C 1
ATOM 2389 O O . HIS A 1 327 ? 0.697 18.185 -31.122 1.00 66.00 327 HIS A O 1
ATOM 2395 N N . GLU A 1 328 ? 1.611 20.00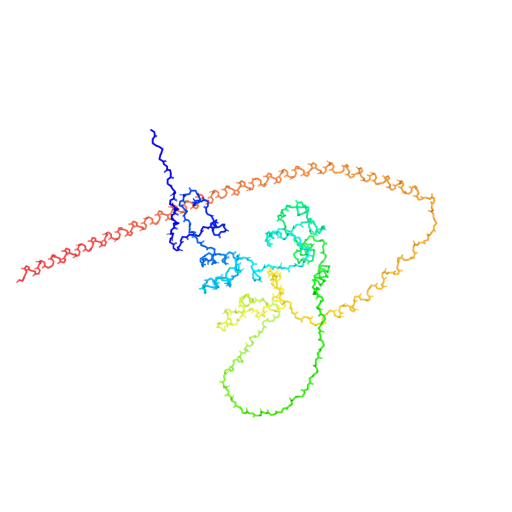1 -32.084 1.00 63.69 328 GLU A N 1
ATOM 2396 C CA . GLU A 1 328 ? 1.499 20.849 -30.886 1.00 63.69 328 GLU A CA 1
ATOM 2397 C C . GLU A 1 328 ? 0.043 21.053 -30.453 1.00 63.69 328 GLU A C 1
ATOM 2399 O O . GLU A 1 328 ? -0.318 20.701 -29.331 1.00 63.69 328 GLU A O 1
ATOM 2404 N N . ARG A 1 329 ? -0.854 21.442 -31.373 1.00 66.31 329 ARG A N 1
ATOM 2405 C CA . ARG A 1 329 ? -2.289 21.596 -31.048 1.00 66.31 329 ARG A CA 1
ATOM 2406 C C . ARG A 1 329 ? -2.946 20.294 -30.587 1.00 66.31 329 ARG A C 1
ATOM 2408 O O . ARG A 1 329 ? -3.941 20.321 -29.862 1.00 66.31 329 ARG A O 1
ATOM 2415 N N . SER A 1 330 ? -2.437 19.144 -31.035 1.00 71.69 330 SER A N 1
ATOM 2416 C CA . SER A 1 330 ? -2.928 17.842 -30.582 1.00 71.69 330 SER A CA 1
ATOM 2417 C C . SER A 1 330 ? -2.409 17.467 -29.192 1.00 71.69 330 SER A C 1
ATOM 2419 O O . SER A 1 330 ? -3.087 16.705 -28.498 1.00 71.69 330 SER A O 1
ATOM 2421 N N . ARG A 1 331 ? -1.229 17.957 -28.790 1.00 69.81 331 ARG A N 1
ATOM 2422 C CA . ARG A 1 331 ? -0.688 17.767 -27.438 1.00 69.81 331 ARG A CA 1
ATOM 2423 C C . ARG A 1 331 ? -1.458 18.611 -26.430 1.00 69.81 331 ARG A C 1
ATOM 2425 O O . ARG A 1 331 ? -1.949 18.033 -25.467 1.00 69.81 331 ARG A O 1
ATOM 2432 N N . ASP A 1 332 ? -1.699 19.886 -26.732 1.00 76.75 332 ASP A N 1
ATOM 2433 C CA . ASP A 1 332 ? -2.454 20.785 -25.847 1.00 76.75 332 ASP A CA 1
ATOM 2434 C C . ASP A 1 332 ? -3.849 20.230 -25.530 1.00 76.75 332 ASP A C 1
ATOM 2436 O O . ASP A 1 332 ? -4.225 20.092 -24.368 1.00 76.75 332 ASP A O 1
ATOM 2440 N N . ARG A 1 333 ? -4.583 19.762 -26.554 1.00 76.88 333 ARG A N 1
ATOM 2441 C CA . ARG A 1 333 ? -5.893 19.118 -26.342 1.00 76.88 333 ARG A CA 1
ATOM 2442 C C . ARG A 1 333 ? -5.804 17.870 -25.470 1.00 76.88 333 ARG A C 1
ATOM 2444 O O . ARG A 1 333 ? -6.702 17.611 -24.677 1.00 76.88 333 ARG A O 1
ATOM 2451 N N . ARG A 1 334 ? -4.757 17.055 -25.635 1.00 79.94 334 ARG A N 1
ATOM 2452 C CA . ARG A 1 334 ? -4.584 15.828 -24.844 1.00 79.94 334 ARG A CA 1
ATOM 2453 C C . ARG A 1 334 ? -4.302 16.156 -23.377 1.00 79.94 334 ARG A C 1
ATOM 2455 O O . ARG A 1 334 ? -4.776 15.430 -22.504 1.00 79.94 334 ARG A O 1
ATOM 2462 N N . ASP A 1 335 ? -3.565 17.228 -23.117 1.00 83.19 335 ASP A N 1
ATOM 2463 C CA . ASP A 1 335 ? -3.280 17.685 -21.760 1.00 83.19 335 ASP A CA 1
ATOM 2464 C C . ASP A 1 335 ? -4.512 18.316 -21.096 1.00 83.19 335 ASP A C 1
ATOM 2466 O O . ASP A 1 335 ? -4.741 18.077 -19.907 1.00 83.19 335 ASP A O 1
ATOM 2470 N N . ASP A 1 336 ? -5.370 18.997 -21.860 1.00 83.56 336 ASP A N 1
ATOM 2471 C CA . ASP A 1 336 ? -6.670 19.477 -21.374 1.00 83.56 336 ASP A CA 1
ATOM 2472 C C . ASP A 1 336 ? -7.598 18.320 -20.972 1.00 83.56 336 ASP A C 1
ATOM 2474 O O . ASP A 1 336 ? -8.124 18.317 -19.857 1.00 83.56 336 ASP A O 1
ATOM 2478 N N . TYR A 1 337 ? -7.726 17.278 -21.805 1.00 88.25 337 TYR A N 1
ATOM 2479 C CA . TYR A 1 337 ? -8.514 16.089 -21.445 1.00 88.25 337 TYR A CA 1
ATOM 2480 C C . TYR A 1 337 ? -7.979 15.400 -20.185 1.00 88.25 337 TYR A C 1
ATOM 2482 O O . TYR A 1 337 ? -8.751 15.065 -19.289 1.00 88.25 337 TYR A O 1
ATOM 2490 N N . ARG A 1 338 ? -6.653 15.250 -20.064 1.00 86.62 338 ARG A N 1
ATOM 2491 C CA . ARG A 1 338 ? -6.032 14.692 -18.850 1.00 86.62 338 ARG A CA 1
ATOM 2492 C C . ARG A 1 338 ? -6.313 15.540 -17.613 1.00 86.62 338 ARG A C 1
ATOM 2494 O O . ARG A 1 338 ? -6.506 14.996 -16.526 1.00 86.62 338 ARG A O 1
ATOM 2501 N N . ARG A 1 339 ? -6.318 16.867 -17.754 1.00 91.31 339 ARG A N 1
ATOM 2502 C CA . ARG A 1 339 ? -6.623 17.791 -16.657 1.00 91.31 339 ARG A CA 1
ATOM 2503 C C . ARG A 1 339 ? -8.081 17.671 -16.215 1.00 91.31 339 ARG A C 1
ATOM 2505 O O . ARG A 1 339 ? -8.341 17.733 -15.012 1.00 91.31 339 ARG A O 1
ATOM 2512 N N . ASP A 1 340 ? -9.009 17.493 -17.146 1.00 91.25 340 ASP A N 1
ATOM 2513 C CA . ASP A 1 340 ? -10.428 17.331 -16.829 1.00 91.25 340 ASP A CA 1
ATOM 2514 C C . ASP A 1 340 ? -10.751 15.955 -16.235 1.00 91.25 340 ASP A C 1
ATOM 2516 O O . ASP A 1 340 ? -11.497 15.895 -15.255 1.00 91.25 340 ASP A O 1
ATOM 2520 N N . ASP A 1 341 ? -10.114 14.881 -16.711 1.00 91.38 341 ASP A N 1
ATOM 2521 C CA . ASP A 1 341 ? -10.209 13.555 -16.082 1.00 91.38 341 ASP A CA 1
ATOM 2522 C C . ASP A 1 341 ? -9.716 13.604 -14.631 1.00 91.38 341 ASP A C 1
ATOM 2524 O O . ASP A 1 341 ? -10.417 13.181 -13.714 1.00 91.38 341 ASP A O 1
ATOM 2528 N N . TYR A 1 342 ? -8.574 14.252 -14.380 1.00 93.56 342 TYR A N 1
ATOM 2529 C CA . TYR A 1 342 ? -8.064 14.423 -13.018 1.00 93.56 342 TYR A CA 1
ATOM 2530 C C . TYR A 1 342 ? -9.016 15.234 -12.119 1.00 93.56 342 TYR A C 1
ATOM 2532 O O . TYR A 1 342 ? -9.157 14.960 -10.924 1.00 93.56 342 TYR A O 1
ATOM 2540 N N . ARG A 1 343 ? -9.695 16.249 -12.670 1.00 94.25 343 ARG A N 1
ATOM 2541 C CA . ARG A 1 343 ? -10.711 17.020 -11.932 1.00 94.25 343 ARG A CA 1
ATOM 2542 C C . ARG A 1 343 ? -11.948 16.182 -11.620 1.00 94.25 343 ARG A C 1
ATOM 2544 O O . ARG A 1 343 ? -12.494 16.335 -10.526 1.00 94.25 343 ARG A O 1
ATOM 2551 N N . ARG A 1 344 ? -12.381 15.326 -12.550 1.00 96.19 344 ARG A N 1
ATOM 2552 C CA . ARG A 1 344 ? -13.485 14.381 -12.343 1.00 96.19 344 ARG A CA 1
ATOM 2553 C C . ARG A 1 344 ? -13.130 13.374 -11.253 1.00 96.19 344 ARG A C 1
ATOM 2555 O O . ARG A 1 344 ? -13.869 13.297 -10.278 1.00 96.19 344 ARG A O 1
ATOM 2562 N N . ASP A 1 345 ? -11.969 12.731 -11.338 1.00 92.38 345 ASP A N 1
ATOM 2563 C CA . ASP A 1 345 ? -11.505 11.766 -10.332 1.00 92.38 345 ASP A CA 1
ATOM 2564 C C . ASP A 1 345 ? -11.450 12.389 -8.932 1.00 92.38 345 ASP A C 1
ATOM 2566 O O . ASP A 1 345 ? -11.872 11.791 -7.942 1.00 92.38 345 ASP A O 1
ATOM 2570 N N . ARG A 1 346 ? -10.983 13.640 -8.835 1.00 96.62 346 ARG A N 1
ATOM 2571 C CA . ARG A 1 346 ? -10.936 14.366 -7.561 1.00 96.62 346 ARG A CA 1
ATOM 2572 C C . ARG A 1 346 ? -12.328 14.693 -7.010 1.00 96.62 346 ARG A C 1
ATOM 2574 O O . ARG A 1 346 ? -12.501 14.716 -5.792 1.00 96.62 346 ARG A O 1
ATOM 2581 N N . ARG A 1 347 ? -13.306 14.969 -7.878 1.00 97.81 347 ARG A N 1
ATOM 2582 C CA . ARG A 1 347 ? -14.707 15.173 -7.476 1.00 97.81 347 ARG A CA 1
ATOM 2583 C C . ARG A 1 347 ? -15.324 13.858 -7.001 1.00 97.81 347 ARG A C 1
ATOM 2585 O O . ARG A 1 347 ? -15.935 13.845 -5.938 1.00 97.81 347 ARG A O 1
ATOM 2592 N N . ASP A 1 348 ? -15.082 12.768 -7.720 1.00 95.69 348 ASP A N 1
ATOM 2593 C CA . ASP A 1 348 ? -15.589 11.442 -7.367 1.00 95.69 348 ASP A CA 1
ATOM 2594 C C . ASP A 1 348 ? -14.990 10.939 -6.039 1.00 95.69 348 ASP A C 1
ATOM 2596 O O . ASP A 1 348 ? -15.710 10.364 -5.221 1.00 95.69 348 ASP A O 1
ATOM 2600 N N . ASP A 1 349 ? -13.705 11.213 -5.760 1.00 95.19 349 ASP A N 1
ATOM 2601 C CA . ASP A 1 349 ? -13.085 10.919 -4.454 1.00 95.19 349 ASP A CA 1
ATOM 2602 C C . ASP A 1 349 ? -13.730 11.732 -3.321 1.00 95.19 349 ASP A C 1
ATOM 2604 O O . ASP A 1 349 ? -14.027 11.200 -2.249 1.00 95.19 349 ASP A O 1
ATOM 2608 N N . TYR A 1 350 ? -14.002 13.018 -3.557 1.00 97.19 350 TYR A N 1
ATOM 2609 C CA . TYR A 1 350 ? -14.680 13.868 -2.579 1.00 97.19 350 TYR A CA 1
ATOM 2610 C C . TYR A 1 350 ? -16.100 13.369 -2.278 1.00 97.19 350 TYR A C 1
ATOM 2612 O O . TYR A 1 350 ? -16.481 13.244 -1.111 1.00 97.19 350 TYR A O 1
ATOM 2620 N N . ASP A 1 351 ? -16.870 13.032 -3.314 1.00 96.50 351 ASP A N 1
ATOM 2621 C CA . ASP A 1 351 ? -18.229 12.515 -3.165 1.00 96.50 351 ASP A CA 1
ATOM 2622 C C . ASP A 1 351 ? -18.240 11.138 -2.486 1.00 96.50 351 ASP A C 1
ATOM 2624 O O . ASP A 1 351 ? -19.085 10.888 -1.618 1.00 96.50 351 ASP A O 1
ATOM 2628 N N . ARG A 1 352 ? -17.253 10.279 -2.779 1.00 97.75 352 ARG A N 1
ATOM 2629 C CA . ARG A 1 352 ? -17.050 9.005 -2.076 1.00 97.75 352 ARG A CA 1
ATOM 2630 C C . ARG A 1 352 ? -16.797 9.223 -0.585 1.00 97.75 352 ARG A C 1
ATOM 2632 O O . ARG A 1 352 ? -17.514 8.643 0.230 1.00 97.75 352 ARG A O 1
ATOM 2639 N N . ARG A 1 353 ? -15.854 10.094 -0.209 1.00 97.75 353 ARG A N 1
ATOM 2640 C CA . ARG A 1 353 ? -15.571 10.408 1.207 1.00 97.75 353 ARG A CA 1
ATOM 2641 C C . ARG A 1 353 ? -16.787 10.995 1.916 1.00 97.75 353 ARG A C 1
ATOM 2643 O O . ARG A 1 353 ? -17.069 10.646 3.061 1.00 97.75 353 ARG A O 1
ATOM 2650 N N . ARG A 1 354 ? -17.542 11.863 1.236 1.00 97.88 354 ARG A N 1
ATOM 2651 C CA . ARG A 1 354 ? -18.778 12.448 1.772 1.00 97.88 354 ARG A CA 1
ATOM 2652 C C . ARG A 1 354 ? -19.851 11.386 2.015 1.00 97.88 354 ARG A C 1
ATOM 2654 O O . ARG A 1 354 ? -20.554 11.444 3.024 1.00 97.88 354 ARG A O 1
ATOM 2661 N N . TYR A 1 355 ? -19.988 10.422 1.107 1.00 97.56 355 TYR A N 1
ATOM 2662 C CA . TYR A 1 355 ? -20.901 9.295 1.272 1.00 97.56 355 TYR A CA 1
ATOM 2663 C C . TYR A 1 355 ? -20.480 8.385 2.433 1.00 97.56 355 TYR A C 1
ATOM 2665 O O . TYR A 1 355 ? -21.313 8.044 3.273 1.00 97.56 355 TYR A O 1
ATOM 2673 N N . GLU A 1 356 ? -19.195 8.037 2.518 1.00 97.00 356 GLU A N 1
ATOM 2674 C CA . GLU A 1 356 ? -18.649 7.222 3.607 1.00 97.00 356 GLU A CA 1
ATOM 2675 C C . GLU A 1 356 ? -18.842 7.894 4.968 1.00 97.00 356 GLU A C 1
ATOM 2677 O O . GLU A 1 356 ? -19.333 7.253 5.892 1.00 97.00 356 GLU A O 1
ATOM 2682 N N . SER A 1 357 ? -18.575 9.197 5.078 1.00 96.94 357 SER A N 1
ATOM 2683 C CA . SER A 1 357 ? -18.820 9.971 6.301 1.00 96.94 357 SER A CA 1
ATOM 2684 C C . SER A 1 357 ? -20.289 9.901 6.744 1.00 96.94 357 SER A C 1
ATOM 2686 O O . SER A 1 357 ? -20.565 9.558 7.892 1.00 96.94 357 SER A O 1
ATOM 2688 N N . ARG A 1 358 ? -21.251 10.093 5.829 1.00 98.44 358 ARG A N 1
ATOM 2689 C CA . ARG A 1 358 ? -22.688 9.947 6.142 1.00 98.44 358 ARG A CA 1
ATOM 2690 C C . ARG A 1 358 ? -23.080 8.525 6.537 1.00 98.44 358 ARG A C 1
ATOM 2692 O O . ARG A 1 358 ? -24.024 8.334 7.306 1.00 98.44 358 ARG A O 1
ATOM 2699 N N . ARG A 1 359 ? -22.416 7.519 5.966 1.00 98.12 359 ARG A N 1
ATOM 2700 C CA . ARG A 1 359 ? -22.627 6.116 6.330 1.00 98.12 359 ARG A CA 1
ATOM 2701 C C . ARG A 1 359 ? -22.144 5.861 7.758 1.00 98.12 359 ARG A C 1
ATOM 2703 O O . ARG A 1 359 ? -22.917 5.312 8.537 1.00 98.12 359 ARG A O 1
ATOM 2710 N N . TYR A 1 360 ? -20.942 6.322 8.106 1.00 96.81 360 TYR A N 1
ATOM 2711 C CA . TYR A 1 360 ? -20.402 6.223 9.464 1.00 96.81 360 TYR A CA 1
ATOM 2712 C C . TYR A 1 360 ? -21.299 6.921 10.488 1.00 96.81 360 TYR A C 1
ATOM 2714 O O . TYR A 1 360 ? -21.674 6.286 11.465 1.00 96.81 360 TYR A O 1
ATOM 2722 N N . GLU A 1 361 ? -21.756 8.148 10.226 1.00 97.12 361 GLU A N 1
ATOM 2723 C CA . GLU A 1 361 ? -22.696 8.849 11.119 1.00 97.12 361 GLU A CA 1
ATOM 2724 C C . GLU A 1 361 ? -24.007 8.070 11.336 1.00 97.12 361 GLU A C 1
ATOM 2726 O O . GLU A 1 361 ? -24.603 8.099 12.413 1.00 97.12 361 GLU A O 1
ATOM 2731 N N . ARG A 1 362 ? -24.512 7.374 10.308 1.00 98.06 362 ARG A N 1
ATOM 2732 C CA . ARG A 1 362 ? -25.728 6.554 10.429 1.00 98.06 362 ARG A CA 1
ATOM 2733 C C . ARG A 1 362 ? -25.481 5.311 11.280 1.00 98.06 362 ARG A C 1
ATOM 2735 O O . ARG A 1 362 ? -26.351 4.936 12.068 1.00 98.06 362 ARG A O 1
ATOM 2742 N N . ASP A 1 363 ? -24.337 4.666 11.090 1.00 97.31 363 ASP A N 1
ATOM 2743 C CA . ASP A 1 363 ? -23.949 3.481 11.850 1.00 97.31 363 ASP A CA 1
ATOM 2744 C C . ASP A 1 363 ? -23.629 3.837 13.311 1.00 97.31 363 ASP A C 1
ATOM 2746 O O . ASP A 1 363 ? -24.033 3.101 14.212 1.00 97.31 363 ASP A O 1
ATOM 2750 N N . GLU A 1 364 ? -23.044 5.008 13.560 1.00 97.94 364 GLU A N 1
ATOM 2751 C CA . GLU A 1 364 ? -22.823 5.576 14.893 1.00 97.94 364 GLU A CA 1
ATOM 2752 C C . GLU A 1 364 ? -24.150 5.824 15.619 1.00 97.94 364 GLU A C 1
ATOM 2754 O O . GLU A 1 364 ? -24.364 5.278 16.698 1.00 97.94 364 GLU A O 1
ATOM 2759 N N . ARG A 1 365 ? -25.128 6.486 14.983 1.00 98.56 365 ARG A N 1
ATOM 2760 C CA . ARG A 1 365 ? -26.476 6.650 15.570 1.00 98.56 365 ARG A CA 1
ATOM 2761 C C . ARG A 1 365 ? -27.173 5.317 15.858 1.00 98.56 365 ARG A C 1
ATOM 2763 O O . ARG A 1 365 ? -27.952 5.210 16.806 1.00 98.56 365 ARG A O 1
ATOM 2770 N N . ARG A 1 366 ? -26.949 4.287 15.030 1.00 98.19 366 ARG A N 1
ATOM 2771 C CA . ARG A 1 366 ? -27.474 2.928 15.277 1.00 98.19 366 ARG A CA 1
ATOM 2772 C C . ARG A 1 366 ? -26.777 2.259 16.457 1.00 98.19 366 ARG A C 1
ATOM 2774 O O . ARG A 1 366 ? -27.411 1.478 17.165 1.00 98.19 366 ARG A O 1
ATOM 2781 N N . TYR A 1 367 ? -25.485 2.504 16.631 1.00 97.69 367 TYR A N 1
ATOM 2782 C CA . TYR A 1 367 ? -24.720 2.013 17.767 1.00 97.69 367 TYR A CA 1
ATOM 2783 C C . TYR A 1 367 ? -25.161 2.700 19.063 1.00 97.69 367 TYR A C 1
ATOM 2785 O O . TYR A 1 367 ? -25.515 2.007 20.010 1.00 97.69 367 TYR A O 1
ATOM 2793 N N . GLU A 1 368 ? -25.257 4.029 19.075 1.00 97.88 368 GLU A N 1
ATOM 2794 C CA . GLU A 1 368 ? -25.740 4.801 20.226 1.00 97.88 368 GLU A CA 1
ATOM 2795 C C . GLU A 1 368 ? -27.157 4.401 20.641 1.00 97.88 368 GLU A C 1
ATOM 2797 O O . GLU A 1 368 ? -27.408 4.189 21.823 1.00 97.88 368 GLU A O 1
ATOM 2802 N N . ARG A 1 369 ? -28.073 4.211 19.678 1.00 98.44 369 ARG A N 1
ATOM 2803 C CA . ARG A 1 369 ? -29.431 3.728 19.975 1.00 98.44 369 ARG A CA 1
ATOM 2804 C C . ARG A 1 369 ? -29.412 2.361 20.659 1.00 98.44 369 ARG A C 1
ATOM 2806 O O . ARG A 1 369 ? -30.092 2.186 21.660 1.00 98.44 369 ARG A O 1
ATOM 2813 N N . ARG A 1 370 ? -28.616 1.414 20.145 1.00 98.44 370 ARG A N 1
ATOM 2814 C CA . ARG A 1 370 ? -28.467 0.086 20.765 1.00 98.44 370 ARG A CA 1
ATOM 2815 C C . ARG A 1 370 ? -27.879 0.178 22.166 1.00 98.44 370 ARG A C 1
ATOM 2817 O O . ARG A 1 370 ? -28.398 -0.461 23.068 1.00 98.44 370 ARG A O 1
ATOM 2824 N N . ARG A 1 371 ? -26.853 1.010 22.351 1.00 98.31 371 ARG A N 1
ATOM 2825 C CA . ARG A 1 371 ? -26.245 1.256 23.660 1.00 98.31 371 ARG A CA 1
ATOM 2826 C C . ARG A 1 371 ? -27.272 1.786 24.663 1.00 98.31 371 ARG A C 1
ATOM 2828 O O . ARG A 1 371 ? -27.337 1.267 25.768 1.00 98.31 371 ARG A O 1
ATOM 2835 N N . TYR A 1 372 ? -28.080 2.769 24.268 1.00 97.88 372 TYR A N 1
ATOM 2836 C CA . TYR A 1 372 ? -29.129 3.332 25.120 1.00 97.88 372 TYR A CA 1
ATOM 2837 C C . TYR A 1 372 ? -30.223 2.307 25.456 1.00 97.88 372 TYR A C 1
ATOM 2839 O O . TYR A 1 372 ? -30.663 2.219 26.599 1.00 97.88 372 TYR A O 1
ATOM 2847 N N . ASP A 1 373 ? -30.645 1.498 24.479 1.00 97.69 373 ASP A N 1
ATOM 2848 C CA . ASP A 1 373 ? -31.621 0.426 24.703 1.00 97.69 373 ASP A CA 1
ATOM 2849 C C . ASP A 1 373 ? -31.075 -0.654 25.656 1.00 97.69 373 ASP A C 1
ATOM 2851 O O . ASP A 1 373 ? -31.814 -1.166 26.499 1.00 97.69 373 ASP A O 1
ATOM 2855 N N . ASP A 1 374 ? -29.789 -0.994 25.545 1.00 97.62 374 ASP A N 1
ATOM 2856 C CA . ASP A 1 374 ? -29.125 -1.940 26.443 1.00 97.62 374 ASP A CA 1
ATOM 2857 C C . ASP A 1 374 ? -28.993 -1.371 27.862 1.00 97.62 374 ASP A C 1
ATOM 2859 O O . ASP A 1 374 ? -29.322 -2.064 28.822 1.00 97.62 374 ASP A O 1
ATOM 2863 N N . GLU A 1 375 ? -28.595 -0.106 28.008 1.00 98.25 375 GLU A N 1
ATOM 2864 C CA . GLU A 1 375 ? -28.526 0.600 29.296 1.00 98.25 375 GLU A CA 1
ATOM 2865 C C . GLU A 1 375 ? -29.900 0.652 29.976 1.00 98.25 375 GLU A C 1
ATOM 2867 O O . GLU A 1 375 ? -30.049 0.230 31.121 1.00 98.25 375 GLU A O 1
ATOM 2872 N N . ARG A 1 376 ? -30.953 0.992 29.223 1.00 98.50 376 ARG A N 1
ATOM 2873 C CA . ARG A 1 376 ? -32.333 0.940 29.719 1.00 98.50 376 ARG A CA 1
ATOM 2874 C C . ARG A 1 376 ? -32.740 -0.464 30.184 1.00 98.50 376 ARG A C 1
ATOM 2876 O O . ARG A 1 376 ? -33.453 -0.597 31.177 1.00 98.50 376 ARG A O 1
ATOM 2883 N N . ARG A 1 377 ? -32.321 -1.524 29.483 1.00 98.50 377 ARG A N 1
ATOM 2884 C CA . ARG A 1 377 ? -32.590 -2.915 29.900 1.00 98.50 377 ARG A CA 1
ATOM 2885 C C . ARG A 1 377 ? -31.846 -3.293 31.176 1.00 98.50 377 ARG A C 1
ATOM 2887 O O . ARG A 1 377 ? -32.359 -4.124 31.928 1.00 98.50 377 ARG A O 1
ATOM 2894 N N . TYR A 1 378 ? -30.654 -2.744 31.402 1.00 97.88 378 TYR A N 1
ATOM 2895 C CA . TYR A 1 378 ? -29.938 -2.913 32.664 1.00 97.88 378 TYR A CA 1
ATOM 2896 C C . TYR A 1 378 ? -30.695 -2.233 33.806 1.00 97.88 378 TYR A C 1
ATOM 2898 O O . TYR A 1 378 ? -31.015 -2.917 34.774 1.00 97.88 378 TYR A O 1
ATOM 2906 N N . ASP A 1 379 ? -31.104 -0.974 33.643 1.00 97.94 379 ASP A N 1
ATOM 2907 C CA . ASP A 1 379 ? -31.885 -0.247 34.654 1.00 97.94 379 ASP A CA 1
ATOM 2908 C C . ASP A 1 379 ? -33.228 -0.930 34.965 1.00 97.94 379 ASP A C 1
ATOM 2910 O O . ASP A 1 379 ? -33.638 -1.044 36.119 1.00 97.94 379 ASP A O 1
ATOM 2914 N N . GLU A 1 380 ? -33.940 -1.419 33.943 1.00 98.19 380 GLU A N 1
ATOM 2915 C CA . GLU A 1 380 ? -35.190 -2.169 34.136 1.00 98.19 380 GLU A CA 1
ATOM 2916 C C . GLU A 1 380 ? -34.959 -3.493 34.881 1.00 98.19 380 GLU A C 1
ATOM 2918 O O . GLU A 1 380 ? -35.819 -3.925 35.652 1.00 98.19 380 GLU A O 1
ATOM 2923 N N . ARG A 1 381 ? -33.815 -4.153 34.664 1.00 98.44 381 ARG A N 1
ATOM 2924 C CA . ARG A 1 381 ? -33.446 -5.375 35.388 1.00 98.44 381 ARG A CA 1
ATOM 2925 C C . ARG A 1 381 ? -33.117 -5.071 36.846 1.00 98.44 381 ARG A C 1
ATOM 2927 O O . ARG A 1 381 ? -33.544 -5.831 37.708 1.00 98.44 381 ARG A O 1
ATOM 2934 N N . ASP A 1 382 ? -32.409 -3.979 37.096 1.00 98.06 382 ASP A N 1
ATOM 2935 C CA . ASP A 1 382 ? -32.035 -3.520 38.432 1.00 98.06 382 ASP A CA 1
ATOM 2936 C C . ASP A 1 382 ? -33.279 -3.213 39.277 1.00 98.06 382 ASP A C 1
ATOM 2938 O O . ASP A 1 382 ? -33.490 -3.814 40.328 1.00 98.06 382 ASP A O 1
ATOM 2942 N N . ARG A 1 383 ? -34.230 -2.448 38.719 1.00 98.50 383 ARG A N 1
ATOM 2943 C CA . ARG A 1 383 ? -35.529 -2.191 39.370 1.00 98.50 383 ARG A CA 1
ATOM 2944 C C . ARG A 1 383 ? -36.296 -3.468 39.712 1.00 98.50 383 ARG A C 1
ATOM 2946 O O . ARG A 1 383 ? -36.949 -3.531 40.748 1.00 98.50 383 ARG A O 1
ATOM 2953 N N . ARG A 1 384 ? -36.235 -4.494 38.853 1.00 98.50 384 ARG A N 1
ATOM 2954 C CA . ARG A 1 384 ? -36.874 -5.795 39.127 1.00 98.50 384 ARG A CA 1
ATOM 2955 C C . ARG A 1 384 ? -36.187 -6.561 40.255 1.00 98.50 384 ARG A C 1
ATOM 2957 O O . ARG A 1 384 ? -36.865 -7.334 40.929 1.00 98.50 384 ARG A O 1
ATOM 2964 N N . TYR A 1 385 ? -34.875 -6.402 40.428 1.00 98.00 385 TYR A N 1
ATOM 2965 C CA . TYR A 1 385 ? -34.166 -6.974 41.570 1.00 98.00 385 TYR A CA 1
ATOM 2966 C C . TYR A 1 385 ? -34.580 -6.272 42.861 1.00 98.00 385 TYR A C 1
ATOM 2968 O O . TYR A 1 385 ? -35.006 -6.964 43.781 1.00 98.00 385 TYR A O 1
ATOM 2976 N N . ASP A 1 386 ? -34.601 -4.938 42.881 1.00 98.06 386 ASP A N 1
ATOM 2977 C CA . ASP A 1 386 ? -35.065 -4.163 44.040 1.00 98.06 386 ASP A CA 1
ATOM 2978 C C . ASP A 1 386 ? -36.516 -4.488 44.424 1.00 98.06 386 ASP A C 1
ATOM 2980 O O . ASP A 1 386 ? -36.851 -4.627 45.598 1.00 98.06 386 ASP A O 1
ATOM 2984 N N . GLU A 1 387 ? -37.413 -4.620 43.440 1.00 98.25 387 GLU A N 1
ATOM 2985 C CA . GLU A 1 387 ? -38.804 -5.014 43.693 1.00 98.25 387 GLU A CA 1
ATOM 2986 C C . GLU A 1 387 ? -38.914 -6.429 44.266 1.00 98.25 387 GLU A C 1
ATOM 2988 O O . GLU A 1 387 ? -39.769 -6.680 45.117 1.00 98.25 387 GLU A O 1
ATOM 2993 N N . ARG A 1 388 ? -38.074 -7.363 43.803 1.00 98.44 388 ARG A N 1
ATOM 2994 C CA . ARG A 1 388 ? -38.043 -8.731 44.331 1.00 98.44 388 ARG A CA 1
ATOM 2995 C C . ARG A 1 388 ? -37.535 -8.749 45.768 1.00 98.44 388 ARG A C 1
ATOM 2997 O O . ARG A 1 388 ? -38.118 -9.452 46.583 1.00 98.44 388 ARG A O 1
ATOM 3004 N N . ASP A 1 389 ? -36.495 -7.978 46.055 1.00 98.12 389 ASP A N 1
ATOM 3005 C CA . ASP A 1 389 ? -35.905 -7.866 47.388 1.00 98.12 389 ASP A CA 1
ATOM 3006 C C . ASP A 1 389 ? -36.909 -7.282 48.392 1.00 98.12 389 ASP A C 1
ATOM 3008 O O . ASP A 1 389 ? -37.153 -7.866 49.445 1.00 98.12 389 ASP A O 1
ATOM 3012 N N . ARG A 1 390 ? -37.629 -6.215 48.007 1.00 98.31 390 ARG A N 1
ATOM 3013 C CA . ARG A 1 390 ? -38.727 -5.671 48.826 1.00 98.31 390 ARG A CA 1
ATOM 3014 C C . ARG A 1 390 ? -39.826 -6.695 49.099 1.00 98.31 390 ARG A C 1
ATOM 3016 O O . ARG A 1 390 ? -40.281 -6.791 50.232 1.00 98.31 390 ARG A O 1
ATOM 3023 N N . ARG A 1 391 ? -40.247 -7.468 48.088 1.00 98.19 391 ARG A N 1
ATOM 3024 C CA . ARG A 1 391 ? -41.258 -8.526 48.278 1.00 98.19 391 ARG A CA 1
ATOM 3025 C C . ARG A 1 391 ? -40.772 -9.614 49.229 1.00 98.19 391 ARG A C 1
ATOM 3027 O O . ARG A 1 391 ? -41.553 -10.062 50.054 1.00 98.19 391 ARG A O 1
ATOM 3034 N N . HIS A 1 392 ? -39.504 -10.007 49.125 1.00 98.06 392 HIS A N 1
ATOM 3035 C CA . HIS A 1 392 ? -38.913 -10.991 50.027 1.00 98.06 392 HIS A CA 1
ATOM 3036 C C . HIS A 1 392 ? -38.914 -10.485 51.474 1.00 98.06 392 HIS A C 1
ATOM 3038 O O . HIS A 1 392 ? -39.380 -11.191 52.359 1.00 98.06 392 HIS A O 1
ATOM 3044 N N . GLY A 1 393 ? -38.501 -9.233 51.702 1.00 97.25 393 GLY A N 1
ATOM 3045 C CA . GLY A 1 393 ? -38.553 -8.621 53.032 1.00 97.25 393 GLY A CA 1
ATOM 3046 C C . GLY A 1 393 ? -39.978 -8.484 53.589 1.00 97.25 393 GLY A C 1
ATOM 3047 O O . GLY A 1 393 ? -40.197 -8.675 54.782 1.00 97.25 393 GLY A O 1
ATOM 3048 N N . GLU A 1 394 ? -40.974 -8.197 52.742 1.00 97.44 394 GLU A N 1
ATOM 3049 C CA . GLU A 1 394 ? -42.390 -8.193 53.145 1.00 97.44 394 GLU A CA 1
ATOM 3050 C C . GLU A 1 394 ? -42.909 -9.599 53.498 1.00 97.44 394 GLU A C 1
ATOM 3052 O O . GLU A 1 394 ? -43.704 -9.740 54.429 1.00 97.44 394 GLU A O 1
ATOM 3057 N N . GLU A 1 395 ? -42.491 -10.634 52.765 1.00 96.94 395 GLU A N 1
ATOM 3058 C CA . GLU A 1 395 ? -42.846 -12.033 53.036 1.00 96.94 395 GLU A CA 1
ATOM 3059 C C . GLU A 1 395 ? -42.201 -12.541 54.333 1.00 96.94 395 GLU A C 1
ATOM 3061 O O . GLU A 1 395 ? -42.896 -13.143 55.152 1.00 96.94 395 GLU A O 1
ATOM 3066 N N . GLU A 1 396 ? -40.921 -12.237 54.564 1.00 96.31 396 GLU A N 1
ATOM 3067 C CA . GLU A 1 396 ? -40.221 -12.545 55.818 1.00 96.31 396 GLU A CA 1
ATOM 3068 C C . GLU A 1 396 ? -40.874 -11.837 57.010 1.00 96.31 396 GLU A C 1
ATOM 3070 O O . GLU A 1 396 ? -41.200 -12.484 58.004 1.00 96.31 396 GLU A O 1
ATOM 3075 N N . GLY A 1 397 ? -41.177 -10.540 56.887 1.00 95.44 397 GLY A N 1
ATOM 3076 C CA . GLY A 1 397 ? -41.845 -9.787 57.951 1.00 95.44 397 GLY A CA 1
ATOM 3077 C C . GLY A 1 397 ? -43.260 -10.290 58.271 1.00 95.44 397 GLY A C 1
ATOM 3078 O O . GLY A 1 397 ? -43.693 -10.216 59.420 1.00 95.44 397 GLY A O 1
ATOM 3079 N N . ARG A 1 398 ? -43.994 -10.834 57.287 1.00 95.19 398 ARG A N 1
ATOM 3080 C CA . ARG A 1 398 ? -45.284 -11.506 57.539 1.00 95.19 398 ARG A CA 1
ATOM 3081 C C . ARG A 1 398 ? -45.100 -12.842 58.250 1.00 95.19 398 ARG A C 1
ATOM 3083 O O . ARG A 1 398 ? -45.848 -13.124 59.178 1.00 95.19 398 ARG A O 1
ATOM 3090 N N . ALA A 1 399 ? -44.112 -13.637 57.840 1.00 93.38 399 ALA A N 1
ATOM 3091 C CA . ALA A 1 399 ? -43.814 -14.915 58.480 1.00 93.38 399 ALA A CA 1
ATOM 3092 C C . ALA A 1 399 ? -43.395 -14.743 59.951 1.00 93.38 399 ALA A C 1
ATOM 3094 O O . ALA A 1 399 ? -43.789 -15.549 60.788 1.00 93.38 399 ALA A O 1
ATOM 3095 N N . GLU A 1 400 ? -42.652 -13.680 60.274 1.00 93.12 400 GLU A N 1
ATOM 3096 C CA . GLU A 1 400 ? -42.301 -13.326 61.657 1.00 93.12 400 GLU A CA 1
ATOM 3097 C C . GLU A 1 400 ? -43.504 -12.863 62.490 1.00 93.12 400 GLU A C 1
ATOM 3099 O O . GLU A 1 400 ? -43.517 -13.072 63.698 1.00 93.12 400 GLU A O 1
ATOM 3104 N N . ALA A 1 401 ? -44.510 -12.231 61.878 1.00 91.81 401 ALA A N 1
ATOM 3105 C CA . ALA A 1 401 ? -45.695 -11.754 62.592 1.00 91.81 401 ALA A CA 1
ATOM 3106 C C . ALA A 1 401 ? -46.694 -12.874 62.945 1.00 91.81 401 ALA A C 1
ATOM 3108 O O . ALA A 1 401 ? -47.463 -12.718 63.895 1.00 91.81 401 ALA A O 1
ATOM 3109 N N . ASP A 1 402 ? -46.698 -13.970 62.181 1.00 89.12 402 ASP A N 1
ATOM 3110 C CA . ASP A 1 402 ? -47.611 -15.107 62.361 1.00 89.12 402 ASP A CA 1
ATOM 3111 C C . ASP A 1 402 ? -47.058 -16.208 63.298 1.00 89.12 402 ASP A C 1
ATOM 3113 O O . ASP A 1 402 ? -47.816 -17.096 63.703 1.00 89.12 402 ASP A O 1
ATOM 3117 N N . GLY A 1 403 ? -45.756 -16.183 63.619 1.00 83.75 403 GLY A N 1
ATOM 3118 C CA . GLY A 1 403 ? -45.073 -17.147 64.501 1.00 83.75 403 GLY A CA 1
ATOM 3119 C C . GLY A 1 403 ? -44.969 -16.677 65.944 1.00 83.75 403 GLY A C 1
ATOM 3120 O O . GLY A 1 403 ? -45.097 -17.546 66.840 1.00 83.75 403 GLY A O 1
#

Sequence (403 aa):
ITVIKSGSGAAATPYQGTSNDPICFEYTNTGQCSRLARGEICRYRHLEASHPDVVADKVRQGKLPPSALAAAQEGNTAALQNFLNGGPGAITAVSPPGAEAHLPDPGPSSSLCFDFVNNGSCSRLRGGQSCKYRHLPPSHPDVIADKIRQGKMTPTAAAALLAAGTGADPAPPAAPAVPPALQSLLGAGAAAAVPGLGLTGTTDAPDPGPGHQLCFDYVNRGMCSRLQRGEVCRYRHLPPNHPEVIADKVRQGKAPGALPTPPMGNYVDNLARLGAIMHGATHAAAAALKNKDSAEDAEDAGERFRARDRERRERLERTSDRDDGRHERSRDRRDDYRRDDYRRDRRDDYDRRRYESRRYERDERRYERRRYDDERRYDERDRRYDERDRRHGEEEGRAEADG

Organism: NCBI:txid127549

Nearest PDB structures (foldseek):
  7dvq-assembly1_M  TM=2.330E-01  e=2.303E+00  Homo sapiens

InterPro domains:
  IPR000571 Zinc finger, CCCH-type [PS50103] (107-138)
  IPR000571 Zinc finger, CCCH-type [PS50103] (209-240)
  IPR000571 Zinc finger, CCCH-type [SM00356] (18-48)
  IPR000571 Zinc finger, CCCH-type [SM00356] (109-137)
  IPR000571 Zinc finger, CCCH-type [SM00356] (209-239)

Mean predicted aligned error: 21.78 Å

pLDDT: mean 77.75, std 22.04, range [31.11, 98.56]

Radius of gyration: 40.91 Å; Cα contacts (8 Å, |Δi|>4): 214; chains: 1; bounding box: 94×103×132 Å

Foldseek 3Di:
DDDDDDPDDDQPDADPDDPPFAADPVCLVPVDDPQSVVVHHDSHDRDHVLALVNQVVCVVVVNFPPVLSVCSVVVVVVVNVCRVVVHPPNPPPDDDPPDDPDDDFLDPPFAADPCCLVPVDDPQVVVVHDDSHGRDYVLDPVNLVVCVVVVNDDPVRNVVSVVVVPDDDDDDDDDDDDDDDDDDDDDDDDDDDDDDDDPPPPPPDPFPDPPFAADPCCLVVVDDPCVVVVHDDSHGNDYVPDVVVQVVCVVVVNRPPDDDDDPDPDPVVVVVVVVVVPPPPPPPPPPPPDDDDDPPCVVVVVVVVVVVVVVVVVVVVVVVVVVVVVVVVVVVVVVVVVVVVVVVVVVVVVVVVVVVVVVVVVVVVVVVVVVVVVVVVVVVVVVVVVVVVVVVVVVVVVVVVVD

Solvent-accessible surface area (backbone atoms only — not comparable to full-atom values): 25514 Å² total; per-residue (Å²): 138,83,84,80,77,82,70,85,74,76,76,78,76,77,64,83,60,60,93,84,50,56,70,31,65,57,24,48,75,69,78,50,40,76,44,53,76,70,74,40,87,54,91,38,28,82,56,60,67,76,35,54,72,52,38,48,50,35,32,75,71,65,76,39,61,70,67,48,43,53,26,39,75,72,64,37,57,69,64,32,46,34,56,74,72,60,30,98,83,34,94,69,85,82,73,70,102,78,75,70,84,82,68,85,74,68,53,93,88,39,57,70,30,65,54,24,55,74,67,77,48,39,74,43,56,76,68,76,38,86,61,81,36,34,85,57,58,72,71,35,68,70,51,43,53,50,33,41,76,69,68,76,39,53,72,68,60,46,53,53,45,55,60,63,66,64,69,69,78,86,75,80,86,79,80,86,85,82,86,91,78,90,83,89,86,90,82,88,80,83,90,80,91,79,92,80,82,89,82,86,73,84,76,74,70,80,74,72,60,97,86,58,58,68,32,66,53,25,54,74,68,75,49,39,76,44,56,76,71,75,40,88,63,93,38,40,85,59,57,71,85,35,69,69,51,48,51,50,33,50,73,70,71,58,59,70,95,70,74,84,80,73,92,78,81,78,65,65,70,67,53,59,65,61,57,66,72,66,70,73,70,74,74,75,74,80,77,81,83,83,78,88,89,73,86,85,65,54,69,62,57,53,52,56,50,54,52,52,50,50,54,52,48,56,53,48,55,66,48,48,71,62,51,54,66,55,51,52,61,54,48,55,54,51,52,50,52,53,53,50,52,53,52,49,54,54,50,52,51,50,53,49,53,54,51,51,50,54,50,49,55,52,52,48,55,53,47,52,51,51,52,52,54,50,52,52,51,49,54,56,48,50,54,53,50,55,53,49,51,53,50,49,54,54,51,51,54,50,55,63,72,77,108